Protein AF-A0A075AX61-F1 (afdb_monomer)

Sequence (559 aa):
MKIFFCLTLVFSSIAVIVAPPVQDMCNRPLDLLLLGYYGTGKSTLVNVLNNLCDLDSGDEEEIAKTSTSESLCTKECANYLCTNGTRSLNIVDTPGFTDNENEFDQISTQISDNVPVLLKQGIDAFFVLSPVGRLSDAERVKLINFVKSLITEEGYGRGFIVFTFADNILIDESKEAEKINEFKSGILAVAPEAENFLNAVQFMFYRHSVATEKINGRKKRYSLEESRQRFMRETYSKIHENCVANRGRKFSTKTMIEATENYERLKAEVISYREEREELKKSARIILENSSNLSTDFQEIFAKIEGSTPESLDVEISGPKTLEQIHSLEREFAENERTKKLKGEVFRFNFIKDQIQGAARNVTLLSRDVDAALTEYNAVREIYVNKIDKMKPFNIRRAGELLLEYAIDRLFFGSMHALERKTQIVEGFDRAYDYYVRLYKSKAKTYAKPLLTVEHPTLGEYNFYIISLKEILASVIESTTELKNTEINPYLADAPREIKEEMLAKFRGLNRNSLELMDVLATVPLFNVDPAKNPTLELRIQETLSYPIYATDLTKFNQ

Nearest PDB structures (foldseek):
  3v70-assembly1_A  TM=6.653E-01  e=3.025E-07  Homo sapiens
  3v70-assembly2_B  TM=6.647E-01  e=6.393E-07  Homo sapiens

InterPro domains:
  IPR006703 AIG1-type guanine nucleotide-binding (G) domain [PF04548] (31-170)
  IPR027417 P-loop containing nucleoside triphosphate hydrolase [G3DSA:3.40.50.300] (30-285)
  IPR027417 P-loop containing nucleoside triphosphate hydrolase [SSF52540] (26-179)
  IPR045058 GTPase GIMA/IAN/Toc [PTHR10903] (30-335)

pLDDT: mean 84.61, std 17.32, range [32.97, 98.69]

Organism: Rozella allomycis (strain CSF55) (NCBI:txid988480)

Mean predicted aligned error: 13.16 Å

Radius of gyration: 56.95 Å; Cα contacts (8 Å, |Δi|>4): 625; chains: 1; bounding box: 105×64×181 Å

Solvent-accessible surface area (backbone atoms only — not comparable to full-atom values): 31593 Å² total; per-residue (Å²): 137,90,87,90,85,88,86,88,82,86,84,81,74,77,73,78,75,72,72,73,60,64,73,65,59,56,74,50,69,42,31,33,40,43,44,39,44,56,91,37,47,65,41,55,46,51,26,30,49,43,68,46,35,75,70,62,85,62,49,87,85,50,83,41,65,42,61,96,49,83,90,58,51,58,84,53,75,42,79,44,84,25,53,56,89,94,47,38,35,38,33,37,42,47,45,43,42,57,93,49,67,70,58,29,52,52,50,50,50,53,49,66,63,45,47,30,61,78,38,18,88,21,38,44,28,35,36,42,39,43,41,60,92,74,68,56,54,68,58,51,45,53,52,49,54,52,47,52,73,76,40,53,81,93,37,29,68,36,29,30,42,33,30,15,67,30,41,87,52,50,60,42,74,68,59,49,48,52,52,50,50,53,51,51,52,50,36,43,75,78,43,58,88,46,50,69,49,68,72,40,33,45,80,47,73,40,31,76,59,32,36,36,32,69,56,95,88,40,81,47,76,40,49,37,39,58,29,32,49,50,46,35,53,50,49,60,47,54,50,48,51,48,25,52,76,47,67,43,57,50,42,63,52,72,65,8,48,53,39,38,54,51,50,54,50,49,50,51,52,41,51,52,47,50,53,55,45,52,53,49,49,54,51,51,48,57,55,64,75,55,58,92,76,60,26,73,77,43,51,64,46,48,55,51,32,61,76,34,56,63,100,60,91,70,84,85,75,79,71,94,71,54,69,68,56,50,32,52,53,47,48,50,51,62,69,29,68,49,48,47,50,27,54,52,37,51,50,52,49,53,52,53,50,52,51,40,53,51,42,53,51,51,42,55,52,49,51,52,52,35,52,53,45,49,53,52,31,50,54,53,41,50,56,53,50,52,56,57,69,68,53,43,66,51,60,53,71,66,57,36,51,63,50,43,54,60,45,54,77,71,68,65,102,54,81,67,68,57,54,57,51,50,49,55,51,51,53,43,50,46,52,49,32,55,47,47,54,51,56,59,52,66,70,60,72,87,87,78,84,86,78,86,83,60,93,51,63,34,60,66,54,42,53,52,49,45,51,54,46,52,55,49,36,51,52,43,52,50,52,37,51,50,60,74,68,55,77,91,74,64,30,48,67,72,50,56,67,68,59,45,51,51,43,47,56,59,44,50,77,72,40,96,66,42,65,67,57,42,64,50,49,29,70,37,58,42,38,61,67,58,54,93,78,40,57,67,59,54,47,48,55,46,51,66,72,60,52,73,76,76,80,82,70,75,82,76,79,84,124

Foldseek 3Di:
DDDDPDDDDDPPPPPPPPPPDLLVLQLDAAEEEEAAAPPLCQQVLLCLLLVVQPDDQQDPPRPRHGDPDPVRFDPAWDWDWHDDPSYIYTYTRAGHADPDPVSNVVSLVRCLVVVLQSQLLFHLAYEYRDEPPPDALVRVLVRLVSVCVNAPLVRLLRYEYEHECCQVQAPDPVSQVVVLVVSVVRNCVPPVVCVSSSVNYHYHYQHQAWYWYQDPNDIDIDGSSRRSNVRSVVVSVVSSVSCSVVSNDHGHDPSSPVSVVVLVVLVVLLVVLVVVLVVLVVLLVVLQVPPPQADPQCPVLNVQLVVLDDPDSDQDDPDDDDSVRSSVSSVCSCPPPSNVSNVVSSVVNVVQVVLVVVLVVLLVVLLVLLVVLLVLLVVLLVVLLVVLVPFDFDPCVVVVVVLVVLCVVPPDPDPPVVVVLSVQLSVLLVVQSVVLSVVSNVLSDDDDQDDDPDSHDGSVSSVVSSVSSVVSSVVSNVSSVVSVPDDSFDFLLPTPPVSVVSSLVSQVVPDVPSPLVSVLSRVDTSTDPPCVNPVVNVVSNCVSSVPPPPPPDPVPPDD

Secondary structure (DSSP, 8-state):
-------S----------PPPTTTTTSSPEEEEEE-BTTSSHHHHHHHHTT--SPPTT-TT-SS---SSGGGS--S-EEEEEEETTEEEEEEE-PPB-SSHHHHHHHHHHHHHHHHHHTTT-BSEEEEEEETTTS-HHHHHHHHHHHHHHS-GGGGGGEEEEEESGGGS-B-HHHHHHHHHHHHHHHHHH-GGGHHHHHHSEEEE--SS-EEEEETTEEEEE-HHHHHHHHHHHHHHHHHHHHHHTTTPPB--HHHHHHHHHHHHHHHHHHHHHHHHHHHHHHHHHHHHTGGG--HHHHHHHHHHHHH--S--S----S---HHHHHHHHHHHHH-HHHHHHHHHHHHHHHHHHHHHHHHHHHHHHHHHHHHHHHHHHHHHHHHHHHHHT--B--HHHHHHHHHHHHHTTS-S-HHHHHHHHHHHHHHHHHHHHHHHHHHHHHS----------SS--HHHHHHHHHHHHHHHHHHHHHHHHHHH-----BGGGS-HHHHHHHHHHHHTT-TTHHHHHHHHHTSBSB---GGG-HHHHHHHHHHHHS-------TTS--

Structure (mmCIF, N/CA/C/O backbone):
data_AF-A0A075AX61-F1
#
_entry.id   AF-A0A075AX61-F1
#
loop_
_atom_site.group_PDB
_atom_site.id
_atom_site.type_symbol
_atom_site.label_atom_id
_atom_site.label_alt_id
_atom_site.label_comp_id
_atom_site.label_asym_id
_atom_site.label_entity_id
_atom_site.label_seq_id
_atom_site.pdbx_PDB_ins_code
_atom_site.Cartn_x
_atom_site.Cartn_y
_atom_site.Cartn_z
_atom_site.occupancy
_atom_site.B_iso_or_equiv
_atom_site.auth_seq_id
_atom_site.auth_comp_id
_atom_site.auth_asym_id
_atom_site.auth_atom_id
_atom_site.pdbx_PDB_model_num
ATOM 1 N N . MET A 1 1 ? 3.015 -41.519 31.369 1.00 41.16 1 MET A N 1
ATOM 2 C CA . MET A 1 1 ? 2.289 -41.543 30.082 1.00 41.16 1 MET A CA 1
ATOM 3 C C . MET A 1 1 ? 2.698 -40.331 29.266 1.00 41.16 1 MET A C 1
ATOM 5 O O . MET A 1 1 ? 2.229 -39.232 29.515 1.00 41.16 1 MET A O 1
ATOM 9 N N . LYS A 1 2 ? 3.656 -40.537 28.361 1.00 39.47 2 LYS A N 1
ATOM 10 C CA . LYS A 1 2 ? 3.973 -39.633 27.255 1.00 39.47 2 LYS A CA 1
ATOM 11 C C . LYS A 1 2 ? 3.040 -40.031 26.113 1.00 39.47 2 LYS A C 1
ATOM 13 O O . LYS A 1 2 ? 2.986 -41.225 25.863 1.00 39.47 2 LYS A O 1
ATOM 18 N N . ILE A 1 3 ? 2.327 -39.085 25.504 1.00 39.81 3 ILE A N 1
ATOM 19 C CA . ILE A 1 3 ? 1.811 -39.049 24.117 1.00 39.81 3 ILE A CA 1
ATOM 20 C C . ILE A 1 3 ? 0.943 -37.784 24.058 1.00 39.81 3 ILE A C 1
ATOM 22 O O . ILE A 1 3 ? -0.199 -37.797 24.490 1.00 39.81 3 ILE A O 1
ATOM 26 N N . PHE A 1 4 ? 1.524 -36.674 23.607 1.00 39.16 4 PHE A N 1
ATOM 27 C CA . PHE A 1 4 ? 0.820 -35.531 23.007 1.00 39.16 4 PHE A CA 1
ATOM 28 C C . PHE A 1 4 ? 1.877 -34.717 22.249 1.00 39.16 4 PHE A C 1
ATOM 30 O O . PHE A 1 4 ? 2.298 -33.641 22.652 1.00 39.16 4 PHE A O 1
ATOM 37 N N . PHE A 1 5 ? 2.421 -35.339 21.203 1.00 42.72 5 PHE A N 1
ATOM 38 C CA . PHE A 1 5 ? 3.383 -34.730 20.286 1.00 42.72 5 PHE A CA 1
ATOM 39 C C . PHE A 1 5 ? 3.318 -35.497 18.958 1.00 42.72 5 PHE A C 1
ATOM 41 O O . PHE A 1 5 ? 4.146 -36.366 18.721 1.00 42.72 5 PHE A O 1
ATOM 48 N N . CYS A 1 6 ? 2.262 -35.289 18.158 1.00 38.28 6 CYS A N 1
ATOM 49 C CA . CYS A 1 6 ? 2.178 -35.757 16.759 1.00 38.28 6 CYS A CA 1
ATOM 50 C C . CYS A 1 6 ? 0.891 -35.277 16.059 1.00 38.28 6 CYS A C 1
ATOM 52 O O . CYS A 1 6 ? 0.036 -36.087 15.719 1.00 38.28 6 CYS A O 1
ATOM 54 N N . LEU A 1 7 ? 0.730 -33.967 15.836 1.00 35.06 7 LEU A N 1
ATOM 55 C CA . LEU A 1 7 ? -0.284 -33.469 14.886 1.00 35.06 7 LEU A CA 1
ATOM 56 C C . LEU A 1 7 ? 0.035 -32.054 14.370 1.00 35.06 7 LEU A C 1
ATOM 58 O O . LEU A 1 7 ? -0.778 -31.145 14.444 1.00 35.06 7 LEU A O 1
ATOM 62 N N . THR A 1 8 ? 1.245 -31.875 13.835 1.00 38.25 8 THR A N 1
ATOM 63 C CA . THR A 1 8 ? 1.625 -30.717 12.998 1.00 38.25 8 THR A CA 1
ATOM 64 C C . THR A 1 8 ? 2.564 -31.142 11.865 1.00 38.25 8 THR A C 1
ATOM 66 O O . THR A 1 8 ? 3.593 -30.526 11.610 1.00 38.25 8 THR A O 1
ATOM 69 N N . LEU A 1 9 ? 2.219 -32.222 11.165 1.00 41.69 9 LEU A N 1
ATOM 70 C CA . LEU A 1 9 ? 2.841 -32.586 9.894 1.00 41.69 9 LEU A CA 1
ATOM 71 C C . LEU A 1 9 ? 1.750 -33.113 8.960 1.00 41.69 9 LEU A C 1
ATOM 73 O O . LEU A 1 9 ? 0.980 -33.978 9.358 1.00 41.69 9 LEU A O 1
ATOM 77 N N . VAL A 1 10 ? 1.753 -32.597 7.726 1.00 41.03 10 VAL A N 1
ATOM 78 C CA . VAL A 1 10 ? 0.879 -32.917 6.574 1.00 41.03 10 VAL A CA 1
ATOM 79 C C . VAL A 1 10 ? -0.249 -31.901 6.326 1.00 41.03 10 VAL A C 1
ATOM 81 O O . VAL A 1 10 ? -1.424 -32.210 6.423 1.00 41.03 10 VAL A O 1
ATOM 84 N N . PHE A 1 11 ? 0.140 -30.690 5.919 1.00 33.81 11 PHE A N 1
ATOM 85 C CA . PHE A 1 11 ? -0.467 -29.982 4.779 1.00 33.81 11 PHE A CA 1
ATOM 86 C C . PHE A 1 11 ? 0.641 -29.200 4.053 1.00 33.81 11 PHE A C 1
ATOM 88 O O . PHE A 1 11 ? 0.628 -27.982 3.942 1.00 33.81 11 PHE A O 1
ATOM 95 N N . SER A 1 12 ? 1.655 -29.931 3.579 1.00 35.72 12 SER A N 1
ATOM 96 C CA . SER A 1 12 ? 2.482 -29.473 2.461 1.00 35.72 12 SER A CA 1
ATOM 97 C C . SER A 1 12 ? 1.720 -29.836 1.191 1.00 35.72 12 SER A C 1
ATOM 99 O O . SER A 1 12 ? 1.950 -30.869 0.562 1.00 35.72 12 SER A O 1
ATOM 101 N N . SER A 1 13 ? 0.707 -29.039 0.866 1.00 41.50 13 SER A N 1
ATOM 102 C CA . SER A 1 13 ? 0.192 -28.992 -0.493 1.00 41.50 13 SER A CA 1
ATOM 103 C C . SER A 1 13 ? 1.304 -28.401 -1.347 1.00 41.50 13 SER A C 1
ATOM 105 O O . SER A 1 13 ? 1.498 -27.187 -1.381 1.00 41.50 13 SER A O 1
ATOM 107 N N . ILE A 1 14 ? 2.060 -29.285 -1.999 1.00 41.00 14 ILE A N 1
ATOM 108 C CA . ILE A 1 14 ? 2.857 -28.954 -3.173 1.00 41.00 14 ILE A CA 1
ATOM 109 C C . ILE A 1 14 ? 1.861 -28.370 -4.174 1.00 41.00 14 ILE A C 1
ATOM 111 O O . ILE A 1 14 ? 1.181 -29.095 -4.898 1.00 41.00 14 ILE A O 1
ATOM 115 N N . ALA A 1 15 ? 1.725 -27.046 -4.168 1.00 38.47 15 ALA A N 1
ATOM 116 C CA . ALA A 1 15 ? 1.230 -26.333 -5.320 1.00 38.47 15 ALA A CA 1
ATOM 117 C C . ALA A 1 15 ? 2.236 -26.648 -6.425 1.00 38.47 15 ALA A C 1
ATOM 119 O O . ALA A 1 15 ? 3.346 -26.116 -6.451 1.00 38.47 15 ALA A O 1
ATOM 120 N N . VAL A 1 16 ? 1.880 -27.592 -7.293 1.00 37.38 16 VAL A N 1
ATOM 121 C CA . VAL A 1 16 ? 2.521 -27.721 -8.593 1.00 37.38 16 VAL A CA 1
ATOM 122 C C . VAL A 1 16 ? 2.209 -26.404 -9.288 1.00 37.38 16 VAL A C 1
ATOM 124 O O . VAL A 1 16 ? 1.127 -26.226 -9.842 1.00 37.38 16 VAL A O 1
ATOM 127 N N . ILE A 1 17 ? 3.123 -25.440 -9.169 1.00 44.22 17 ILE A N 1
ATOM 128 C CA . ILE A 1 17 ? 3.137 -24.256 -10.015 1.00 44.22 17 ILE A CA 1
ATOM 129 C C . ILE A 1 17 ? 3.385 -24.820 -11.409 1.00 44.22 17 ILE A C 1
ATOM 131 O O . ILE A 1 17 ? 4.521 -25.090 -11.797 1.00 44.22 17 ILE A O 1
ATOM 135 N N . VAL A 1 18 ? 2.299 -25.107 -12.126 1.00 45.09 18 VAL A N 1
ATOM 136 C CA . VAL A 1 18 ? 2.348 -25.339 -13.561 1.00 45.09 18 VAL A CA 1
ATOM 137 C C . VAL A 1 18 ? 2.899 -24.038 -14.114 1.00 45.09 18 VAL A C 1
ATOM 139 O O . VAL A 1 18 ? 2.210 -23.020 -14.099 1.00 45.09 18 VAL A O 1
ATOM 142 N N . ALA A 1 19 ? 4.184 -24.041 -14.477 1.00 51.78 19 ALA A N 1
ATOM 143 C CA . ALA A 1 19 ? 4.794 -22.891 -15.113 1.00 51.78 19 ALA A CA 1
ATOM 144 C C . ALA A 1 19 ? 3.893 -22.513 -16.298 1.00 51.78 19 ALA A C 1
ATOM 146 O O . ALA A 1 19 ? 3.530 -23.413 -17.068 1.00 51.78 19 ALA A O 1
ATOM 147 N N . PRO A 1 20 ? 3.473 -21.241 -16.418 1.00 55.19 20 PRO A N 1
ATOM 148 C CA . PRO A 1 20 ? 2.658 -20.826 -17.546 1.00 55.19 20 PRO A CA 1
ATOM 149 C C . PRO A 1 20 ? 3.365 -21.256 -18.839 1.00 55.19 20 PRO A C 1
ATOM 151 O O . PRO A 1 20 ? 4.603 -21.252 -18.887 1.00 55.19 20 PRO A O 1
ATOM 154 N N . PRO A 1 21 ? 2.619 -21.693 -19.869 1.00 58.91 21 PRO A N 1
ATOM 155 C CA . PRO A 1 21 ? 3.225 -22.083 -21.133 1.00 58.91 21 PRO A CA 1
ATOM 156 C C . PRO A 1 21 ? 4.158 -20.960 -21.604 1.00 58.91 21 PRO A C 1
ATOM 158 O O . PRO A 1 21 ? 3.805 -19.790 -21.515 1.00 58.91 21 PRO A O 1
ATOM 161 N N . VAL A 1 22 ? 5.359 -21.306 -22.084 1.00 56.72 22 VAL A N 1
ATOM 162 C CA . VAL A 1 22 ? 6.447 -20.351 -22.410 1.00 56.72 22 VAL A CA 1
ATOM 163 C C . VAL A 1 22 ? 5.976 -19.197 -23.309 1.00 56.72 22 VAL A C 1
ATOM 165 O O . VAL A 1 22 ? 6.485 -18.084 -23.218 1.00 56.72 22 VAL A O 1
ATOM 168 N N . GLN A 1 23 ? 4.962 -19.450 -24.138 1.00 57.28 23 GLN A N 1
ATOM 169 C CA . GLN A 1 23 ? 4.339 -18.473 -25.028 1.00 57.28 23 GLN A CA 1
ATOM 170 C C . GLN A 1 23 ? 3.604 -17.346 -24.283 1.00 57.28 23 GLN A C 1
ATOM 172 O O . GLN A 1 23 ? 3.569 -16.222 -24.769 1.00 57.28 23 GLN A O 1
ATOM 177 N N . ASP A 1 24 ? 3.079 -17.616 -23.089 1.00 68.06 24 ASP A N 1
ATOM 178 C CA . ASP A 1 24 ? 2.379 -16.634 -22.261 1.00 68.06 24 ASP A CA 1
ATOM 179 C C . ASP A 1 24 ? 3.350 -15.684 -21.536 1.00 68.06 24 ASP A C 1
ATOM 181 O O . ASP A 1 24 ? 3.049 -14.520 -21.292 1.00 68.06 24 ASP A O 1
ATOM 185 N N . MET A 1 25 ? 4.586 -16.133 -21.281 1.00 78.50 25 MET A N 1
ATOM 186 C CA . MET A 1 25 ? 5.610 -15.334 -20.589 1.00 78.50 25 MET A CA 1
ATOM 187 C C . MET A 1 25 ? 6.124 -14.137 -21.408 1.00 78.50 25 MET A C 1
ATOM 189 O O . MET A 1 25 ? 6.656 -13.185 -20.833 1.00 78.50 25 MET A O 1
ATOM 193 N N . CYS A 1 26 ? 5.974 -14.182 -22.736 1.00 88.75 26 CYS A N 1
ATOM 194 C CA . CYS A 1 26 ? 6.385 -13.122 -23.664 1.00 88.75 26 CYS A CA 1
ATOM 195 C C . CYS A 1 26 ? 5.194 -12.306 -24.213 1.00 88.75 26 CYS A C 1
ATOM 197 O O . CYS A 1 26 ? 5.390 -11.502 -25.124 1.00 88.75 26 CYS A O 1
ATOM 199 N N . ASN A 1 27 ? 3.984 -12.470 -23.654 1.00 87.75 27 ASN A N 1
ATOM 200 C CA . ASN A 1 27 ? 2.773 -11.693 -23.984 1.00 87.75 27 ASN A CA 1
ATOM 201 C C . ASN A 1 27 ? 2.662 -10.381 -23.179 1.00 87.75 27 ASN A C 1
ATOM 203 O O . ASN A 1 27 ? 1.575 -9.914 -22.844 1.00 87.75 27 ASN A O 1
ATOM 207 N N . ARG A 1 28 ? 3.804 -9.780 -22.849 1.00 92.81 28 ARG A N 1
ATOM 208 C CA . ARG A 1 28 ? 3.932 -8.508 -22.126 1.00 92.81 28 ARG A CA 1
ATOM 209 C C . ARG A 1 28 ? 4.727 -7.515 -22.979 1.00 92.81 28 ARG A C 1
ATOM 211 O O . ARG A 1 28 ? 5.420 -7.961 -23.895 1.00 92.81 28 ARG A O 1
ATOM 218 N N . PRO A 1 29 ? 4.716 -6.210 -22.652 1.00 95.00 29 PRO A N 1
ATOM 219 C CA . PRO A 1 29 ? 5.703 -5.294 -23.205 1.00 95.00 29 PRO A CA 1
ATOM 220 C C . PRO A 1 29 ? 7.124 -5.826 -22.964 1.00 95.00 29 PRO A C 1
ATOM 222 O O . PRO A 1 29 ? 7.448 -6.259 -21.848 1.00 95.00 29 PRO A O 1
ATOM 225 N N . LEU A 1 30 ? 7.943 -5.851 -24.017 1.00 97.00 30 LEU A N 1
ATOM 226 C CA . LEU A 1 30 ? 9.351 -6.249 -23.939 1.00 97.00 30 LEU A CA 1
ATOM 227 C C . LEU A 1 30 ? 10.239 -5.005 -23.838 1.00 97.00 30 LEU A C 1
ATOM 229 O O . LEU A 1 30 ? 10.050 -4.050 -24.588 1.00 97.00 30 LEU A O 1
ATOM 233 N N . ASP A 1 31 ? 11.193 -5.023 -22.914 1.00 97.81 31 ASP A N 1
ATOM 234 C CA . ASP A 1 31 ? 12.061 -3.889 -22.606 1.00 97.81 31 ASP A CA 1
ATOM 235 C C . ASP A 1 31 ? 13.251 -3.819 -23.572 1.00 97.81 31 ASP A C 1
ATOM 237 O O . ASP A 1 31 ? 14.096 -4.723 -23.603 1.00 97.81 31 ASP A O 1
ATOM 241 N N . LEU A 1 32 ? 13.314 -2.738 -24.352 1.00 98.31 32 LEU A N 1
ATOM 242 C CA . LEU A 1 32 ? 14.338 -2.480 -25.361 1.00 98.31 32 LEU A CA 1
ATOM 243 C C . LEU A 1 32 ? 15.154 -1.233 -25.004 1.00 98.31 32 LEU A C 1
ATOM 245 O O . LEU A 1 32 ? 14.610 -0.138 -24.908 1.00 98.31 32 LEU A O 1
ATOM 249 N N . LEU A 1 33 ? 16.471 -1.381 -24.879 1.00 98.56 33 LEU A N 1
ATOM 250 C CA . LEU A 1 33 ? 17.401 -0.262 -24.695 1.00 98.56 33 LEU A CA 1
ATOM 251 C C . LEU A 1 33 ? 18.056 0.134 -26.027 1.00 98.56 33 LEU A C 1
ATOM 253 O O . LEU A 1 33 ? 18.614 -0.730 -26.701 1.00 98.56 33 LEU A O 1
ATOM 257 N N . LEU A 1 34 ? 18.053 1.418 -26.393 1.00 98.50 34 LEU A N 1
ATOM 258 C CA . LEU A 1 34 ? 18.741 1.922 -27.590 1.00 98.50 34 LEU A CA 1
ATOM 259 C C . LEU A 1 34 ? 20.025 2.667 -27.214 1.00 98.50 34 LEU A C 1
ATOM 261 O O . LEU A 1 34 ? 19.972 3.631 -26.468 1.00 98.50 34 LEU A O 1
ATOM 265 N N . LEU A 1 35 ? 21.168 2.271 -27.775 1.00 98.25 35 LEU A N 1
ATOM 266 C CA . LEU A 1 35 ? 22.478 2.891 -27.550 1.00 98.25 35 LEU A CA 1
ATOM 267 C C . LEU A 1 35 ? 23.138 3.248 -28.883 1.00 98.25 35 LEU A C 1
ATOM 269 O O . LEU A 1 35 ? 22.961 2.565 -29.891 1.00 98.25 35 LEU A O 1
ATOM 273 N N . GLY A 1 36 ? 23.924 4.321 -28.902 1.00 96.75 36 GLY A N 1
ATOM 274 C CA . GLY A 1 36 ? 24.636 4.754 -30.102 1.00 96.75 36 GLY A CA 1
ATOM 275 C C . GLY A 1 36 ? 24.975 6.235 -30.086 1.00 96.75 36 GLY A C 1
ATOM 276 O O . GLY A 1 36 ? 24.401 7.008 -29.316 1.00 96.75 36 GLY A O 1
ATOM 277 N N . TYR A 1 37 ? 25.884 6.633 -30.970 1.00 94.81 37 TYR A N 1
ATOM 278 C CA . TYR A 1 37 ? 26.296 8.025 -31.136 1.00 94.81 37 TYR A CA 1
ATOM 279 C C . TYR A 1 37 ? 25.131 8.943 -31.530 1.00 94.81 37 TYR A C 1
ATOM 281 O O . TYR A 1 37 ? 24.036 8.502 -31.917 1.00 94.81 37 TYR A O 1
ATOM 289 N N . TYR A 1 38 ? 25.357 10.243 -31.413 1.00 89.81 38 TYR A N 1
ATOM 290 C CA . TYR A 1 38 ? 24.493 11.263 -31.981 1.00 89.81 38 TYR A CA 1
ATOM 291 C C . TYR A 1 38 ? 24.265 11.020 -33.487 1.00 89.81 38 TYR A C 1
ATOM 293 O O . TYR A 1 38 ? 25.141 10.533 -34.199 1.00 89.81 38 TYR A O 1
ATOM 301 N N . GLY A 1 39 ? 23.053 11.298 -33.979 1.00 89.00 39 GLY A N 1
ATOM 302 C CA . GLY A 1 39 ? 22.723 11.173 -35.407 1.00 89.00 39 GLY A CA 1
ATOM 303 C C . GLY A 1 39 ? 22.656 9.739 -35.957 1.00 89.00 39 GLY A C 1
ATOM 304 O O . GLY A 1 39 ? 22.449 9.550 -37.153 1.00 89.00 39 GLY A O 1
ATOM 305 N N . THR A 1 40 ? 22.791 8.712 -35.112 1.00 92.62 40 THR A N 1
ATOM 306 C CA . THR A 1 40 ? 22.745 7.301 -35.542 1.00 92.62 40 THR A CA 1
ATOM 307 C C . THR A 1 40 ? 21.342 6.784 -35.856 1.00 92.62 40 THR A C 1
ATOM 309 O O . THR A 1 40 ? 21.228 5.725 -36.468 1.00 92.62 40 THR A O 1
ATOM 312 N N . GLY A 1 41 ? 20.293 7.530 -35.487 1.00 92.56 41 GLY A N 1
ATOM 313 C CA . GLY A 1 41 ? 18.896 7.206 -35.794 1.00 92.56 41 GLY A CA 1
ATOM 314 C C . GLY A 1 41 ? 18.100 6.539 -34.667 1.00 92.56 41 GLY A C 1
ATOM 315 O O . GLY A 1 41 ? 17.089 5.914 -34.966 1.00 92.56 41 GLY A O 1
ATOM 316 N N . LYS A 1 42 ? 18.515 6.656 -33.393 1.00 95.25 42 LYS A N 1
ATOM 317 C CA . LYS A 1 42 ? 17.809 6.048 -32.241 1.00 95.25 42 LYS A CA 1
ATOM 318 C C . LYS A 1 42 ? 16.348 6.508 -32.127 1.00 95.25 42 LYS A C 1
ATOM 320 O O . LYS A 1 42 ? 15.446 5.685 -32.218 1.00 95.25 42 LYS A O 1
ATOM 325 N N . SER A 1 43 ? 16.107 7.816 -32.049 1.00 94.19 43 SER A N 1
ATOM 326 C CA . SER A 1 43 ? 14.756 8.388 -31.940 1.00 94.19 43 SER A CA 1
ATOM 327 C C . SER A 1 43 ? 13.908 8.142 -33.198 1.00 94.19 43 SER A C 1
ATOM 329 O O . SER A 1 43 ? 12.724 7.834 -33.101 1.00 94.19 43 SER A O 1
ATOM 331 N N . THR A 1 44 ? 14.520 8.139 -34.391 1.00 94.19 44 THR A N 1
ATOM 332 C CA . THR A 1 44 ? 13.846 7.691 -35.626 1.00 94.19 44 THR A CA 1
ATOM 333 C C . THR A 1 44 ? 13.371 6.242 -35.504 1.00 94.19 44 THR A C 1
ATOM 335 O O . THR A 1 44 ? 12.274 5.909 -35.949 1.00 94.19 44 THR A O 1
ATOM 338 N N . LEU A 1 45 ? 14.176 5.374 -34.887 1.00 95.69 45 LEU A N 1
ATOM 339 C CA . LEU A 1 45 ? 13.819 3.978 -34.672 1.00 95.69 45 LEU A CA 1
ATOM 340 C C . LEU A 1 45 ? 12.625 3.830 -33.731 1.00 95.69 45 LEU A C 1
ATOM 342 O O . LEU A 1 45 ? 11.789 2.968 -33.973 1.00 95.69 45 LEU A O 1
ATOM 346 N N . VAL A 1 46 ? 12.510 4.680 -32.705 1.00 96.69 46 VAL A N 1
ATOM 347 C CA . VAL A 1 46 ? 11.332 4.715 -31.824 1.00 96.69 46 VAL A CA 1
ATOM 348 C C . VAL A 1 46 ? 10.064 4.981 -32.639 1.00 96.69 46 VAL A C 1
ATOM 350 O O . VAL A 1 46 ? 9.110 4.214 -32.533 1.00 96.69 46 VAL A O 1
ATOM 353 N N . ASN A 1 47 ? 10.070 5.994 -33.514 1.00 95.38 47 ASN A N 1
ATOM 354 C CA . ASN A 1 47 ? 8.921 6.299 -34.378 1.00 95.38 47 ASN A CA 1
ATOM 355 C C . ASN A 1 47 ? 8.578 5.112 -35.297 1.00 95.38 47 ASN A C 1
ATOM 357 O O . ASN A 1 47 ? 7.428 4.676 -35.349 1.00 95.38 47 ASN A O 1
ATOM 361 N N . VAL A 1 48 ? 9.584 4.510 -35.944 1.00 95.62 48 VAL A N 1
ATOM 362 C CA . VAL A 1 48 ? 9.390 3.330 -36.807 1.00 95.62 48 VAL A CA 1
ATOM 363 C C . VAL A 1 48 ? 8.830 2.137 -36.033 1.00 95.62 48 VAL A C 1
ATOM 365 O O . VAL 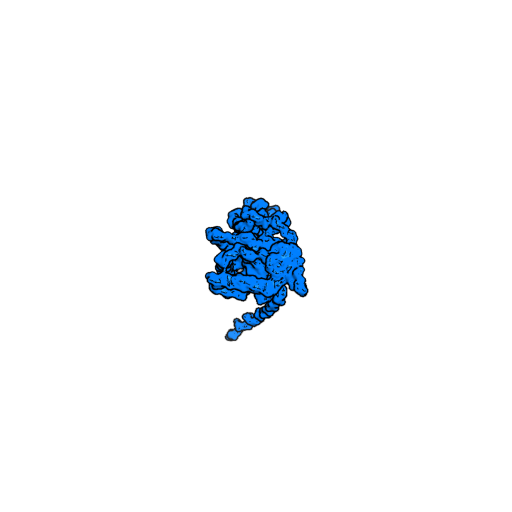A 1 48 ? 7.916 1.470 -36.512 1.00 95.62 48 VAL A O 1
ATOM 368 N N . LEU A 1 49 ? 9.341 1.862 -34.831 1.00 96.56 49 LEU A N 1
ATOM 369 C CA . LEU A 1 49 ? 8.870 0.762 -33.985 1.00 96.56 49 LEU A CA 1
ATOM 370 C C . LEU A 1 49 ? 7.489 1.026 -33.376 1.00 96.56 49 LEU A C 1
ATOM 372 O O . LEU A 1 49 ? 6.817 0.073 -32.973 1.00 96.56 49 LEU A O 1
ATOM 376 N N . ASN A 1 50 ? 7.042 2.281 -33.372 1.00 95.12 50 ASN A N 1
ATOM 377 C CA . ASN A 1 50 ? 5.669 2.676 -33.083 1.00 95.12 50 ASN A CA 1
ATOM 378 C C . ASN A 1 50 ? 4.765 2.689 -34.330 1.00 95.12 50 ASN A C 1
ATOM 380 O O . ASN A 1 50 ? 3.703 3.304 -34.319 1.00 95.12 50 ASN A O 1
ATOM 384 N N . ASN A 1 51 ? 5.176 2.012 -35.407 1.00 94.12 51 ASN A N 1
ATOM 385 C CA . ASN A 1 51 ? 4.426 1.902 -36.657 1.00 94.12 51 ASN A CA 1
ATOM 386 C C . ASN A 1 51 ? 4.216 3.242 -37.397 1.00 94.12 51 ASN A C 1
ATOM 388 O O . ASN A 1 51 ? 3.339 3.343 -38.249 1.00 94.12 51 ASN A O 1
ATOM 392 N N . LEU A 1 52 ? 5.056 4.247 -37.134 1.00 93.62 52 LEU A N 1
ATOM 393 C CA . LEU A 1 52 ? 5.092 5.517 -37.867 1.00 93.62 52 LEU A CA 1
ATOM 394 C C . LEU A 1 52 ? 6.156 5.433 -38.975 1.00 93.62 52 LEU A C 1
ATOM 396 O O . LEU A 1 52 ? 7.213 6.063 -38.924 1.00 93.62 52 LEU A O 1
ATOM 400 N N . CYS A 1 53 ? 5.945 4.512 -39.920 1.00 92.12 53 CYS A N 1
ATOM 401 C CA . CYS A 1 53 ? 6.955 4.128 -40.915 1.00 92.12 53 CYS A CA 1
ATOM 402 C C . CYS A 1 53 ? 7.094 5.124 -42.076 1.00 92.12 53 CYS A C 1
ATOM 404 O O . CYS A 1 53 ? 8.106 5.097 -42.774 1.00 92.12 53 CYS A O 1
ATOM 406 N N . ASP A 1 54 ? 6.109 5.980 -42.286 1.00 91.19 54 ASP A N 1
ATOM 407 C CA . ASP A 1 54 ? 6.005 6.957 -43.368 1.00 91.19 54 ASP A CA 1
ATOM 408 C C . ASP A 1 54 ? 6.513 8.360 -42.997 1.00 91.19 54 ASP A C 1
ATOM 410 O O . ASP A 1 54 ? 6.730 9.158 -43.902 1.00 91.19 54 ASP A O 1
ATOM 414 N N . LEU A 1 55 ? 6.782 8.629 -41.711 1.00 88.56 55 LEU A N 1
ATOM 415 C CA . LEU A 1 55 ? 7.216 9.951 -41.238 1.00 88.56 55 LEU A CA 1
ATOM 416 C C . LEU A 1 55 ? 8.620 10.357 -41.708 1.00 88.56 55 LEU A C 1
ATOM 418 O O . LEU A 1 55 ? 9.574 9.571 -41.642 1.00 88.56 55 LEU A O 1
ATOM 422 N N . ASP A 1 56 ? 8.782 11.619 -42.076 1.00 82.69 56 ASP A N 1
ATOM 423 C CA . ASP A 1 56 ? 10.077 12.264 -42.268 1.00 82.69 56 ASP A CA 1
ATOM 424 C C . ASP A 1 56 ? 10.504 13.044 -41.012 1.00 82.69 56 ASP A C 1
ATOM 426 O O . ASP A 1 56 ? 9.741 13.277 -40.074 1.00 82.69 56 ASP A O 1
ATOM 430 N N . SER A 1 57 ? 11.791 13.399 -40.949 1.00 80.00 57 SER A N 1
ATOM 431 C CA . SER A 1 57 ? 12.339 14.087 -39.779 1.00 80.00 57 SER A CA 1
ATOM 432 C C . SER A 1 57 ? 11.722 15.468 -39.582 1.00 80.00 57 SER A C 1
ATOM 434 O O . SER A 1 57 ? 11.825 16.324 -40.461 1.00 80.00 57 SER A O 1
ATOM 436 N N . GLY A 1 58 ? 11.202 15.708 -38.377 1.00 78.56 58 GLY A N 1
ATOM 437 C CA . GLY A 1 58 ? 10.581 16.974 -37.991 1.00 78.56 58 GLY A CA 1
ATOM 438 C C . GLY A 1 58 ? 9.060 17.001 -38.136 1.00 78.56 58 GLY A C 1
ATOM 43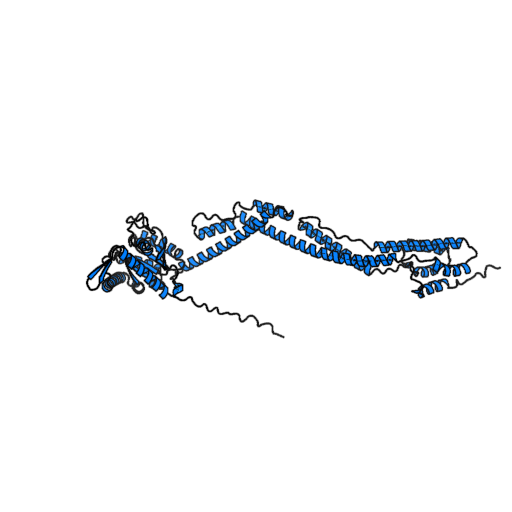9 O O . GLY A 1 58 ? 8.461 18.045 -37.869 1.00 78.56 58 GLY A O 1
ATOM 440 N N . ASP A 1 59 ? 8.437 15.882 -38.508 1.00 85.56 59 ASP A N 1
ATOM 441 C CA . ASP A 1 59 ? 6.982 15.774 -38.568 1.00 85.56 59 ASP A CA 1
ATOM 442 C C . ASP A 1 59 ? 6.337 15.972 -37.181 1.00 85.56 59 ASP A C 1
ATOM 444 O O . ASP A 1 59 ? 6.836 15.534 -36.135 1.00 85.56 59 ASP A O 1
ATOM 448 N N . GLU A 1 60 ? 5.185 16.647 -37.147 1.00 85.25 60 GLU A N 1
ATOM 449 C CA . GLU A 1 60 ? 4.494 16.965 -35.889 1.00 85.25 60 GLU A CA 1
ATOM 450 C C . GLU A 1 60 ? 4.034 15.702 -35.140 1.00 85.25 60 GLU A C 1
ATOM 452 O O . GLU A 1 60 ? 4.035 15.686 -33.904 1.00 85.25 60 GLU A O 1
ATOM 457 N N . GLU A 1 61 ? 3.733 14.638 -35.888 1.00 88.81 61 GLU A N 1
ATOM 458 C CA . GLU A 1 61 ? 3.235 13.340 -35.417 1.00 88.81 61 GLU A CA 1
ATOM 459 C C . GLU A 1 61 ? 4.316 12.456 -34.767 1.00 88.81 61 GLU A C 1
ATOM 461 O O . GLU A 1 61 ? 4.000 11.426 -34.168 1.00 88.81 61 GLU A O 1
ATOM 466 N N . GLU A 1 62 ? 5.593 12.853 -34.829 1.00 90.06 62 GLU A N 1
ATOM 467 C CA . GLU A 1 62 ? 6.676 12.130 -34.162 1.00 90.06 62 GLU A CA 1
ATOM 468 C C . GLU A 1 62 ? 6.464 12.072 -32.643 1.00 90.06 62 GLU A C 1
ATOM 470 O O . GLU A 1 62 ? 6.360 13.113 -31.977 1.00 90.06 62 GLU A O 1
ATOM 475 N N . ILE A 1 63 ? 6.496 10.856 -32.088 1.00 91.31 63 ILE A N 1
ATOM 476 C CA . ILE A 1 63 ? 6.457 10.626 -30.637 1.00 91.31 63 ILE A CA 1
ATOM 477 C C . ILE A 1 63 ? 7.832 10.839 -29.997 1.00 91.31 63 ILE A C 1
ATOM 479 O O . ILE A 1 63 ? 7.934 11.379 -28.896 1.00 91.31 63 ILE A O 1
ATOM 483 N N . ALA A 1 64 ? 8.894 10.460 -30.707 1.00 90.88 64 ALA A N 1
ATOM 484 C CA . ALA A 1 64 ? 10.273 10.744 -30.361 1.00 90.88 64 ALA A CA 1
ATOM 485 C C . ALA A 1 64 ? 10.778 11.781 -31.360 1.00 90.88 64 ALA A C 1
ATOM 487 O O . ALA A 1 64 ? 10.973 11.476 -32.537 1.00 90.88 64 ALA A O 1
ATOM 488 N N . LYS A 1 65 ? 10.927 13.024 -30.898 1.00 87.62 65 LYS A N 1
ATOM 489 C CA . LYS A 1 65 ? 11.276 14.146 -31.769 1.00 87.62 65 LYS A CA 1
ATOM 490 C C . LYS A 1 65 ? 12.635 13.919 -32.418 1.00 87.62 65 LYS A C 1
ATOM 492 O O . LYS A 1 65 ? 13.621 13.650 -31.733 1.00 87.62 65 LYS A O 1
ATOM 497 N N . THR A 1 66 ? 12.681 14.034 -33.740 1.00 84.25 66 THR A N 1
ATOM 498 C CA . THR A 1 66 ? 13.911 13.967 -34.521 1.00 84.25 66 THR A CA 1
ATOM 499 C C . THR A 1 66 ? 14.209 15.328 -35.135 1.00 84.25 66 THR A C 1
ATOM 501 O O . THR A 1 66 ? 13.323 16.105 -35.484 1.00 84.25 66 THR A O 1
ATOM 504 N N . SER A 1 67 ? 15.490 15.669 -35.219 1.00 72.38 67 SER A N 1
ATOM 505 C CA . SER A 1 67 ? 15.926 16.921 -35.823 1.00 72.38 67 SER A CA 1
ATOM 506 C C . SER A 1 67 ? 17.311 16.760 -36.421 1.00 72.38 67 SER A C 1
ATOM 508 O O . SER A 1 67 ? 18.115 15.944 -35.974 1.00 72.38 67 SER A O 1
ATOM 510 N N . THR A 1 68 ? 17.597 17.579 -37.427 1.00 63.81 68 THR A N 1
ATOM 511 C CA . THR A 1 68 ? 18.946 17.771 -37.961 1.00 63.81 68 THR A CA 1
ATOM 512 C C . THR A 1 68 ? 19.763 18.771 -37.133 1.00 63.81 68 THR A C 1
ATOM 514 O O . THR A 1 68 ? 20.969 18.878 -37.344 1.00 63.81 68 THR A O 1
ATOM 517 N N . SER A 1 69 ? 19.135 19.482 -36.187 1.00 60.66 69 SER A N 1
ATOM 518 C CA . SER A 1 69 ? 19.771 20.461 -35.300 1.00 60.66 69 SER A CA 1
ATOM 519 C C . SER A 1 69 ? 20.136 19.855 -33.941 1.00 60.66 69 SER A C 1
ATOM 521 O O . SER A 1 69 ? 19.287 19.265 -33.268 1.00 60.66 69 SER A O 1
ATOM 523 N N . GLU A 1 70 ? 21.369 20.098 -33.483 1.00 57.03 70 GLU A N 1
ATOM 524 C CA . GLU A 1 70 ? 21.880 19.666 -32.168 1.00 57.03 70 GLU A CA 1
ATOM 525 C C . GLU A 1 70 ? 21.016 20.155 -30.996 1.00 57.03 70 GLU A C 1
ATOM 527 O O . GLU A 1 70 ? 20.890 19.479 -29.975 1.00 57.03 70 GLU A O 1
ATOM 532 N N . SER A 1 71 ? 20.352 21.305 -31.148 1.00 57.34 71 SER A N 1
ATOM 533 C CA . SER A 1 71 ? 19.532 21.919 -30.095 1.00 57.34 71 SER A CA 1
ATOM 534 C C . SER A 1 71 ? 18.278 21.124 -29.702 1.00 57.34 71 SER A C 1
ATOM 536 O O . SER A 1 71 ? 17.760 21.344 -28.603 1.00 57.34 71 SER A O 1
ATOM 538 N N . LEU A 1 72 ? 17.807 20.215 -30.565 1.00 57.91 72 LEU A N 1
ATOM 539 C CA . LEU A 1 72 ? 16.539 19.479 -30.434 1.00 57.91 72 LEU A CA 1
ATOM 540 C C . LEU A 1 72 ? 16.718 17.974 -30.187 1.00 57.91 72 LEU A C 1
ATOM 542 O O . LEU A 1 72 ? 15.744 17.226 -30.212 1.00 57.91 72 LEU A O 1
ATOM 546 N N . CYS A 1 73 ? 17.946 17.519 -29.958 1.00 67.31 73 CYS A N 1
ATOM 547 C CA . CYS A 1 73 ? 18.223 16.101 -29.763 1.00 67.31 73 CYS A CA 1
ATOM 548 C C . CYS A 1 73 ? 17.946 15.629 -28.335 1.00 67.31 73 CYS A C 1
ATOM 550 O O . CYS A 1 73 ? 17.944 16.425 -27.398 1.00 67.31 73 CYS A O 1
ATOM 552 N N . THR A 1 74 ? 17.727 14.321 -28.179 1.00 76.31 74 THR A N 1
ATOM 553 C CA . THR A 1 74 ? 17.480 13.651 -26.896 1.00 76.31 74 THR A CA 1
ATOM 554 C C . THR A 1 74 ? 18.589 13.972 -25.888 1.00 76.31 74 THR A C 1
ATOM 556 O O . THR A 1 74 ? 19.716 13.496 -26.025 1.00 76.31 74 THR A O 1
ATOM 559 N N . LYS A 1 75 ? 18.271 14.800 -24.883 1.00 83.88 75 LYS A N 1
ATOM 560 C CA . LYS A 1 75 ? 19.202 15.220 -23.813 1.00 83.88 75 LYS A CA 1
ATOM 561 C C . LYS A 1 75 ? 19.123 14.344 -22.568 1.00 83.88 75 LYS A C 1
ATOM 563 O O . LYS A 1 75 ? 20.031 14.367 -21.747 1.00 83.88 75 LYS A O 1
ATOM 568 N N . GLU A 1 76 ? 18.042 13.586 -22.423 1.00 88.38 76 GLU A N 1
ATOM 569 C CA . GLU A 1 76 ? 17.786 12.704 -21.287 1.00 88.38 76 GLU A CA 1
ATOM 570 C C . GLU A 1 76 ? 17.254 11.360 -21.769 1.00 88.38 76 GLU A C 1
ATOM 572 O O . GLU A 1 76 ? 16.712 11.264 -22.867 1.00 88.38 76 GLU A O 1
ATOM 577 N N . CYS A 1 77 ? 17.418 10.313 -20.959 1.00 92.88 77 CYS A N 1
ATOM 578 C CA . CYS A 1 77 ? 16.835 9.016 -21.285 1.00 92.88 77 CYS A CA 1
ATOM 579 C C . CYS A 1 77 ? 15.305 9.123 -21.242 1.00 92.88 77 CYS A C 1
ATOM 581 O O . CYS A 1 77 ? 14.743 9.532 -20.227 1.00 92.88 77 CYS A O 1
ATOM 583 N N . ALA A 1 78 ? 14.637 8.732 -22.322 1.00 93.00 78 ALA A N 1
ATOM 584 C CA . ALA A 1 78 ? 13.188 8.808 -22.460 1.00 93.00 78 ALA A CA 1
ATOM 585 C C . ALA 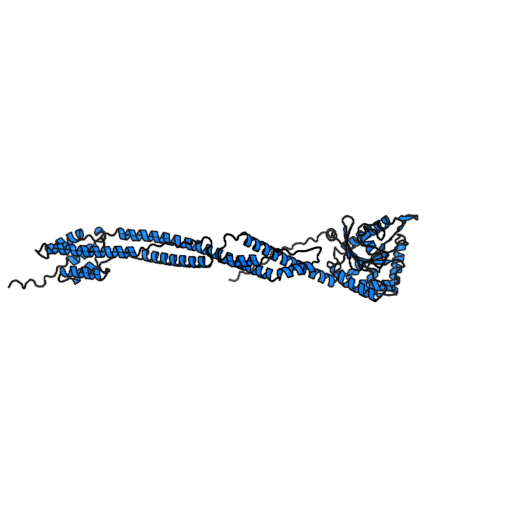A 1 78 ? 12.603 7.416 -22.699 1.00 93.00 78 ALA A C 1
ATOM 587 O O . ALA A 1 78 ? 13.199 6.597 -23.394 1.00 93.00 78 ALA A O 1
ATOM 588 N N . ASN A 1 79 ? 11.435 7.145 -22.114 1.00 94.31 79 ASN A N 1
ATOM 589 C CA . ASN A 1 79 ? 10.762 5.858 -22.239 1.00 94.31 79 ASN A CA 1
ATOM 590 C C . ASN A 1 79 ? 9.496 5.970 -23.097 1.00 94.31 79 ASN A C 1
ATOM 592 O O . ASN A 1 79 ? 8.665 6.848 -22.861 1.00 94.31 79 ASN A O 1
ATOM 596 N N . TYR A 1 80 ? 9.328 5.048 -24.043 1.00 95.69 80 TYR A N 1
ATOM 597 C CA . TYR A 1 80 ? 8.234 5.028 -25.009 1.00 95.69 80 TYR A CA 1
ATOM 598 C C . TYR A 1 80 ? 7.575 3.653 -25.062 1.00 95.69 80 TYR A C 1
ATOM 600 O O . TYR A 1 80 ? 8.229 2.649 -25.340 1.00 95.69 80 TYR A O 1
ATOM 608 N N . LEU A 1 81 ? 6.256 3.604 -24.876 1.00 95.50 81 LEU A N 1
ATOM 609 C CA . LEU A 1 81 ? 5.483 2.384 -25.094 1.00 95.50 81 LEU A CA 1
ATOM 610 C C . LEU A 1 81 ? 5.028 2.320 -26.556 1.00 95.50 81 LEU A C 1
ATOM 612 O O . LEU A 1 81 ? 4.096 3.017 -26.950 1.00 95.50 81 LEU A O 1
ATOM 616 N N . CYS A 1 82 ? 5.680 1.470 -27.342 1.00 94.25 82 CYS A N 1
ATOM 617 C CA . CYS A 1 82 ? 5.390 1.265 -28.759 1.00 94.25 82 CYS A CA 1
ATOM 618 C C . CYS A 1 82 ? 4.585 -0.022 -28.956 1.00 94.25 82 CYS A C 1
ATOM 620 O O . CYS A 1 82 ? 4.846 -1.026 -28.291 1.00 94.25 82 CYS A O 1
ATOM 622 N N . THR A 1 83 ? 3.607 -0.018 -29.863 1.00 89.75 83 THR A N 1
ATOM 623 C CA . THR A 1 83 ? 2.747 -1.191 -30.107 1.00 89.75 83 THR A CA 1
ATOM 624 C C . THR A 1 83 ? 2.644 -1.507 -31.594 1.00 89.75 83 THR A C 1
ATOM 626 O O . THR A 1 83 ? 2.414 -0.622 -32.411 1.00 89.75 83 THR A O 1
ATOM 629 N N . ASN A 1 84 ? 2.762 -2.790 -31.940 1.00 88.06 84 ASN A N 1
ATOM 630 C CA . ASN A 1 84 ? 2.549 -3.308 -33.287 1.00 88.06 84 ASN A CA 1
ATOM 631 C C . ASN A 1 84 ? 1.703 -4.591 -33.224 1.00 88.06 84 ASN A C 1
ATOM 633 O O . ASN A 1 84 ? 2.177 -5.664 -32.832 1.00 88.06 84 ASN A O 1
ATOM 637 N N . GLY A 1 85 ? 0.426 -4.480 -33.595 1.00 85.88 85 GLY A N 1
ATOM 638 C CA . GLY A 1 85 ? -0.542 -5.569 -33.458 1.00 85.88 85 GLY A CA 1
ATOM 639 C C . GLY A 1 85 ? -0.742 -5.961 -31.991 1.00 85.88 85 GLY A C 1
ATOM 640 O O . GLY A 1 85 ? -1.098 -5.127 -31.167 1.00 85.88 85 GLY A O 1
ATOM 641 N N . THR A 1 86 ? -0.514 -7.234 -31.658 1.00 85.31 86 THR A N 1
ATOM 642 C CA . THR A 1 86 ? -0.637 -7.754 -30.282 1.00 85.31 86 THR A CA 1
ATOM 643 C C . THR A 1 86 ? 0.662 -7.682 -29.478 1.00 85.31 86 THR A C 1
ATOM 645 O O . THR A 1 86 ? 0.689 -8.121 -28.331 1.00 85.31 86 THR A O 1
ATOM 648 N N . ARG A 1 87 ? 1.757 -7.195 -30.074 1.00 91.50 87 ARG A N 1
ATOM 649 C CA . ARG A 1 87 ? 3.064 -7.093 -29.417 1.00 91.50 87 ARG A CA 1
ATOM 650 C C . ARG A 1 87 ? 3.353 -5.643 -29.058 1.00 91.50 87 ARG A C 1
ATOM 652 O O . ARG A 1 87 ? 3.064 -4.740 -29.841 1.00 91.50 87 ARG A O 1
ATOM 659 N N . SER A 1 88 ? 3.981 -5.436 -27.910 1.00 95.00 88 SER A N 1
ATOM 660 C CA . SER A 1 88 ? 4.403 -4.118 -27.442 1.00 95.00 88 SER A CA 1
ATOM 661 C C . SER A 1 88 ? 5.859 -4.127 -26.990 1.00 95.00 88 SER A C 1
ATOM 663 O O . SER A 1 88 ? 6.382 -5.142 -26.525 1.00 95.00 88 SER A O 1
ATOM 665 N N . LEU A 1 89 ? 6.517 -2.983 -27.154 1.00 97.06 89 LEU A N 1
ATOM 666 C CA . LEU A 1 89 ? 7.877 -2.719 -26.708 1.00 97.06 89 LEU A CA 1
ATOM 667 C C . LEU A 1 89 ? 7.867 -1.514 -25.774 1.00 97.06 89 LEU A C 1
ATOM 669 O O . LEU A 1 89 ? 7.259 -0.492 -26.081 1.00 97.06 89 LEU A O 1
ATOM 673 N N . ASN A 1 90 ? 8.563 -1.634 -24.652 1.00 97.25 90 ASN A N 1
ATOM 674 C CA . ASN A 1 90 ? 8.902 -0.518 -23.785 1.00 97.25 90 ASN A CA 1
ATOM 675 C C . ASN A 1 90 ? 10.329 -0.082 -24.140 1.00 97.25 90 ASN A C 1
ATOM 677 O O . ASN A 1 90 ? 11.289 -0.786 -23.828 1.00 97.25 90 ASN A O 1
ATOM 681 N N . ILE A 1 91 ? 10.457 1.007 -24.895 1.00 97.94 91 ILE A N 1
ATOM 682 C CA . ILE A 1 91 ? 11.714 1.433 -25.512 1.00 97.94 91 ILE A CA 1
ATOM 683 C C . ILE A 1 91 ? 12.315 2.585 -24.718 1.00 97.94 91 ILE A C 1
ATOM 685 O O . ILE A 1 91 ? 11.716 3.654 -24.633 1.00 97.94 91 ILE A O 1
ATOM 689 N N . VAL A 1 92 ? 13.532 2.393 -24.217 1.00 97.75 92 VAL A N 1
ATOM 690 C CA . VAL A 1 92 ? 14.339 3.463 -23.629 1.00 97.75 92 VAL A CA 1
ATOM 691 C C . VAL A 1 92 ? 15.283 4.022 -24.688 1.00 97.75 92 VAL A C 1
ATOM 693 O O . VAL A 1 92 ? 16.261 3.375 -25.072 1.00 97.75 92 VAL A O 1
ATOM 696 N N . ASP A 1 93 ? 14.964 5.226 -25.161 1.00 97.19 93 ASP A N 1
ATOM 697 C CA . ASP A 1 93 ? 15.829 6.043 -26.012 1.00 97.19 93 ASP A CA 1
ATOM 698 C C . ASP A 1 93 ? 16.832 6.795 -25.137 1.00 97.19 93 ASP A C 1
ATOM 700 O O . ASP A 1 93 ? 16.448 7.451 -24.166 1.00 97.19 93 ASP A O 1
ATOM 704 N N . THR A 1 94 ? 18.118 6.702 -25.463 1.00 96.50 94 THR A N 1
ATOM 705 C CA . THR A 1 94 ? 19.177 7.364 -24.696 1.00 96.50 94 THR A CA 1
ATOM 706 C C . THR A 1 94 ? 19.709 8.596 -25.421 1.00 96.50 94 THR A C 1
ATOM 708 O O . THR A 1 94 ? 19.648 8.680 -26.653 1.00 96.50 94 THR A O 1
ATOM 711 N N . PRO A 1 95 ? 20.353 9.526 -24.697 1.00 94.56 95 PRO A N 1
ATOM 712 C CA . PRO A 1 95 ? 21.198 10.532 -25.324 1.00 94.56 95 PRO A CA 1
ATOM 713 C C . PRO A 1 95 ? 22.260 9.886 -26.226 1.00 94.56 95 PRO A C 1
ATOM 715 O O . PRO A 1 95 ? 22.663 8.733 -26.033 1.00 94.56 95 PRO A O 1
ATOM 718 N N . GLY A 1 96 ? 22.671 10.605 -27.271 1.00 92.44 96 GLY A N 1
ATOM 719 C CA . GLY A 1 96 ? 23.674 10.124 -28.218 1.00 92.44 96 GLY A CA 1
ATOM 720 C C . GLY A 1 96 ? 25.081 10.538 -27.832 1.00 92.44 96 GLY A C 1
ATOM 721 O O . GLY A 1 96 ? 25.315 11.722 -27.644 1.00 92.44 96 GLY A O 1
ATOM 722 N N . PHE A 1 97 ? 26.010 9.582 -27.789 1.00 93.75 97 PHE A N 1
ATOM 723 C CA . PHE A 1 97 ? 27.429 9.865 -27.559 1.00 93.75 97 PHE A CA 1
ATOM 724 C C . PHE A 1 97 ? 28.005 10.826 -28.605 1.00 93.75 97 PHE A C 1
ATOM 726 O O . PHE A 1 97 ? 27.566 10.830 -29.759 1.00 93.75 97 PHE A O 1
ATOM 733 N N . THR A 1 98 ? 29.016 11.589 -28.202 1.00 90.38 98 THR A N 1
ATOM 734 C CA . THR A 1 98 ? 29.788 12.481 -29.072 1.00 90.38 98 THR A CA 1
ATOM 735 C C . THR A 1 98 ? 31.265 12.084 -29.053 1.00 90.38 98 THR A C 1
ATOM 737 O O . THR A 1 98 ? 31.704 11.293 -28.211 1.00 90.38 98 THR A O 1
ATOM 740 N N . ASP A 1 99 ? 32.039 12.612 -30.000 1.00 87.06 99 ASP A N 1
ATOM 741 C CA . ASP A 1 99 ? 33.480 12.335 -30.094 1.00 87.06 99 ASP A CA 1
ATOM 742 C C . ASP A 1 99 ? 34.289 13.111 -29.042 1.00 87.06 99 ASP A C 1
ATOM 744 O O . ASP A 1 99 ? 35.459 12.816 -28.796 1.00 87.06 99 ASP A O 1
ATOM 748 N N . ASN A 1 100 ? 33.662 14.091 -28.384 1.00 91.81 100 ASN A N 1
ATOM 749 C CA . ASN A 1 100 ? 34.252 14.826 -27.278 1.00 91.81 100 ASN A CA 1
ATOM 750 C C . ASN A 1 100 ? 34.298 13.936 -26.026 1.00 91.81 100 ASN A C 1
ATOM 752 O O . ASN A 1 100 ? 33.268 13.469 -25.546 1.00 91.81 100 ASN A O 1
ATOM 756 N N . GLU A 1 101 ? 35.491 13.711 -25.472 1.00 90.19 101 GLU A N 1
ATOM 757 C CA . GLU A 1 101 ? 35.671 12.806 -24.330 1.00 90.19 101 GLU A CA 1
ATOM 758 C C . GLU A 1 101 ? 34.882 13.227 -23.085 1.00 90.19 101 GLU A C 1
ATOM 760 O O . GLU A 1 101 ? 34.251 12.378 -22.461 1.00 90.19 101 GLU A O 1
ATOM 765 N N . ASN A 1 102 ? 34.842 14.524 -22.767 1.00 91.75 102 ASN A N 1
ATOM 766 C CA . ASN A 1 102 ? 34.131 15.013 -21.585 1.00 91.75 102 ASN A CA 1
ATOM 767 C C . ASN A 1 102 ? 32.617 14.816 -21.716 1.00 91.75 102 ASN A C 1
ATOM 769 O O . ASN A 1 102 ? 31.953 14.420 -20.760 1.00 91.75 102 ASN A O 1
ATOM 773 N N . GLU A 1 103 ? 32.063 15.091 -22.896 1.00 91.25 103 GLU A N 1
ATOM 774 C CA . GLU A 1 103 ? 30.639 14.875 -23.167 1.00 91.25 103 GLU A CA 1
ATOM 775 C C . GLU A 1 103 ? 30.303 13.382 -23.192 1.00 91.25 103 GLU A C 1
ATOM 777 O O . GLU A 1 103 ? 29.278 12.975 -22.646 1.00 91.25 103 GLU A O 1
ATOM 782 N N . PHE A 1 104 ? 31.184 12.550 -23.758 1.00 93.62 104 PHE A N 1
ATOM 783 C CA . PHE A 1 104 ? 31.034 11.099 -23.732 1.00 93.62 104 PHE A CA 1
ATOM 784 C C . PHE A 1 104 ? 30.918 10.571 -22.297 1.00 93.62 104 PHE A C 1
ATOM 786 O O . PHE A 1 104 ? 30.028 9.767 -22.017 1.00 93.62 104 PHE A O 1
ATOM 793 N N . ASP A 1 105 ? 31.780 11.023 -21.386 1.00 94.25 105 ASP A N 1
ATOM 794 C CA . ASP A 1 105 ? 31.783 10.574 -19.990 1.00 94.25 105 ASP A CA 1
ATOM 795 C C . ASP A 1 105 ? 30.549 11.074 -19.222 1.00 94.25 105 ASP A C 1
ATOM 797 O O . ASP A 1 105 ? 29.950 10.324 -18.443 1.00 94.25 105 ASP A O 1
ATOM 801 N N . GLN A 1 106 ? 30.109 12.309 -19.487 1.00 94.62 106 GLN A N 1
ATOM 802 C CA . GLN A 1 106 ? 28.865 12.854 -18.930 1.00 94.62 106 GLN A CA 1
ATOM 803 C C . GLN A 1 106 ? 27.646 12.043 -19.382 1.00 94.62 106 GLN A C 1
ATOM 805 O O . GLN A 1 106 ? 26.840 11.625 -18.550 1.00 94.62 106 GLN A O 1
ATOM 810 N N . ILE A 1 107 ? 27.543 11.757 -20.682 1.00 95.31 107 ILE A N 1
ATOM 811 C CA . ILE A 1 107 ? 26.456 10.953 -21.253 1.00 95.31 107 ILE A CA 1
ATOM 812 C C . ILE A 1 107 ? 26.515 9.517 -20.723 1.00 95.31 107 ILE A C 1
ATOM 814 O O . ILE A 1 107 ? 25.488 8.953 -20.351 1.00 95.31 107 ILE A O 1
ATOM 818 N N . SER A 1 108 ? 27.711 8.931 -20.627 1.00 96.12 108 SER A N 1
ATOM 819 C CA . SER A 1 108 ? 27.917 7.588 -20.072 1.00 96.12 108 SER A CA 1
ATOM 820 C C . SER A 1 108 ? 27.430 7.492 -18.629 1.00 96.12 108 SER A C 1
ATOM 822 O O . SER A 1 108 ? 26.735 6.537 -18.273 1.00 96.12 108 SER A O 1
ATOM 824 N N . THR A 1 109 ? 27.752 8.495 -17.809 1.00 95.94 109 THR A N 1
ATOM 825 C CA . THR A 1 109 ? 27.295 8.590 -16.416 1.00 95.94 109 THR A CA 1
ATOM 826 C C . THR A 1 109 ? 25.774 8.705 -16.364 1.00 95.94 109 THR A C 1
ATOM 828 O O . THR A 1 109 ? 25.113 7.892 -15.725 1.00 95.94 109 THR A O 1
ATOM 831 N N . GLN A 1 110 ? 25.199 9.623 -17.144 1.00 95.62 110 GLN A N 1
ATOM 832 C CA . GLN A 1 110 ? 23.753 9.824 -17.210 1.00 95.62 110 GLN A CA 1
ATOM 833 C C . GLN A 1 110 ? 22.989 8.558 -17.636 1.00 95.62 110 GLN A C 1
ATOM 835 O O . GLN A 1 110 ? 21.925 8.263 -17.092 1.00 95.62 110 GLN A O 1
ATOM 840 N N . ILE A 1 111 ? 23.503 7.805 -18.612 1.00 96.62 111 ILE A N 1
ATOM 841 C CA . ILE A 1 111 ? 22.900 6.537 -19.048 1.00 96.62 111 ILE A CA 1
ATOM 842 C C . ILE A 1 111 ? 23.039 5.480 -17.945 1.00 96.62 111 ILE A C 1
ATOM 844 O O . ILE A 1 111 ? 22.068 4.778 -17.658 1.00 96.62 111 ILE A O 1
ATOM 848 N N . SER A 1 112 ? 24.208 5.385 -17.306 1.00 96.06 112 SER A N 1
ATOM 849 C CA . SER A 1 112 ? 24.471 4.419 -16.227 1.00 96.06 112 SER A CA 1
ATOM 850 C C . SER A 1 112 ? 23.582 4.640 -15.003 1.00 96.06 112 SER A C 1
ATOM 852 O O . SER A 1 112 ? 23.192 3.666 -14.364 1.00 96.06 112 SER A O 1
ATOM 854 N N . ASP A 1 113 ? 23.214 5.891 -14.720 1.00 94.00 113 ASP A N 1
ATOM 855 C CA . ASP A 1 113 ? 22.331 6.246 -13.608 1.00 94.00 113 ASP A CA 1
ATOM 856 C C . ASP A 1 113 ? 20.848 6.023 -13.952 1.00 94.00 113 ASP A C 1
ATOM 858 O O . ASP A 1 113 ? 20.088 5.470 -13.155 1.00 94.00 113 ASP A O 1
ATOM 862 N N . ASN A 1 114 ? 20.419 6.409 -15.159 1.00 94.88 114 ASN A N 1
ATOM 863 C CA . ASN A 1 114 ? 18.998 6.408 -15.523 1.00 94.88 114 ASN A CA 1
ATOM 864 C C . ASN A 1 114 ? 18.483 5.051 -16.013 1.00 94.88 114 ASN A C 1
ATOM 866 O O . ASN A 1 114 ? 17.353 4.669 -15.694 1.00 94.88 114 ASN A O 1
ATOM 870 N N . VAL A 1 115 ? 19.278 4.307 -16.790 1.00 95.31 115 VAL A N 1
ATOM 871 C CA . VAL A 1 115 ? 18.836 3.032 -17.380 1.00 95.31 115 VAL A CA 1
ATOM 872 C C . VAL A 1 115 ? 18.424 2.016 -16.310 1.00 95.31 115 VAL A C 1
ATOM 874 O O . VAL A 1 115 ? 17.353 1.428 -16.470 1.00 95.31 115 VAL A O 1
ATOM 877 N N . PRO A 1 116 ? 19.168 1.818 -15.202 1.00 94.69 116 PRO A N 1
ATOM 878 C CA . PRO A 1 116 ? 18.744 0.895 -14.154 1.00 94.69 116 PRO A CA 1
ATOM 879 C C . PRO A 1 116 ? 17.411 1.257 -13.497 1.00 94.69 116 PRO A C 1
ATOM 881 O O . PRO A 1 116 ? 16.697 0.364 -13.055 1.00 94.69 116 PRO A O 1
ATOM 884 N N . VAL A 1 117 ? 17.053 2.543 -13.444 1.00 92.44 117 VAL A N 1
ATOM 885 C CA . VAL A 1 117 ? 15.785 3.009 -12.862 1.00 92.44 117 VAL A CA 1
ATOM 886 C C . VAL A 1 117 ? 14.630 2.837 -13.854 1.00 92.44 117 VAL A C 1
ATOM 888 O O . VAL A 1 117 ? 13.562 2.325 -13.493 1.00 92.44 117 VAL A O 1
ATOM 891 N N . LEU A 1 118 ? 14.844 3.226 -15.116 1.00 93.81 118 LEU A N 1
ATOM 892 C CA . LEU A 1 118 ? 13.848 3.127 -16.189 1.00 93.81 118 LEU A CA 1
ATOM 893 C C . LEU A 1 118 ? 13.550 1.669 -16.562 1.00 93.81 118 LEU A C 1
ATOM 895 O O . LEU A 1 118 ? 12.388 1.303 -16.727 1.00 93.81 118 LEU A O 1
ATOM 899 N N . LEU A 1 119 ? 14.585 0.826 -16.610 1.00 95.38 119 LEU A N 1
ATOM 900 C CA . LEU A 1 119 ? 14.515 -0.608 -16.906 1.00 95.38 119 LEU A CA 1
ATOM 901 C C . LEU A 1 119 ? 14.772 -1.451 -15.653 1.00 95.38 119 LEU A C 1
ATOM 903 O O . LEU A 1 119 ? 15.427 -2.488 -15.718 1.00 95.38 119 LEU A O 1
ATOM 907 N N . LYS A 1 120 ? 14.245 -1.027 -14.497 1.00 93.56 120 LYS A N 1
ATOM 908 C CA . LYS A 1 120 ? 14.446 -1.717 -13.206 1.00 93.56 120 LYS A CA 1
ATOM 909 C C . LYS A 1 120 ? 14.126 -3.211 -13.247 1.00 93.56 120 LYS A C 1
ATOM 911 O O . LYS A 1 120 ? 14.855 -4.014 -12.678 1.00 93.56 120 LYS A O 1
ATOM 916 N N . GLN A 1 121 ? 13.096 -3.610 -13.996 1.00 92.62 121 GLN A N 1
ATOM 917 C CA . GLN A 1 121 ? 12.714 -5.020 -14.132 1.00 92.62 121 GLN A CA 1
ATOM 918 C C . GLN A 1 121 ? 13.676 -5.837 -15.012 1.00 92.62 121 GLN A C 1
ATOM 920 O O . GLN A 1 121 ? 13.534 -7.056 -15.095 1.00 92.62 121 GLN A O 1
ATOM 925 N N . GLY A 1 122 ? 14.639 -5.188 -15.663 1.00 95.81 122 GLY A N 1
ATOM 926 C CA . GLY A 1 122 ? 15.603 -5.773 -16.581 1.00 95.81 122 GLY A CA 1
ATOM 927 C C . GLY A 1 122 ? 15.315 -5.475 -18.053 1.00 95.81 122 GLY A C 1
ATOM 928 O O . GLY A 1 122 ? 14.341 -4.818 -18.407 1.00 95.81 122 GLY A O 1
ATOM 929 N N . ILE A 1 123 ? 16.193 -5.993 -18.907 1.00 97.62 123 ILE A N 1
ATOM 930 C CA . ILE A 1 123 ? 16.262 -5.760 -20.348 1.00 97.62 123 ILE A CA 1
ATOM 931 C C . ILE A 1 123 ? 15.938 -7.060 -21.093 1.00 97.62 123 ILE A C 1
ATOM 933 O O . ILE A 1 123 ? 16.548 -8.101 -20.826 1.00 97.62 123 ILE A O 1
ATOM 937 N N . ASP A 1 124 ? 15.013 -7.010 -22.052 1.00 97.69 124 ASP A N 1
ATOM 938 C CA . ASP A 1 124 ? 14.746 -8.126 -22.970 1.00 97.69 124 ASP A CA 1
ATOM 939 C C . ASP A 1 124 ? 15.685 -8.091 -24.183 1.00 97.69 124 ASP A C 1
ATOM 941 O O . ASP A 1 124 ? 16.178 -9.135 -24.616 1.00 97.69 124 ASP A O 1
ATOM 945 N N . ALA A 1 125 ? 15.972 -6.892 -24.698 1.00 98.19 125 ALA A N 1
ATOM 946 C CA . ALA A 1 125 ? 16.917 -6.661 -25.784 1.00 98.19 125 ALA A CA 1
ATOM 947 C C . ALA A 1 125 ? 17.617 -5.302 -25.650 1.00 98.19 125 ALA A C 1
ATOM 949 O O . ALA A 1 125 ? 17.070 -4.356 -25.087 1.00 98.19 125 ALA A O 1
ATOM 950 N N . PHE A 1 126 ? 18.816 -5.172 -26.214 1.00 98.62 126 PHE A N 1
ATOM 951 C CA . PHE A 1 126 ? 19.458 -3.867 -26.382 1.00 98.62 126 PHE A CA 1
ATOM 952 C C . PHE A 1 126 ? 20.040 -3.729 -27.781 1.00 98.62 126 PHE A C 1
ATOM 954 O O . PHE A 1 126 ? 20.549 -4.693 -28.355 1.00 98.62 126 PHE A O 1
ATOM 961 N N . PHE A 1 127 ? 19.957 -2.530 -28.340 1.00 98.69 127 PHE A N 1
ATOM 962 C CA . PHE A 1 127 ? 20.454 -2.203 -29.666 1.00 98.69 127 PHE A CA 1
ATOM 963 C C . PHE A 1 127 ? 21.658 -1.276 -29.551 1.00 98.69 127 PHE A C 1
ATOM 965 O O . PHE A 1 127 ? 21.606 -0.269 -28.854 1.00 98.69 127 PHE A O 1
ATOM 972 N N . VAL A 1 128 ? 22.720 -1.590 -30.285 1.00 98.44 128 VAL A N 1
ATOM 973 C CA . VAL A 1 128 ? 23.870 -0.709 -30.498 1.00 98.44 128 VAL A CA 1
ATOM 974 C C . VAL A 1 128 ? 23.836 -0.269 -31.957 1.00 98.44 128 VAL A C 1
ATOM 976 O O . VAL A 1 128 ? 24.094 -1.063 -32.865 1.00 98.44 128 VAL A O 1
ATOM 979 N N . LEU A 1 129 ? 23.463 0.985 -32.197 1.00 98.06 129 LEU A N 1
ATOM 980 C CA . LEU A 1 129 ? 23.331 1.529 -33.545 1.00 98.06 129 LEU A CA 1
ATOM 981 C C . LEU A 1 129 ? 24.710 1.916 -34.086 1.00 98.06 129 LEU A C 1
ATOM 983 O O . LEU A 1 129 ? 25.432 2.709 -33.479 1.00 98.06 129 LEU A O 1
ATOM 987 N N . SER A 1 130 ? 25.053 1.377 -35.256 1.00 97.00 130 SER A N 1
ATOM 988 C CA . SER A 1 130 ? 26.320 1.626 -35.942 1.00 97.00 130 SER A CA 1
ATOM 989 C C . SER A 1 130 ? 26.066 2.120 -37.372 1.00 97.00 130 SER A C 1
ATOM 991 O O . SER A 1 130 ? 25.720 1.324 -38.247 1.00 97.00 130 SER A O 1
ATOM 993 N N . PRO A 1 131 ? 26.203 3.425 -37.652 1.00 95.44 131 PRO A N 1
ATOM 994 C CA . PRO A 1 131 ? 25.944 3.968 -38.976 1.00 95.44 131 PRO A CA 1
ATOM 995 C C . PRO A 1 131 ? 27.024 3.521 -39.968 1.00 95.44 131 PRO A C 1
ATOM 997 O O . PRO A 1 131 ? 28.231 3.666 -39.734 1.00 95.44 131 PRO A O 1
ATOM 1000 N N . VAL A 1 132 ? 26.593 2.994 -41.112 1.00 94.31 132 VAL A N 1
ATOM 1001 C CA . VAL A 1 132 ? 27.487 2.474 -42.150 1.00 94.31 132 VAL A CA 1
ATOM 1002 C C . VAL A 1 132 ? 28.379 3.595 -42.689 1.00 94.31 132 VAL A C 1
ATOM 1004 O O . VAL A 1 132 ? 27.899 4.584 -43.237 1.00 94.31 132 VAL A O 1
ATOM 1007 N N . GLY A 1 133 ? 29.696 3.418 -42.545 1.00 88.62 133 GLY A N 1
ATOM 1008 C CA . GLY A 1 133 ? 30.711 4.319 -43.103 1.00 88.62 133 GLY A CA 1
ATOM 1009 C C . GLY A 1 133 ? 30.854 5.675 -42.405 1.00 88.62 133 GLY A C 1
ATOM 1010 O O . GLY A 1 133 ? 31.487 6.555 -42.978 1.00 88.62 133 GLY A O 1
ATOM 1011 N N . ARG A 1 134 ? 30.271 5.865 -41.211 1.00 87.00 134 ARG A N 1
ATOM 1012 C CA . ARG A 1 134 ? 30.302 7.161 -40.500 1.00 87.00 134 ARG A CA 1
ATOM 1013 C C . ARG A 1 134 ? 31.039 7.169 -39.161 1.00 87.00 134 ARG A C 1
ATOM 1015 O O . ARG A 1 134 ? 31.306 8.253 -38.673 1.00 87.00 134 ARG A O 1
ATOM 1022 N N . LEU A 1 135 ? 31.343 6.003 -38.589 1.00 89.88 135 LEU A N 1
ATOM 1023 C CA . LEU A 1 135 ? 32.130 5.892 -37.354 1.00 89.88 135 LEU A CA 1
ATOM 1024 C C . LEU A 1 135 ? 33.473 5.219 -37.611 1.00 89.88 135 LEU A C 1
ATOM 1026 O O . LEU A 1 135 ? 33.528 4.239 -38.369 1.00 89.88 135 LEU A O 1
ATOM 1030 N N . SER A 1 136 ? 34.508 5.707 -36.931 1.00 92.62 136 SER A N 1
ATOM 1031 C CA . SER A 1 136 ? 35.821 5.072 -36.852 1.00 92.62 136 SER A CA 1
ATOM 1032 C C . SER A 1 136 ? 35.774 3.800 -35.995 1.00 92.62 136 SER A C 1
ATOM 1034 O O . SER A 1 136 ? 34.892 3.617 -35.151 1.00 92.62 136 SER A O 1
ATOM 1036 N N . ASP A 1 137 ? 36.731 2.890 -36.194 1.00 93.38 137 ASP A N 1
ATOM 1037 C CA . ASP A 1 137 ? 36.810 1.682 -35.362 1.00 93.38 137 ASP A CA 1
ATOM 1038 C C . ASP A 1 137 ? 37.106 2.020 -33.892 1.00 93.38 137 ASP A C 1
ATOM 1040 O O . ASP A 1 137 ? 36.589 1.353 -32.999 1.00 93.38 137 ASP A O 1
ATOM 1044 N N . ALA A 1 138 ? 37.834 3.111 -33.628 1.00 92.06 138 ALA A N 1
ATOM 1045 C CA . ALA A 1 138 ? 38.086 3.607 -32.276 1.00 92.06 138 ALA A CA 1
ATOM 1046 C C . ALA A 1 138 ? 36.798 4.070 -31.565 1.00 92.06 138 ALA A C 1
ATOM 1048 O O . ALA A 1 138 ? 36.556 3.677 -30.424 1.00 92.06 138 ALA A O 1
ATOM 1049 N N . GLU A 1 139 ? 35.932 4.838 -32.238 1.00 94.00 139 GLU A N 1
ATOM 1050 C CA . GLU A 1 139 ? 34.616 5.242 -31.705 1.00 94.00 139 GLU A CA 1
ATOM 1051 C C . GLU A 1 139 ? 33.729 4.029 -31.407 1.00 94.00 139 GLU A C 1
ATOM 1053 O O . GLU A 1 139 ? 33.114 3.925 -30.342 1.00 94.00 139 GLU A O 1
ATOM 1058 N N . ARG A 1 140 ? 33.690 3.060 -32.328 1.00 95.00 140 ARG A N 1
ATOM 1059 C CA . ARG A 1 140 ? 32.914 1.830 -32.135 1.00 95.00 140 ARG A CA 1
ATOM 1060 C C . ARG A 1 140 ? 33.422 1.024 -30.940 1.00 95.00 140 ARG A C 1
ATOM 1062 O O . ARG A 1 140 ? 32.606 0.547 -30.156 1.00 95.00 140 ARG A O 1
ATOM 1069 N N . VAL A 1 141 ? 34.741 0.893 -30.778 1.00 95.94 141 VAL A N 1
ATOM 1070 C CA . VAL A 1 141 ? 35.354 0.239 -29.610 1.00 95.94 141 VAL A CA 1
ATOM 1071 C C . VAL A 1 141 ? 34.984 0.970 -28.323 1.00 95.94 141 VAL A C 1
ATOM 1073 O O . VAL A 1 141 ? 34.598 0.320 -27.353 1.00 95.94 141 VAL A O 1
ATOM 1076 N N . LYS A 1 142 ? 35.030 2.309 -28.311 1.00 96.00 142 LYS A N 1
ATOM 1077 C CA . LYS A 1 142 ? 34.657 3.115 -27.140 1.00 96.00 142 LYS A CA 1
ATOM 1078 C C . LYS A 1 142 ? 33.205 2.860 -26.719 1.00 96.00 142 LYS A C 1
ATOM 1080 O O . LYS A 1 142 ? 32.943 2.586 -25.548 1.00 96.00 142 LYS A O 1
ATOM 1085 N N . LEU A 1 143 ? 32.278 2.852 -27.678 1.00 96.38 143 LEU A N 1
ATOM 1086 C CA . LEU A 1 143 ? 30.873 2.511 -27.438 1.00 96.38 143 LEU A CA 1
ATOM 1087 C C . LEU A 1 143 ? 30.696 1.067 -26.951 1.00 96.38 143 LEU A C 1
ATOM 1089 O O . LEU A 1 143 ? 29.954 0.836 -26.001 1.00 96.38 143 LEU A O 1
ATOM 1093 N N . ILE A 1 144 ? 31.380 0.094 -27.560 1.00 96.88 144 ILE A N 1
ATOM 1094 C CA . ILE A 1 144 ? 31.322 -1.310 -27.123 1.00 96.88 144 ILE A CA 1
ATOM 1095 C C . ILE A 1 144 ? 31.840 -1.447 -25.689 1.00 96.88 144 ILE A C 1
ATOM 1097 O O . ILE A 1 144 ? 31.217 -2.134 -24.887 1.00 96.88 144 ILE A O 1
ATOM 1101 N N . ASN A 1 145 ? 32.925 -0.765 -25.327 1.00 96.00 145 ASN A N 1
ATOM 1102 C CA . ASN A 1 145 ? 33.459 -0.795 -23.967 1.00 96.00 145 ASN A CA 1
ATOM 1103 C C . ASN A 1 145 ? 32.470 -0.221 -22.945 1.00 96.00 145 ASN A C 1
ATOM 1105 O O . ASN A 1 145 ? 32.301 -0.812 -21.880 1.00 96.00 145 ASN A O 1
ATOM 1109 N N . PHE A 1 146 ?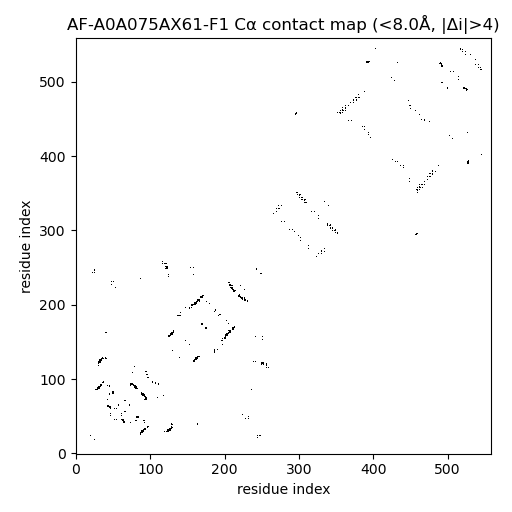 31.758 0.854 -23.291 1.00 97.12 146 PHE A N 1
ATOM 1110 C CA . PHE A 1 146 ? 30.653 1.354 -22.471 1.00 97.12 146 PHE A CA 1
ATOM 1111 C C . PHE A 1 146 ? 29.499 0.340 -22.371 1.00 97.12 146 PHE A C 1
ATOM 1113 O O . PHE A 1 146 ? 29.002 0.052 -21.286 1.00 97.12 146 PHE A O 1
ATOM 1120 N N . VAL A 1 147 ? 29.093 -0.284 -23.480 1.00 96.94 147 VAL A N 1
ATOM 1121 C CA . VAL A 1 147 ? 28.053 -1.330 -23.452 1.00 96.94 147 VAL A CA 1
ATOM 1122 C C . VAL A 1 147 ? 28.469 -2.482 -22.536 1.00 96.94 147 VAL A C 1
ATOM 1124 O O . VAL A 1 147 ? 27.643 -2.974 -21.776 1.00 96.94 147 VAL A O 1
ATOM 1127 N N . LYS A 1 148 ? 29.744 -2.886 -22.562 1.00 95.56 148 LYS A N 1
ATOM 1128 C CA . LYS A 1 148 ? 30.295 -3.945 -21.704 1.00 95.56 148 LYS A CA 1
ATOM 1129 C C . LYS A 1 148 ? 30.368 -3.550 -20.222 1.00 95.56 148 LYS A C 1
ATOM 1131 O O . LYS A 1 148 ? 30.401 -4.448 -19.383 1.00 95.56 148 LYS A O 1
ATOM 1136 N N . SER A 1 149 ? 30.416 -2.257 -19.886 1.00 94.56 149 SER A N 1
ATOM 1137 C CA . SER A 1 149 ? 30.334 -1.801 -18.490 1.00 94.56 149 SER A CA 1
ATOM 1138 C C . SER A 1 149 ? 28.891 -1.746 -17.982 1.00 94.56 149 SER A C 1
ATOM 1140 O O . SER A 1 149 ? 28.654 -1.997 -16.801 1.00 94.56 149 SER A O 1
ATOM 1142 N N . LEU A 1 150 ? 27.925 -1.481 -18.868 1.00 95.06 150 LEU A N 1
ATOM 1143 C CA . LEU A 1 150 ? 26.496 -1.436 -18.543 1.00 95.06 150 LEU A CA 1
ATOM 1144 C C . LEU A 1 150 ? 25.834 -2.826 -18.550 1.00 95.06 150 LEU A C 1
ATOM 1146 O O . LEU A 1 150 ? 24.979 -3.121 -17.716 1.00 95.06 150 LEU A O 1
ATOM 1150 N N . ILE A 1 151 ? 26.220 -3.680 -19.497 1.00 95.31 151 ILE A N 1
ATOM 1151 C CA . ILE A 1 151 ? 25.694 -5.027 -19.721 1.00 95.31 151 ILE A CA 1
ATOM 1152 C C . ILE A 1 151 ? 26.841 -6.016 -19.515 1.00 95.31 151 ILE A C 1
ATOM 1154 O O . ILE A 1 151 ? 27.859 -5.945 -20.196 1.00 95.31 151 ILE A O 1
ATOM 1158 N N . THR A 1 152 ? 26.688 -6.953 -18.584 1.00 94.25 152 THR A N 1
ATOM 1159 C CA . THR A 1 152 ? 27.694 -7.994 -18.335 1.00 94.25 152 THR A CA 1
ATOM 1160 C C . THR A 1 152 ? 27.596 -9.111 -19.377 1.00 94.25 152 THR A C 1
ATOM 1162 O O . THR A 1 152 ? 26.641 -9.177 -20.152 1.00 94.25 152 THR A O 1
ATOM 1165 N N . GLU A 1 153 ? 28.575 -10.017 -19.396 1.00 95.25 153 GLU A N 1
ATOM 1166 C CA . GLU A 1 153 ? 28.663 -11.098 -20.390 1.00 95.25 153 GLU A CA 1
ATOM 1167 C C . GLU A 1 153 ? 27.406 -11.985 -20.457 1.00 95.25 153 GLU A C 1
ATOM 1169 O O . GLU A 1 153 ? 26.969 -12.364 -21.543 1.00 95.25 153 GLU A O 1
ATOM 1174 N N . GLU A 1 154 ? 26.737 -12.212 -19.323 1.00 94.38 154 GLU A N 1
ATOM 1175 C CA . GLU A 1 154 ? 25.455 -12.933 -19.248 1.00 94.38 154 GLU A CA 1
ATOM 1176 C C . GLU A 1 154 ? 24.321 -12.260 -20.048 1.00 94.38 154 GLU A C 1
ATOM 1178 O O . GLU A 1 154 ? 23.321 -12.892 -20.413 1.00 94.38 154 GLU A O 1
ATOM 1183 N N . GLY A 1 155 ? 24.455 -10.959 -20.307 1.00 95.69 155 GLY A N 1
ATOM 1184 C CA . GLY A 1 155 ? 23.513 -10.141 -21.054 1.00 95.69 155 GLY A CA 1
ATOM 1185 C C . GLY A 1 155 ? 23.781 -10.084 -22.556 1.00 95.69 155 GLY A C 1
ATOM 1186 O O . GLY A 1 155 ? 22.843 -9.805 -23.301 1.00 95.69 155 GLY A O 1
ATOM 1187 N N . TYR A 1 156 ? 24.999 -10.381 -23.030 1.00 97.06 156 TYR A N 1
ATOM 1188 C CA . TYR A 1 156 ? 25.404 -10.124 -24.424 1.00 97.06 156 TYR A CA 1
ATOM 1189 C C . TYR A 1 156 ? 24.518 -10.809 -25.466 1.00 97.06 156 TYR A C 1
ATOM 1191 O O . TYR A 1 156 ? 24.221 -10.208 -26.495 1.00 97.06 156 TYR A O 1
ATOM 1199 N N . GLY A 1 157 ? 24.008 -12.009 -25.175 1.00 96.50 157 GLY A N 1
ATOM 1200 C CA . GLY A 1 157 ? 23.091 -12.734 -26.067 1.00 96.50 157 GLY A CA 1
ATOM 1201 C C . GLY A 1 157 ? 21.745 -12.036 -26.328 1.00 96.50 157 GLY A C 1
ATOM 1202 O O . GLY A 1 157 ? 20.968 -12.494 -27.162 1.00 96.50 157 GLY A O 1
ATOM 1203 N N . ARG A 1 158 ? 21.448 -10.933 -25.628 1.00 96.69 158 ARG A N 1
ATOM 1204 C CA . ARG A 1 158 ? 20.266 -10.078 -25.851 1.00 96.69 158 ARG A CA 1
ATOM 1205 C C . ARG A 1 158 ? 20.554 -8.885 -26.766 1.00 96.69 158 ARG A C 1
ATOM 1207 O O . ARG A 1 158 ? 19.644 -8.116 -27.072 1.00 96.69 158 ARG A O 1
ATOM 1214 N N . GLY A 1 159 ? 21.811 -8.706 -27.156 1.00 97.88 159 GLY A N 1
ATOM 1215 C CA . GLY A 1 159 ? 22.268 -7.559 -27.919 1.00 97.88 159 GLY A CA 1
ATOM 1216 C C . GLY A 1 159 ? 22.069 -7.706 -29.416 1.00 97.88 159 GLY A C 1
ATOM 1217 O O . GLY A 1 159 ? 22.211 -8.792 -29.983 1.00 97.88 159 GLY A O 1
ATOM 1218 N N . PHE A 1 160 ? 21.817 -6.574 -30.060 1.00 98.62 160 PHE A N 1
ATOM 1219 C CA . PHE A 1 160 ? 21.798 -6.436 -31.507 1.00 98.62 160 PHE A CA 1
ATOM 1220 C C . PHE A 1 160 ? 22.695 -5.276 -31.924 1.00 98.62 160 PHE A C 1
ATOM 1222 O O . PHE A 1 160 ? 22.536 -4.156 -31.440 1.00 98.62 160 PHE A O 1
ATOM 1229 N N . ILE A 1 161 ? 23.603 -5.513 -32.864 1.00 98.56 161 ILE A N 1
ATOM 1230 C CA . ILE A 1 161 ? 24.244 -4.441 -33.621 1.00 98.56 161 ILE A CA 1
ATOM 1231 C C . ILE A 1 161 ? 23.330 -4.099 -34.794 1.00 98.56 161 ILE A C 1
ATOM 1233 O O . ILE A 1 161 ? 23.074 -4.939 -35.661 1.00 98.56 161 ILE A O 1
ATOM 1237 N N . VAL A 1 162 ? 22.833 -2.865 -34.823 1.00 98.56 162 VAL A N 1
ATOM 1238 C CA . VAL A 1 162 ? 21.950 -2.381 -35.888 1.00 98.56 162 VAL A CA 1
ATOM 1239 C C . VAL A 1 162 ? 22.740 -1.456 -36.799 1.00 98.56 162 VAL A C 1
ATOM 1241 O O . VAL A 1 162 ? 23.073 -0.332 -36.423 1.00 98.56 162 VAL A O 1
ATOM 1244 N N . PHE A 1 163 ? 23.031 -1.917 -38.013 1.00 98.31 163 PHE A N 1
ATOM 1245 C CA . PHE A 1 163 ? 23.654 -1.091 -39.036 1.00 98.31 163 PHE A CA 1
ATOM 1246 C C . PHE A 1 163 ? 22.646 -0.080 -39.568 1.00 98.31 163 PHE A C 1
ATOM 1248 O O . PHE A 1 163 ? 21.715 -0.459 -40.277 1.00 98.31 163 PHE A O 1
ATOM 1255 N N . THR A 1 164 ? 22.822 1.194 -39.229 1.00 96.81 164 THR A N 1
ATOM 1256 C CA . THR A 1 164 ? 21.976 2.282 -39.736 1.00 96.81 164 THR A CA 1
ATOM 1257 C C . THR A 1 164 ? 22.588 2.921 -40.978 1.00 96.81 164 THR A C 1
ATOM 1259 O O . THR A 1 164 ? 23.754 2.688 -41.302 1.00 96.81 164 THR A O 1
ATOM 1262 N N . PHE A 1 165 ? 21.799 3.690 -41.730 1.00 94.50 165 PHE A N 1
ATOM 1263 C CA . PHE A 1 165 ? 22.170 4.187 -43.067 1.00 94.50 165 PHE A CA 1
ATOM 1264 C C . PHE A 1 165 ? 22.630 3.072 -44.028 1.00 94.50 165 PHE A C 1
ATOM 1266 O O . PHE A 1 165 ? 23.500 3.272 -44.879 1.00 94.50 165 PHE A O 1
ATOM 1273 N N . ALA A 1 166 ? 22.053 1.873 -43.894 1.00 95.94 166 ALA A N 1
ATOM 1274 C CA . ALA A 1 166 ? 22.409 0.702 -44.694 1.00 95.94 166 ALA A CA 1
ATOM 1275 C C . ALA A 1 166 ? 21.769 0.696 -46.097 1.00 95.94 166 ALA A C 1
ATOM 1277 O O . ALA A 1 166 ? 21.727 -0.341 -46.756 1.00 95.94 166 ALA A O 1
ATOM 1278 N N . ASP A 1 167 ? 21.264 1.835 -46.573 1.00 93.81 167 ASP A N 1
ATOM 1279 C CA . ASP A 1 167 ? 20.526 1.995 -47.834 1.00 93.81 167 ASP A CA 1
ATOM 1280 C C . ASP A 1 167 ? 21.295 1.483 -49.065 1.00 93.81 167 ASP A C 1
ATOM 1282 O O . ASP A 1 167 ? 20.710 0.957 -50.013 1.00 93.81 167 ASP A O 1
ATOM 1286 N N . ASN A 1 168 ? 22.627 1.582 -49.024 1.00 92.56 168 ASN A N 1
ATOM 1287 C CA . ASN A 1 168 ? 23.519 1.118 -50.090 1.00 92.56 168 ASN A CA 1
ATOM 1288 C C . ASN A 1 168 ? 23.900 -0.370 -49.979 1.00 92.56 168 ASN A C 1
ATOM 1290 O O . ASN A 1 168 ? 24.569 -0.900 -50.868 1.00 92.56 168 ASN A O 1
ATOM 1294 N N . ILE A 1 169 ? 23.483 -1.055 -48.912 1.00 94.12 169 ILE A N 1
ATOM 1295 C CA . ILE A 1 169 ? 23.716 -2.486 -48.705 1.00 94.12 169 ILE A CA 1
ATOM 1296 C C . ILE A 1 169 ? 22.497 -3.245 -49.224 1.00 94.12 169 ILE A C 1
ATOM 1298 O O . ILE A 1 169 ? 21.387 -3.124 -48.694 1.00 94.12 169 ILE A O 1
ATOM 1302 N N . LEU A 1 170 ? 22.711 -4.044 -50.271 1.00 92.94 170 LEU A N 1
ATOM 1303 C CA . LEU A 1 170 ? 21.670 -4.907 -50.824 1.00 92.94 170 LEU A CA 1
ATOM 1304 C C . LEU A 1 170 ? 21.131 -5.845 -49.737 1.00 92.94 170 LEU A C 1
ATOM 1306 O O . LEU A 1 170 ? 21.909 -6.371 -48.948 1.00 92.94 170 LEU A O 1
ATOM 1310 N N . ILE A 1 171 ? 19.814 -6.057 -49.717 1.00 92.56 171 ILE A N 1
ATOM 1311 C CA . ILE A 1 171 ? 19.204 -7.155 -48.963 1.00 92.56 171 ILE A CA 1
ATOM 1312 C C . ILE A 1 171 ? 19.639 -8.441 -49.666 1.00 92.56 171 ILE A C 1
ATOM 1314 O O . ILE A 1 171 ? 19.083 -8.816 -50.702 1.00 92.56 171 ILE A O 1
ATOM 1318 N N . ASP A 1 172 ? 20.715 -9.026 -49.160 1.00 91.81 172 ASP A N 1
ATOM 1319 C CA . ASP A 1 172 ? 21.374 -10.217 -49.675 1.00 91.81 172 ASP A CA 1
ATOM 1320 C C . ASP A 1 172 ? 22.279 -10.768 -48.569 1.00 91.81 172 ASP A C 1
ATOM 1322 O O . ASP A 1 172 ? 23.117 -10.039 -48.035 1.00 91.81 172 ASP A O 1
ATOM 1326 N N . GLU A 1 173 ? 22.116 -12.049 -48.229 1.00 90.06 173 GLU A N 1
ATOM 1327 C CA . GLU A 1 173 ? 22.835 -12.683 -47.116 1.00 90.06 173 GLU A CA 1
ATOM 1328 C C . GLU A 1 173 ? 24.356 -12.566 -47.269 1.00 90.06 173 GLU A C 1
ATOM 1330 O O . GLU A 1 173 ? 25.059 -12.319 -46.292 1.00 90.06 173 GLU A O 1
ATOM 1335 N N . SER A 1 174 ? 24.880 -12.679 -48.496 1.00 93.50 174 SER A N 1
ATOM 1336 C CA . SER A 1 174 ? 26.318 -12.565 -48.739 1.00 93.50 174 SER A CA 1
ATOM 1337 C C . SER A 1 174 ? 26.813 -11.135 -48.542 1.00 93.50 174 SER A C 1
ATOM 1339 O O . SER A 1 174 ? 27.898 -10.951 -47.990 1.00 93.50 174 SER A O 1
ATOM 1341 N N . LYS A 1 175 ? 26.054 -10.125 -48.986 1.00 94.88 175 LYS A N 1
ATOM 1342 C CA . LYS A 1 175 ? 26.425 -8.706 -48.833 1.00 94.88 175 LYS A CA 1
ATOM 1343 C C . LYS A 1 175 ? 26.330 -8.232 -47.388 1.00 94.88 175 LYS A C 1
ATOM 1345 O O . LYS A 1 175 ? 27.189 -7.480 -46.933 1.00 94.88 175 LYS A O 1
ATOM 1350 N N . GLU A 1 176 ? 25.317 -8.686 -46.664 1.00 95.81 176 GLU A N 1
ATOM 1351 C CA . GLU A 1 176 ? 25.170 -8.406 -45.239 1.00 95.81 176 GLU A CA 1
ATOM 1352 C C . GLU A 1 176 ? 26.259 -9.117 -44.415 1.00 95.81 176 GLU A C 1
ATOM 1354 O O . GLU A 1 176 ? 26.890 -8.484 -43.568 1.00 95.81 176 GLU A O 1
ATOM 1359 N N . ALA A 1 177 ? 26.576 -10.383 -44.721 1.00 97.06 177 ALA A N 1
ATOM 1360 C CA . ALA A 1 177 ? 27.666 -11.117 -44.070 1.00 97.06 177 ALA A CA 1
ATOM 1361 C C . ALA A 1 177 ? 29.045 -10.484 -44.318 1.00 97.06 177 ALA A C 1
ATOM 1363 O O . ALA A 1 177 ? 29.857 -10.401 -43.397 1.00 97.06 177 ALA A O 1
ATOM 1364 N N . GLU A 1 178 ? 29.306 -9.996 -45.537 1.00 97.06 178 GLU A N 1
ATOM 1365 C CA . GLU A 1 178 ? 30.523 -9.241 -45.866 1.00 97.06 178 GLU A CA 1
ATOM 1366 C C . GLU A 1 178 ? 30.670 -8.020 -44.946 1.00 97.06 178 GLU A C 1
ATOM 1368 O O . GLU A 1 178 ? 31.725 -7.831 -44.338 1.00 97.06 178 GLU A O 1
ATOM 1373 N N . LYS A 1 179 ? 29.589 -7.250 -44.753 1.00 97.31 179 LYS A N 1
ATOM 1374 C CA . LYS A 1 179 ? 29.605 -6.074 -43.873 1.00 97.31 179 LYS A CA 1
ATOM 1375 C C . LYS A 1 179 ? 29.788 -6.436 -42.398 1.00 97.31 179 LYS A C 1
ATOM 1377 O O . LYS A 1 179 ? 30.510 -5.736 -41.689 1.00 97.31 179 LYS A O 1
ATOM 1382 N N . ILE A 1 180 ? 29.160 -7.517 -41.933 1.00 98.19 180 ILE A N 1
ATOM 1383 C CA . ILE A 1 180 ? 29.334 -8.012 -40.558 1.00 98.19 180 ILE A CA 1
ATOM 1384 C C . ILE A 1 180 ? 30.794 -8.404 -40.315 1.00 98.19 180 ILE A C 1
ATOM 1386 O O . ILE A 1 180 ? 31.363 -8.026 -39.293 1.00 98.19 180 ILE A O 1
ATOM 1390 N N . ASN A 1 181 ? 31.414 -9.127 -41.250 1.00 97.94 181 ASN A N 1
ATOM 1391 C CA . ASN A 1 181 ? 32.809 -9.549 -41.126 1.00 97.94 181 ASN A CA 1
ATOM 1392 C C . ASN A 1 181 ? 33.766 -8.355 -41.150 1.00 97.94 181 ASN A C 1
ATOM 1394 O O . ASN A 1 181 ? 34.654 -8.287 -40.307 1.00 97.94 181 ASN A O 1
ATOM 1398 N N . GLU A 1 182 ? 33.545 -7.384 -42.043 1.00 96.88 182 GLU A N 1
ATOM 1399 C CA . GLU A 1 182 ? 34.304 -6.127 -42.065 1.00 96.88 182 GLU A CA 1
ATOM 1400 C C . GLU A 1 182 ? 34.225 -5.410 -40.708 1.00 96.88 182 GLU A C 1
ATOM 1402 O O . GLU A 1 182 ? 35.251 -5.036 -40.144 1.00 96.88 182 GLU A O 1
ATOM 1407 N N . PHE A 1 183 ? 33.016 -5.281 -40.149 1.00 97.19 183 PHE A N 1
ATOM 1408 C CA . PHE A 1 183 ? 32.807 -4.681 -38.833 1.00 97.19 183 PHE A CA 1
ATOM 1409 C C . PHE A 1 183 ? 33.550 -5.450 -37.735 1.00 97.19 183 PHE A C 1
ATOM 1411 O O . PHE A 1 183 ? 34.306 -4.851 -36.976 1.00 97.19 183 PHE A O 1
ATOM 1418 N N . LYS A 1 184 ? 33.386 -6.778 -37.663 1.00 98.06 184 LYS A N 1
ATOM 1419 C CA . LYS A 1 184 ? 34.057 -7.608 -36.652 1.00 98.06 184 LYS A CA 1
ATOM 1420 C C . LYS A 1 184 ? 35.577 -7.492 -36.744 1.00 98.06 184 LYS A C 1
ATOM 1422 O O . LYS A 1 184 ? 36.223 -7.271 -35.726 1.00 98.06 184 LYS A O 1
ATOM 1427 N N . SER A 1 185 ? 36.144 -7.610 -37.943 1.00 97.50 185 SER A N 1
ATOM 1428 C CA . SER A 1 185 ? 37.590 -7.515 -38.151 1.00 97.50 185 SER A CA 1
ATOM 1429 C C . SER A 1 185 ? 38.146 -6.142 -37.776 1.00 97.50 185 SER A C 1
ATOM 1431 O O . SER A 1 185 ? 39.198 -6.089 -37.144 1.00 97.50 185 SER A O 1
ATOM 1433 N N . GLY A 1 186 ? 37.439 -5.053 -38.103 1.00 96.12 186 GLY A N 1
ATOM 1434 C CA . GLY A 1 186 ? 37.841 -3.695 -37.716 1.00 96.12 186 GLY A CA 1
ATOM 1435 C C . GLY A 1 186 ? 37.901 -3.512 -36.199 1.00 96.12 186 GLY A C 1
ATOM 1436 O O . GLY A 1 186 ? 38.906 -3.047 -35.666 1.00 96.12 186 GLY A O 1
ATOM 1437 N N . ILE A 1 187 ? 36.874 -3.975 -35.478 1.00 97.12 187 ILE A N 1
ATOM 1438 C CA . ILE A 1 187 ? 36.855 -3.918 -34.008 1.00 97.12 187 ILE A CA 1
ATOM 1439 C C . ILE A 1 187 ? 37.943 -4.794 -33.396 1.00 97.12 187 ILE A C 1
ATOM 1441 O O . ILE A 1 187 ? 38.679 -4.325 -32.535 1.00 97.12 187 ILE A O 1
ATOM 1445 N N . LEU A 1 188 ? 38.081 -6.044 -33.842 1.00 97.75 188 LEU A N 1
ATOM 1446 C CA . LEU A 1 188 ? 39.053 -6.985 -33.276 1.00 97.75 188 LEU A CA 1
ATOM 1447 C C . LEU A 1 188 ? 40.507 -6.588 -33.550 1.00 97.75 188 LEU A C 1
ATOM 1449 O O . LEU A 1 188 ? 41.389 -6.967 -32.785 1.00 97.75 188 LEU A O 1
ATOM 1453 N N . ALA A 1 189 ? 40.764 -5.807 -34.602 1.00 97.06 189 ALA A N 1
ATOM 1454 C CA . ALA A 1 189 ? 42.084 -5.236 -34.850 1.00 97.06 189 ALA A CA 1
ATOM 1455 C C . ALA A 1 189 ? 42.486 -4.192 -33.792 1.00 97.06 189 ALA A C 1
ATOM 1457 O O . ALA A 1 189 ? 43.677 -3.995 -33.558 1.00 97.06 189 ALA A O 1
ATOM 1458 N N . VAL A 1 190 ? 41.509 -3.535 -33.156 1.00 96.75 190 VAL A N 1
ATOM 1459 C CA . VAL A 1 190 ? 41.725 -2.478 -32.154 1.00 96.75 190 VAL A CA 1
ATOM 1460 C C . VAL A 1 190 ? 41.517 -2.992 -30.723 1.00 96.75 190 VAL A C 1
ATOM 1462 O O . VAL A 1 190 ? 42.274 -2.616 -29.833 1.00 96.75 190 VAL A O 1
ATOM 1465 N N . ALA A 1 191 ? 40.526 -3.860 -30.500 1.00 96.44 191 ALA A N 1
ATOM 1466 C CA . ALA A 1 191 ? 40.151 -4.422 -29.200 1.00 96.44 191 ALA A CA 1
ATOM 1467 C C . ALA A 1 191 ? 39.817 -5.927 -29.317 1.00 96.44 191 ALA A C 1
ATOM 1469 O O . ALA A 1 191 ? 38.641 -6.302 -29.426 1.00 96.44 191 ALA A O 1
ATOM 1470 N N . PRO A 1 192 ? 40.830 -6.816 -29.307 1.00 96.38 192 PRO A N 1
ATOM 1471 C CA . PRO A 1 192 ? 40.637 -8.268 -29.395 1.00 96.38 192 PRO A CA 1
ATOM 1472 C C . PRO A 1 192 ? 39.707 -8.839 -28.312 1.00 96.38 192 PRO A C 1
ATOM 1474 O O . PRO A 1 192 ? 38.950 -9.775 -28.554 1.00 96.38 192 PRO A O 1
ATOM 1477 N N . GLU A 1 193 ? 39.688 -8.238 -27.123 1.00 94.75 193 GLU A N 1
ATOM 1478 C CA . GLU A 1 193 ? 38.829 -8.611 -25.995 1.00 94.75 193 GLU A CA 1
ATOM 1479 C C . GLU A 1 193 ? 37.325 -8.351 -26.224 1.00 94.75 193 GLU A C 1
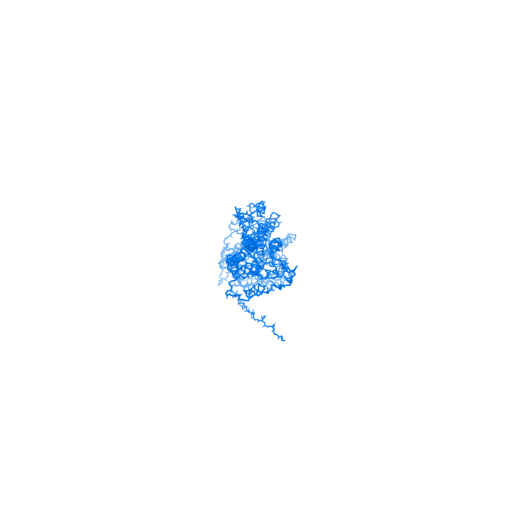ATOM 1481 O O . GLU A 1 193 ? 36.493 -8.634 -25.354 1.00 94.75 193 GLU A O 1
ATOM 1486 N N . ALA A 1 194 ? 36.941 -7.775 -27.367 1.00 96.06 194 ALA A N 1
ATOM 1487 C CA . ALA A 1 194 ? 35.548 -7.644 -27.788 1.00 96.06 194 ALA A CA 1
ATOM 1488 C C . ALA A 1 194 ? 34.989 -8.924 -28.441 1.00 96.06 194 ALA A C 1
ATOM 1490 O O . ALA A 1 194 ? 33.790 -8.985 -28.709 1.00 96.06 194 ALA A O 1
ATOM 1491 N N . GLU A 1 195 ? 35.814 -9.950 -28.682 1.00 96.75 195 GLU A N 1
ATOM 1492 C CA . GLU A 1 195 ? 35.421 -11.172 -29.399 1.00 96.75 195 GLU A CA 1
ATOM 1493 C C . GLU A 1 195 ? 34.182 -11.858 -28.809 1.00 96.75 195 GLU A C 1
ATOM 1495 O O . GLU A 1 195 ? 33.220 -12.112 -29.539 1.00 96.75 195 GLU A O 1
ATOM 1500 N N . ASN A 1 196 ? 34.149 -12.087 -27.492 1.00 97.00 196 ASN A N 1
ATOM 1501 C CA . ASN A 1 196 ? 33.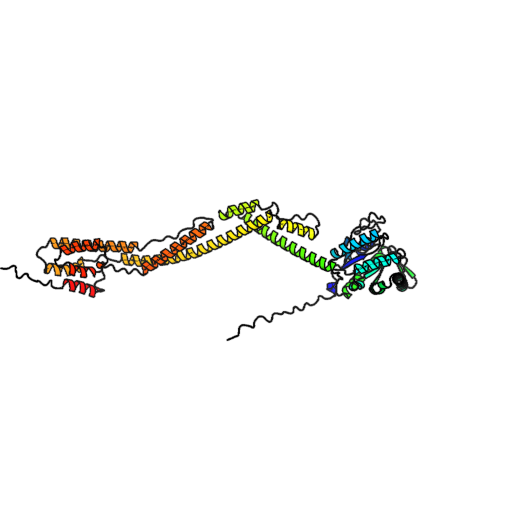001 -12.725 -26.835 1.00 97.00 196 ASN A CA 1
ATOM 1502 C C . ASN A 1 196 ? 31.706 -11.930 -27.047 1.00 97.00 196 ASN A C 1
ATOM 1504 O O . ASN A 1 196 ? 30.664 -12.507 -27.356 1.00 97.00 196 ASN A O 1
ATOM 1508 N N . PHE A 1 197 ? 31.776 -10.600 -26.939 1.00 97.56 197 PHE A N 1
ATOM 1509 C CA . PHE A 1 197 ? 30.634 -9.721 -27.186 1.00 97.56 197 PHE A CA 1
ATOM 1510 C C . PHE A 1 197 ? 30.157 -9.834 -28.639 1.00 97.56 197 PHE A C 1
ATOM 1512 O O . PHE A 1 197 ? 28.986 -10.116 -28.887 1.00 97.56 197 PHE A O 1
ATOM 1519 N N . LEU A 1 198 ? 31.069 -9.696 -29.606 1.00 97.81 198 LEU A N 1
ATOM 1520 C CA . LEU A 1 198 ? 30.759 -9.741 -31.041 1.00 97.81 198 LEU A CA 1
ATOM 1521 C C . LEU A 1 198 ? 30.229 -11.102 -31.515 1.00 97.81 198 LEU A C 1
ATOM 1523 O O . LEU A 1 198 ? 29.541 -11.174 -32.538 1.00 97.81 198 LEU A O 1
ATOM 1527 N N . ASN A 1 199 ? 30.571 -12.182 -30.817 1.00 97.50 199 ASN A N 1
ATOM 1528 C CA . ASN A 1 199 ? 30.082 -13.526 -31.113 1.00 97.50 199 ASN A CA 1
ATOM 1529 C C . ASN A 1 199 ? 28.730 -13.831 -30.459 1.00 97.50 199 ASN A C 1
ATOM 1531 O O . ASN A 1 199 ? 28.004 -14.681 -30.969 1.00 97.50 199 ASN A O 1
ATOM 1535 N N . ALA A 1 200 ? 28.379 -13.136 -29.377 1.00 97.31 200 ALA A N 1
ATOM 1536 C CA . ALA A 1 200 ? 27.107 -13.310 -28.684 1.00 97.31 200 ALA A CA 1
ATOM 1537 C C . ALA A 1 200 ? 25.972 -12.443 -29.261 1.00 97.31 200 ALA A C 1
ATOM 1539 O O . ALA A 1 200 ? 24.819 -12.873 -29.254 1.00 97.31 200 ALA A O 1
ATOM 1540 N N . VAL A 1 201 ? 26.278 -11.235 -29.752 1.00 97.94 201 VAL A N 1
ATOM 1541 C CA . VAL A 1 201 ? 25.270 -10.317 -30.311 1.00 97.94 201 VAL A CA 1
ATOM 1542 C C . VAL A 1 201 ? 24.800 -10.727 -31.707 1.00 97.94 201 VAL A C 1
ATOM 1544 O O . VAL A 1 201 ? 25.537 -11.309 -32.505 1.00 97.94 201 VAL A O 1
ATOM 1547 N N . GLN A 1 202 ? 23.562 -10.360 -32.026 1.00 98.12 202 GLN A N 1
ATOM 1548 C CA . GLN A 1 202 ? 22.982 -10.507 -33.360 1.00 98.12 202 GLN A CA 1
ATOM 1549 C C . GLN A 1 202 ? 23.206 -9.248 -34.206 1.00 98.12 202 GLN A C 1
ATOM 1551 O O . GLN A 1 202 ? 23.528 -8.184 -33.686 1.00 98.12 202 GLN A O 1
ATOM 1556 N N . PHE A 1 203 ? 23.011 -9.354 -35.522 1.00 98.25 203 PHE A N 1
ATOM 1557 C CA . PHE A 1 203 ? 23.197 -8.245 -36.461 1.00 98.25 203 PHE A CA 1
ATOM 1558 C C . PHE A 1 203 ? 21.914 -7.984 -37.256 1.00 98.25 203 PHE A C 1
ATOM 1560 O O . PHE A 1 203 ? 21.200 -8.918 -37.637 1.00 98.25 203 PHE A O 1
ATOM 1567 N N . MET A 1 204 ? 21.612 -6.706 -37.487 1.00 98.12 204 MET A N 1
ATOM 1568 C CA . MET A 1 204 ? 20.450 -6.240 -38.251 1.00 98.12 204 MET A CA 1
ATOM 1569 C C . MET A 1 204 ? 20.818 -5.033 -39.117 1.00 98.12 204 MET A C 1
ATOM 1571 O O . MET A 1 204 ? 21.758 -4.305 -38.806 1.00 98.12 204 MET A O 1
ATOM 1575 N N . PHE A 1 205 ? 20.051 -4.790 -40.181 1.00 97.69 205 PHE A N 1
ATOM 1576 C CA . PHE A 1 205 ? 20.301 -3.706 -41.136 1.00 97.69 205 PHE A CA 1
ATOM 1577 C C . PHE A 1 205 ? 19.083 -2.795 -41.265 1.00 97.69 205 PHE A C 1
ATOM 1579 O O . PHE A 1 205 ? 18.067 -3.170 -41.855 1.00 97.69 205 PHE A O 1
ATOM 1586 N N . TYR A 1 206 ? 19.207 -1.573 -40.753 1.00 97.12 206 TYR A N 1
ATOM 1587 C CA . TYR A 1 206 ? 18.203 -0.528 -40.876 1.00 97.12 206 TYR A CA 1
ATOM 1588 C C . TYR A 1 206 ? 18.520 0.402 -42.054 1.00 97.12 206 TYR A C 1
ATOM 1590 O O . TYR A 1 206 ? 19.574 1.042 -42.128 1.00 97.12 206 TYR A O 1
ATOM 1598 N N . ARG A 1 207 ? 17.580 0.466 -42.997 1.00 94.12 207 ARG A N 1
ATOM 1599 C CA . ARG A 1 207 ? 17.678 1.236 -44.243 1.00 94.12 207 ARG A CA 1
ATOM 1600 C C . ARG A 1 207 ? 16.701 2.399 -44.146 1.00 94.12 207 ARG A C 1
ATOM 1602 O O . ARG A 1 207 ? 15.502 2.166 -44.009 1.00 94.12 207 ARG A O 1
ATOM 1609 N N . HIS A 1 208 ? 17.218 3.625 -44.134 1.00 85.44 208 HIS A N 1
ATOM 1610 C CA . HIS A 1 208 ? 16.440 4.796 -43.723 1.00 85.44 208 HIS A CA 1
ATOM 1611 C C . HIS A 1 208 ? 15.449 5.263 -44.774 1.00 85.44 208 HIS A C 1
ATOM 1613 O O . HIS A 1 208 ? 14.411 5.790 -44.389 1.00 85.44 208 HIS A O 1
ATOM 1619 N N . SER A 1 209 ? 15.795 5.115 -46.052 1.00 85.81 209 SER A N 1
ATOM 1620 C CA . SER A 1 209 ? 15.140 5.751 -47.195 1.00 85.81 209 SER A CA 1
ATOM 1621 C C . SER A 1 209 ? 14.768 4.762 -48.293 1.00 85.81 209 SER A C 1
ATOM 1623 O O . SER A 1 209 ? 13.740 4.916 -48.950 1.00 85.81 209 SER A O 1
ATOM 1625 N N . VAL A 1 210 ? 15.611 3.761 -48.542 1.00 89.38 210 VAL A N 1
ATOM 1626 C CA . VAL A 1 210 ? 15.391 2.784 -49.609 1.00 89.38 210 VAL A CA 1
ATOM 1627 C C . VAL A 1 210 ? 16.063 1.461 -49.280 1.00 89.38 210 VAL A C 1
ATOM 1629 O O . VAL A 1 210 ? 17.223 1.411 -48.880 1.00 89.38 210 VAL A O 1
ATOM 1632 N N . ALA A 1 211 ? 15.370 0.362 -49.561 1.00 91.31 211 ALA A N 1
ATOM 1633 C CA . ALA A 1 211 ? 15.977 -0.955 -49.607 1.00 91.31 211 ALA A CA 1
ATOM 1634 C C . ALA A 1 211 ? 15.979 -1.524 -51.024 1.00 91.31 211 ALA A C 1
ATOM 1636 O O . ALA A 1 211 ? 15.033 -1.351 -51.792 1.00 91.31 211 ALA A O 1
ATOM 1637 N N . THR A 1 212 ? 17.055 -2.223 -51.379 1.00 91.25 212 THR A N 1
ATOM 1638 C CA . THR A 1 212 ? 17.171 -2.907 -52.670 1.00 91.25 212 THR A CA 1
ATOM 1639 C C . THR A 1 212 ? 17.504 -4.373 -52.438 1.00 91.25 212 THR A C 1
ATOM 1641 O O . THR A 1 212 ? 18.494 -4.679 -51.786 1.00 91.25 212 THR A O 1
ATOM 1644 N N . GLU A 1 213 ? 16.708 -5.278 -52.995 1.00 92.06 213 GLU A N 1
ATOM 1645 C CA . GLU A 1 213 ? 16.875 -6.733 -52.895 1.00 92.06 213 GLU A CA 1
ATOM 1646 C C . GLU A 1 213 ? 17.075 -7.325 -54.289 1.00 92.06 213 GLU A C 1
ATOM 1648 O O . GLU A 1 213 ? 16.503 -6.839 -55.272 1.00 92.06 213 GLU A O 1
ATOM 1653 N N . LYS A 1 214 ? 17.887 -8.377 -54.406 1.00 87.75 214 LYS A N 1
ATOM 1654 C CA . LYS A 1 214 ? 18.091 -9.073 -55.680 1.00 87.75 214 LYS A CA 1
ATOM 1655 C C . LYS A 1 214 ? 17.232 -10.335 -55.716 1.00 87.75 214 LYS A C 1
ATOM 1657 O O . LYS A 1 214 ? 17.572 -11.337 -55.106 1.00 87.75 214 LYS A O 1
ATOM 1662 N N . ILE A 1 215 ? 16.146 -10.306 -56.484 1.00 85.31 215 ILE A N 1
ATOM 1663 C CA . ILE A 1 215 ? 15.220 -11.436 -56.637 1.00 85.31 215 ILE A CA 1
ATOM 1664 C C . ILE A 1 215 ? 15.352 -11.974 -58.061 1.00 85.31 215 ILE A C 1
ATOM 1666 O O . ILE A 1 215 ? 15.124 -11.244 -59.028 1.00 85.31 215 ILE A O 1
ATOM 1670 N N . ASN A 1 216 ? 15.739 -13.245 -58.209 1.00 85.00 216 ASN A N 1
ATOM 1671 C CA . ASN A 1 216 ? 15.900 -13.912 -59.512 1.00 85.00 216 ASN A CA 1
ATOM 1672 C C . ASN A 1 216 ? 16.764 -13.108 -60.507 1.00 85.00 216 ASN A C 1
ATOM 1674 O O . ASN A 1 216 ? 16.436 -12.970 -61.684 1.00 85.00 216 ASN A O 1
ATOM 1678 N N . GLY A 1 217 ? 17.849 -12.502 -60.017 1.00 81.50 217 GLY A N 1
ATOM 1679 C CA . GLY A 1 217 ? 18.758 -11.693 -60.833 1.00 81.50 217 GLY A CA 1
ATOM 1680 C C . GLY A 1 217 ? 18.302 -10.254 -61.110 1.00 81.50 217 GLY A C 1
ATOM 1681 O O . GLY A 1 217 ? 19.114 -9.462 -61.587 1.00 81.50 217 GLY A O 1
ATOM 1682 N N . ARG A 1 218 ? 17.061 -9.876 -60.772 1.00 86.06 218 ARG A N 1
ATOM 1683 C CA . ARG A 1 218 ? 16.534 -8.508 -60.923 1.00 86.06 218 ARG A CA 1
ATOM 1684 C C . ARG A 1 218 ? 16.586 -7.752 -59.596 1.00 86.06 218 ARG A C 1
ATOM 1686 O O . ARG A 1 218 ? 16.336 -8.324 -58.540 1.00 86.06 218 ARG A O 1
ATOM 1693 N N . LYS A 1 219 ? 16.898 -6.454 -59.650 1.00 88.88 219 LYS A N 1
ATOM 1694 C CA . LYS A 1 219 ? 16.849 -5.572 -58.476 1.00 88.88 219 LYS A CA 1
ATOM 1695 C C . LYS A 1 219 ? 15.405 -5.135 -58.233 1.00 88.88 219 LYS A C 1
ATOM 1697 O O . LYS A 1 219 ? 14.816 -4.488 -59.096 1.00 88.88 219 LYS A O 1
ATOM 1702 N N . LYS A 1 220 ? 14.854 -5.471 -57.071 1.00 92.88 220 LYS A N 1
ATOM 1703 C CA . LYS A 1 220 ? 13.600 -4.921 -56.555 1.00 92.88 220 LYS A CA 1
ATOM 1704 C C . LYS A 1 220 ? 13.937 -3.808 -55.570 1.00 92.88 220 LYS A C 1
ATOM 1706 O O . LYS A 1 220 ? 14.762 -4.009 -54.683 1.00 92.88 220 LYS A O 1
ATOM 1711 N N . ARG A 1 221 ? 13.317 -2.644 -55.748 1.00 93.06 221 ARG A N 1
ATOM 1712 C CA . ARG A 1 221 ? 13.463 -1.484 -54.867 1.00 93.06 221 ARG A CA 1
ATOM 1713 C C . ARG A 1 221 ? 12.204 -1.361 -54.017 1.00 93.06 221 ARG A C 1
ATOM 1715 O O . ARG A 1 221 ? 11.111 -1.466 -54.564 1.00 93.06 221 ARG A O 1
ATOM 1722 N N . TYR A 1 222 ? 12.384 -1.155 -52.725 1.00 92.88 222 TYR A N 1
ATOM 1723 C CA . TYR A 1 222 ? 11.324 -0.901 -51.759 1.00 92.88 222 TYR A CA 1
ATOM 1724 C C . TYR A 1 222 ? 11.253 0.596 -51.458 1.00 92.88 222 TYR A C 1
ATOM 1726 O O . TYR A 1 222 ? 12.290 1.272 -51.447 1.00 92.88 222 TYR A O 1
ATOM 1734 N N . SER A 1 223 ? 10.045 1.110 -51.237 1.00 92.25 223 SER A N 1
ATOM 1735 C CA . SER A 1 223 ? 9.829 2.490 -50.790 1.00 92.25 223 SER A CA 1
ATOM 1736 C C . SER A 1 223 ? 10.368 2.716 -49.368 1.00 92.25 223 SER A C 1
ATOM 1738 O O . SER A 1 223 ? 10.780 1.772 -48.684 1.00 92.25 223 SER A O 1
ATOM 1740 N N . LEU A 1 224 ? 10.360 3.978 -48.926 1.00 90.00 224 LEU A N 1
ATOM 1741 C CA . LEU A 1 224 ? 10.668 4.386 -47.552 1.00 90.00 224 LEU A CA 1
ATOM 1742 C C . LEU A 1 224 ? 9.864 3.561 -46.534 1.00 90.00 224 LEU A C 1
ATOM 1744 O O . LEU A 1 224 ? 10.429 2.847 -45.702 1.00 90.00 224 LEU A O 1
ATOM 1748 N N . GLU A 1 225 ? 8.541 3.627 -46.668 1.00 93.50 225 GLU A N 1
ATOM 1749 C CA . GLU A 1 225 ? 7.582 2.972 -45.785 1.00 93.50 225 GLU A CA 1
ATOM 1750 C C . GLU A 1 225 ? 7.754 1.447 -45.807 1.00 93.50 225 GLU A C 1
ATOM 1752 O O . GLU A 1 225 ? 7.883 0.823 -44.754 1.00 93.50 225 GLU A O 1
ATOM 1757 N N . GLU A 1 226 ? 7.855 0.836 -46.994 1.00 93.94 226 GLU A N 1
ATOM 1758 C CA . GLU A 1 226 ? 8.029 -0.617 -47.134 1.00 93.94 226 GLU A CA 1
ATOM 1759 C C . GLU A 1 226 ? 9.319 -1.107 -46.462 1.00 93.94 226 GLU A C 1
ATOM 1761 O O . GLU A 1 226 ? 9.338 -2.164 -45.818 1.00 93.94 226 GLU A O 1
ATOM 1766 N N . SER A 1 227 ? 10.405 -0.339 -46.601 1.00 93.31 227 SER A N 1
ATOM 1767 C CA . SER A 1 227 ? 11.707 -0.661 -46.008 1.00 93.31 227 SER A CA 1
ATOM 1768 C C . SER A 1 227 ? 11.639 -0.621 -44.480 1.00 93.31 227 SER A C 1
ATOM 1770 O O . SER A 1 227 ? 12.097 -1.554 -43.813 1.00 93.31 227 SER A O 1
ATOM 1772 N N . ARG A 1 228 ? 11.003 0.415 -43.923 1.00 95.19 228 ARG A N 1
ATOM 1773 C CA . ARG A 1 228 ? 10.833 0.597 -42.475 1.00 95.19 228 ARG A CA 1
ATOM 1774 C C . ARG A 1 228 ? 9.859 -0.413 -41.868 1.00 95.19 228 ARG A C 1
ATOM 1776 O O . ARG A 1 228 ? 10.183 -1.015 -40.846 1.00 95.19 228 ARG A O 1
ATOM 1783 N N . GLN A 1 229 ? 8.747 -0.719 -42.537 1.00 94.81 229 GLN A N 1
ATOM 1784 C CA . GLN A 1 229 ? 7.813 -1.772 -42.114 1.00 94.81 229 GLN A CA 1
ATOM 1785 C C . GLN A 1 229 ? 8.466 -3.159 -42.105 1.00 94.81 229 GLN A C 1
ATOM 1787 O O . GLN A 1 229 ? 8.172 -3.988 -41.237 1.00 94.81 229 GLN A O 1
ATOM 1792 N N . ARG A 1 230 ? 9.348 -3.454 -43.073 1.00 94.06 230 ARG A N 1
ATOM 1793 C CA . ARG A 1 230 ? 10.111 -4.713 -43.088 1.00 94.06 230 ARG A CA 1
ATOM 1794 C C . ARG A 1 230 ? 11.039 -4.795 -41.876 1.00 94.06 230 ARG A C 1
ATOM 1796 O O . ARG A 1 230 ? 10.982 -5.796 -41.165 1.00 94.06 230 ARG A O 1
ATOM 1803 N N . PHE A 1 231 ? 11.801 -3.736 -41.599 1.00 96.06 231 PHE A N 1
ATOM 1804 C CA . PHE A 1 231 ? 12.677 -3.675 -40.427 1.00 96.06 231 PHE A CA 1
ATOM 1805 C C . PHE A 1 231 ? 11.903 -3.778 -39.104 1.00 96.06 231 PHE A C 1
ATOM 1807 O O . PHE A 1 231 ? 12.295 -4.539 -38.219 1.00 96.06 231 PHE A O 1
ATOM 1814 N N . MET A 1 232 ? 10.779 -3.064 -38.968 1.00 96.50 232 MET A N 1
ATOM 1815 C CA . MET A 1 232 ? 9.927 -3.133 -37.779 1.00 96.50 232 MET A CA 1
ATOM 1816 C C . MET A 1 232 ? 9.451 -4.571 -37.534 1.00 96.50 232 MET A C 1
ATOM 1818 O O . MET A 1 232 ? 9.626 -5.100 -36.438 1.00 96.50 232 MET A O 1
ATOM 1822 N N . ARG A 1 233 ? 8.887 -5.240 -38.550 1.00 95.88 233 ARG A N 1
ATOM 1823 C CA . ARG A 1 233 ? 8.412 -6.631 -38.416 1.00 95.88 233 ARG A CA 1
ATOM 1824 C C . ARG A 1 233 ? 9.533 -7.589 -38.028 1.00 95.88 233 ARG A C 1
ATOM 1826 O O . ARG A 1 233 ? 9.334 -8.418 -37.143 1.00 95.88 233 ARG A O 1
ATOM 1833 N N . GLU A 1 234 ? 10.701 -7.454 -38.653 1.00 95.75 234 GLU A N 1
ATOM 1834 C CA . GLU A 1 234 ? 11.881 -8.249 -38.307 1.00 95.75 234 GLU A CA 1
ATOM 1835 C C . GLU A 1 234 ? 12.303 -8.013 -36.850 1.00 95.75 234 GLU A C 1
ATOM 1837 O O . GLU A 1 234 ? 12.529 -8.971 -36.114 1.00 95.75 234 GLU A O 1
ATOM 1842 N N . THR A 1 235 ? 12.320 -6.754 -36.408 1.00 97.12 235 THR A N 1
ATOM 1843 C CA . THR A 1 235 ? 12.672 -6.362 -35.036 1.00 97.12 235 THR A CA 1
ATOM 1844 C C . THR A 1 235 ? 11.740 -6.992 -34.008 1.00 97.12 235 THR A C 1
ATOM 1846 O O . THR A 1 235 ? 12.197 -7.681 -33.096 1.00 97.12 235 THR A O 1
ATOM 1849 N N . TYR A 1 236 ? 10.424 -6.832 -34.175 1.00 97.19 236 TYR A N 1
ATOM 1850 C CA . TYR A 1 236 ? 9.443 -7.444 -33.277 1.00 97.19 236 TYR A CA 1
ATOM 1851 C C . TYR A 1 236 ? 9.504 -8.979 -33.298 1.00 97.19 236 TYR A C 1
ATOM 1853 O O . TYR A 1 236 ? 9.162 -9.606 -32.294 1.00 97.19 236 TYR A O 1
ATOM 1861 N N . SER A 1 237 ? 9.902 -9.603 -34.415 1.00 95.81 237 SER A N 1
ATOM 1862 C CA . SER A 1 237 ? 10.120 -11.055 -34.477 1.00 95.81 237 SER A CA 1
ATOM 1863 C C . SER A 1 237 ? 11.345 -11.463 -33.673 1.00 95.81 237 SER A C 1
ATOM 1865 O O . SER A 1 237 ? 11.210 -12.234 -32.727 1.00 95.81 237 SER A O 1
ATOM 1867 N N . LYS A 1 238 ? 12.508 -10.876 -33.971 1.00 96.75 238 LYS A N 1
ATOM 1868 C CA . LYS A 1 238 ? 13.788 -11.229 -33.344 1.00 96.75 238 LYS A CA 1
ATOM 1869 C C . LYS A 1 238 ? 13.818 -10.953 -31.842 1.00 96.75 238 LYS A C 1
ATOM 1871 O O . LYS A 1 238 ? 14.305 -11.783 -31.080 1.00 96.75 238 LYS A O 1
ATOM 1876 N N . ILE A 1 239 ? 13.254 -9.833 -31.382 1.00 97.12 239 ILE A N 1
ATOM 1877 C CA . ILE A 1 239 ? 13.163 -9.544 -29.939 1.00 97.12 239 ILE A CA 1
ATOM 1878 C C . ILE A 1 239 ? 12.261 -10.574 -29.243 1.00 97.12 239 ILE A C 1
ATOM 1880 O O . ILE A 1 239 ? 12.593 -11.065 -28.164 1.00 97.12 239 ILE A O 1
ATOM 1884 N N . HIS A 1 240 ? 11.141 -10.951 -29.863 1.00 95.00 240 HIS A N 1
ATOM 1885 C CA . HIS A 1 240 ? 10.255 -11.968 -29.301 1.00 95.00 240 HIS A CA 1
ATOM 1886 C C . HIS A 1 240 ? 10.902 -13.362 -29.298 1.00 95.00 240 HIS A C 1
ATOM 1888 O O . HIS A 1 240 ? 10.807 -14.073 -28.301 1.00 95.00 240 HIS A O 1
ATOM 1894 N N . GLU A 1 241 ? 11.608 -13.737 -30.366 1.00 94.81 241 GLU A N 1
ATOM 1895 C CA . GLU A 1 241 ? 12.408 -14.966 -30.433 1.00 94.81 241 GLU A CA 1
ATOM 1896 C C . GLU A 1 241 ? 13.464 -14.999 -29.321 1.00 94.81 241 GLU A C 1
ATOM 1898 O O . GLU A 1 241 ? 13.576 -16.008 -28.624 1.00 94.81 241 GLU A O 1
ATOM 1903 N N . ASN A 1 242 ? 14.151 -13.880 -29.064 1.00 94.12 242 ASN A N 1
ATOM 1904 C CA . ASN A 1 242 ? 15.075 -13.752 -27.935 1.00 94.12 242 ASN A CA 1
ATOM 1905 C C . ASN A 1 242 ? 14.377 -13.900 -26.580 1.00 94.12 242 ASN A C 1
ATOM 1907 O O . ASN A 1 242 ? 14.904 -14.581 -25.699 1.00 94.12 242 ASN A O 1
ATOM 1911 N N . CYS A 1 243 ? 13.194 -13.309 -26.395 1.00 95.19 243 CYS A N 1
ATOM 1912 C CA . CYS A 1 243 ? 12.404 -13.500 -25.177 1.00 95.19 243 CYS A CA 1
ATOM 1913 C C . CYS A 1 243 ? 12.074 -14.987 -24.964 1.00 95.19 243 CYS A C 1
ATOM 1915 O O . CYS A 1 243 ? 12.308 -15.528 -23.881 1.00 95.19 243 CYS A O 1
ATOM 1917 N N . VAL A 1 244 ? 11.600 -15.676 -26.008 1.00 94.50 244 VAL A N 1
ATOM 1918 C CA . VAL A 1 244 ? 11.244 -17.103 -25.955 1.00 94.50 244 VAL A CA 1
ATOM 1919 C C . VAL A 1 244 ? 12.473 -17.974 -25.688 1.00 94.50 244 VAL A C 1
ATOM 1921 O O . VAL A 1 244 ? 12.425 -18.838 -24.809 1.00 94.50 244 VAL A O 1
ATOM 1924 N N . ALA A 1 245 ? 13.590 -17.721 -26.376 1.00 92.44 245 ALA A N 1
ATOM 1925 C CA . ALA A 1 245 ? 14.852 -18.433 -26.172 1.00 92.44 245 ALA A CA 1
ATOM 1926 C C . ALA A 1 245 ? 15.355 -18.301 -24.724 1.00 92.44 245 ALA A C 1
ATOM 1928 O O . ALA A 1 245 ? 15.837 -19.270 -24.134 1.00 92.44 245 ALA A O 1
ATOM 1929 N N . ASN A 1 246 ? 15.143 -17.133 -24.113 1.00 92.12 246 ASN A N 1
ATOM 1930 C CA . ASN A 1 246 ? 15.475 -16.860 -22.716 1.00 92.12 246 ASN A CA 1
ATOM 1931 C C . ASN A 1 246 ? 14.367 -17.257 -21.723 1.00 92.12 246 ASN A C 1
ATOM 1933 O O . ASN A 1 246 ? 14.462 -16.935 -20.537 1.00 92.12 246 ASN A O 1
ATOM 1937 N N . ARG A 1 247 ? 13.320 -17.968 -22.168 1.00 93.19 247 ARG A N 1
ATOM 1938 C CA . ARG A 1 247 ? 12.170 -18.391 -21.343 1.00 93.19 247 ARG A CA 1
ATOM 1939 C C . ARG A 1 247 ? 11.522 -17.216 -20.596 1.00 93.19 247 ARG A C 1
ATOM 1941 O O . ARG A 1 247 ? 11.203 -17.327 -19.415 1.00 93.19 247 ARG A O 1
ATOM 1948 N N . GLY A 1 248 ? 11.419 -16.067 -21.259 1.00 93.44 248 GLY A N 1
ATOM 1949 C CA . GLY A 1 248 ? 10.871 -14.826 -20.708 1.00 93.44 248 GLY A CA 1
ATOM 1950 C C . GLY A 1 248 ? 11.766 -14.094 -19.702 1.00 93.44 248 GLY A C 1
ATOM 1951 O O . GLY A 1 248 ? 11.334 -13.073 -19.162 1.00 93.44 248 GLY A O 1
ATOM 1952 N N . ARG A 1 249 ? 12.986 -14.586 -19.426 1.00 93.69 249 ARG A N 1
ATOM 1953 C CA . ARG A 1 249 ? 13.907 -13.978 -18.453 1.00 93.69 249 ARG A CA 1
ATOM 1954 C C . ARG A 1 249 ? 14.613 -12.749 -19.022 1.00 93.69 249 ARG A C 1
ATOM 1956 O O . ARG A 1 249 ? 15.397 -12.847 -19.972 1.00 93.69 249 ARG A O 1
ATOM 1963 N N . LYS A 1 250 ? 14.428 -11.624 -18.341 1.00 95.38 250 LYS A N 1
ATOM 1964 C CA . LYS A 1 250 ? 15.156 -10.375 -18.576 1.00 95.38 250 LYS A CA 1
ATOM 1965 C C . LYS A 1 250 ? 16.596 -10.469 -18.067 1.00 95.38 250 LYS A C 1
ATOM 1967 O O . LYS A 1 250 ? 16.903 -11.278 -17.192 1.00 95.38 250 LYS A O 1
ATOM 1972 N N . PHE A 1 251 ? 17.480 -9.661 -18.638 1.00 96.44 251 PHE A N 1
ATOM 1973 C CA . PHE A 1 251 ? 18.797 -9.390 -18.071 1.00 96.44 251 PHE A CA 1
ATOM 1974 C C . PHE A 1 251 ? 18.686 -8.259 -17.056 1.00 96.44 251 PHE A C 1
ATOM 1976 O O . PHE A 1 251 ? 18.160 -7.202 -17.391 1.00 96.44 251 PHE A O 1
ATOM 1983 N N . SER A 1 252 ? 19.215 -8.451 -15.854 1.00 95.94 252 SER A N 1
ATOM 1984 C CA . SER A 1 252 ? 19.207 -7.424 -14.815 1.00 95.94 252 SER A CA 1
ATOM 1985 C C . SER A 1 252 ? 20.593 -7.308 -14.206 1.00 95.94 252 SER A C 1
ATOM 1987 O O . SER A 1 252 ? 21.204 -8.310 -13.841 1.00 95.94 252 SER A O 1
ATOM 1989 N N . THR A 1 253 ? 21.082 -6.080 -14.070 1.00 94.56 253 THR A N 1
ATOM 1990 C CA . THR A 1 253 ? 22.283 -5.794 -13.283 1.00 94.56 253 THR A CA 1
ATOM 1991 C C . THR A 1 253 ? 21.942 -5.733 -11.797 1.00 94.56 253 THR A C 1
ATOM 1993 O O . THR A 1 253 ? 20.776 -5.608 -11.417 1.00 94.56 253 THR A O 1
ATOM 1996 N N . LYS A 1 254 ? 22.965 -5.754 -10.936 1.00 94.06 254 LYS A N 1
ATOM 1997 C CA . LYS A 1 254 ? 22.787 -5.516 -9.497 1.00 94.06 254 LYS A CA 1
ATOM 1998 C C . LYS A 1 254 ? 22.037 -4.201 -9.231 1.00 94.06 254 LYS A C 1
ATOM 2000 O O . LYS A 1 254 ? 21.084 -4.201 -8.463 1.00 94.06 254 LYS A O 1
ATOM 2005 N N . THR A 1 255 ? 22.396 -3.127 -9.932 1.00 93.19 255 THR A N 1
ATOM 2006 C CA . THR A 1 255 ? 21.742 -1.816 -9.804 1.00 93.19 255 THR A CA 1
ATOM 2007 C C . THR A 1 255 ? 20.262 -1.855 -10.207 1.00 93.19 255 THR A C 1
ATOM 2009 O O . THR A 1 255 ? 19.436 -1.229 -9.553 1.00 93.19 255 THR A O 1
ATOM 2012 N N . MET A 1 256 ? 19.889 -2.618 -11.246 1.00 94.81 256 MET A N 1
ATOM 2013 C CA . MET A 1 256 ? 18.478 -2.812 -11.636 1.00 94.81 256 MET A CA 1
ATOM 2014 C C . MET A 1 256 ? 17.688 -3.593 -10.580 1.00 94.81 256 MET A C 1
ATOM 2016 O O . MET A 1 256 ? 16.538 -3.262 -10.288 1.00 94.81 256 MET A O 1
ATOM 2020 N N . ILE A 1 257 ? 18.309 -4.622 -9.995 1.00 93.88 257 ILE A N 1
ATOM 2021 C CA . ILE A 1 257 ? 17.706 -5.410 -8.914 1.00 93.88 257 ILE A CA 1
ATOM 2022 C C . ILE A 1 257 ? 17.461 -4.511 -7.696 1.00 93.88 257 ILE A C 1
ATOM 2024 O O . ILE A 1 257 ? 16.332 -4.445 -7.219 1.00 93.88 257 ILE A O 1
ATOM 2028 N N . GLU A 1 258 ? 18.465 -3.744 -7.265 1.00 94.38 258 GLU A N 1
ATOM 2029 C CA . GLU A 1 258 ? 18.340 -2.779 -6.162 1.00 94.38 258 GLU A CA 1
ATOM 2030 C C . GLU A 1 258 ? 17.271 -1.709 -6.453 1.00 94.38 258 GLU A C 1
ATOM 2032 O O . GLU A 1 258 ? 16.470 -1.374 -5.578 1.00 94.38 258 GLU A O 1
ATOM 2037 N N . ALA A 1 259 ? 17.191 -1.212 -7.693 1.00 92.62 259 ALA A N 1
ATOM 2038 C CA . ALA A 1 259 ? 16.146 -0.278 -8.112 1.00 92.62 259 ALA A CA 1
ATOM 2039 C C . ALA A 1 259 ? 14.741 -0.905 -8.052 1.00 92.62 259 ALA A C 1
ATOM 2041 O O . ALA A 1 259 ? 13.783 -0.237 -7.656 1.00 92.62 259 ALA A O 1
ATOM 2042 N N . THR A 1 260 ? 14.605 -2.188 -8.405 1.00 93.75 260 THR A N 1
ATOM 2043 C CA . THR A 1 260 ? 13.343 -2.933 -8.278 1.00 93.75 260 THR A CA 1
ATOM 2044 C C . THR A 1 260 ? 12.950 -3.123 -6.820 1.00 93.75 260 THR A C 1
ATOM 2046 O O . THR A 1 260 ? 11.812 -2.831 -6.459 1.00 93.75 260 THR A O 1
ATOM 2049 N N . GLU A 1 261 ? 13.876 -3.561 -5.970 1.00 94.06 261 GLU A N 1
ATOM 2050 C CA . GLU A 1 261 ? 13.629 -3.742 -4.537 1.00 94.06 261 GLU A CA 1
ATOM 2051 C C . GLU A 1 261 ? 13.235 -2.421 -3.866 1.00 94.06 261 GLU A C 1
ATOM 2053 O O . GLU A 1 261 ? 12.267 -2.375 -3.104 1.00 94.06 261 GLU A O 1
ATOM 2058 N N . ASN A 1 262 ? 13.929 -1.326 -4.196 1.00 93.31 262 ASN A N 1
ATOM 2059 C CA . ASN A 1 262 ? 13.585 0.002 -3.702 1.00 93.31 262 ASN A CA 1
ATOM 2060 C C . ASN A 1 262 ? 12.184 0.435 -4.159 1.00 93.31 262 ASN A C 1
ATOM 2062 O O . ASN A 1 262 ? 11.403 0.927 -3.347 1.00 93.31 262 ASN A O 1
ATOM 2066 N N . TYR A 1 263 ? 11.849 0.218 -5.434 1.00 93.06 263 TYR A N 1
ATOM 2067 C CA . TYR A 1 263 ? 10.529 0.539 -5.972 1.00 93.06 263 TYR A CA 1
ATOM 2068 C C . TYR A 1 263 ? 9.414 -0.242 -5.261 1.00 93.06 263 TYR A C 1
ATOM 2070 O O . TYR A 1 263 ? 8.427 0.357 -4.835 1.00 93.06 263 TYR A O 1
ATOM 2078 N N . GLU A 1 264 ? 9.565 -1.558 -5.087 1.00 93.81 264 GLU A N 1
ATOM 2079 C CA . GLU A 1 264 ? 8.557 -2.383 -4.405 1.00 93.81 264 GLU A CA 1
ATOM 2080 C C . GLU A 1 264 ? 8.433 -2.026 -2.917 1.00 93.81 264 GLU A C 1
ATOM 2082 O O . GLU A 1 264 ? 7.317 -1.958 -2.397 1.00 93.81 264 GLU A O 1
ATOM 2087 N N . ARG A 1 265 ? 9.545 -1.703 -2.240 1.00 95.31 265 ARG A N 1
ATOM 2088 C CA . ARG A 1 265 ? 9.522 -1.191 -0.861 1.00 95.31 265 ARG A CA 1
ATOM 2089 C C . ARG A 1 265 ? 8.734 0.115 -0.759 1.00 95.31 265 ARG A C 1
ATOM 2091 O O . ARG A 1 265 ? 7.803 0.199 0.037 1.00 95.31 265 ARG A O 1
ATOM 2098 N N . LEU A 1 266 ? 9.070 1.115 -1.579 1.00 95.12 266 LEU A N 1
ATOM 2099 C CA . LEU A 1 266 ? 8.378 2.411 -1.573 1.00 95.12 266 LEU A CA 1
ATOM 2100 C C . LEU A 1 266 ? 6.890 2.254 -1.893 1.00 95.12 266 LEU A C 1
ATOM 2102 O O . LEU A 1 266 ? 6.047 2.906 -1.281 1.00 95.12 266 LEU A O 1
ATOM 2106 N N . LYS A 1 267 ? 6.552 1.359 -2.823 1.00 94.75 267 LYS A N 1
ATOM 2107 C CA . LYS A 1 267 ? 5.167 1.049 -3.182 1.00 94.75 267 LYS A CA 1
ATOM 2108 C C . LYS A 1 267 ? 4.400 0.436 -2.011 1.00 94.75 267 LYS A C 1
ATOM 2110 O O . LYS A 1 267 ? 3.267 0.844 -1.769 1.00 94.75 267 LYS A O 1
ATOM 2115 N N . ALA A 1 268 ? 5.002 -0.504 -1.282 1.00 96.31 268 ALA A N 1
ATOM 2116 C CA . ALA A 1 268 ? 4.395 -1.094 -0.091 1.00 96.31 268 ALA A CA 1
ATOM 2117 C C . ALA A 1 268 ? 4.165 -0.045 1.010 1.00 96.31 268 ALA A C 1
ATOM 2119 O O . ALA A 1 268 ? 3.082 0.007 1.590 1.00 96.31 268 ALA A O 1
ATOM 2120 N N . GLU A 1 269 ? 5.136 0.842 1.243 1.00 96.75 269 GLU A N 1
ATOM 2121 C CA . GLU A 1 269 ? 5.003 1.942 2.207 1.00 96.75 269 GLU A CA 1
ATOM 2122 C C . GLU A 1 269 ? 3.892 2.927 1.804 1.00 96.75 269 GLU A C 1
ATOM 2124 O O . GLU A 1 269 ? 3.056 3.284 2.632 1.00 96.75 269 GLU A O 1
ATOM 2129 N N . VAL A 1 270 ? 3.804 3.302 0.520 1.00 96.12 270 VAL A N 1
ATOM 2130 C CA . VAL A 1 270 ? 2.705 4.137 -0.007 1.00 96.12 270 VAL A CA 1
ATOM 2131 C C . VAL A 1 270 ? 1.341 3.486 0.221 1.00 96.12 270 VAL A C 1
ATOM 2133 O O . VAL A 1 270 ? 0.397 4.174 0.606 1.00 96.12 270 VAL A O 1
ATOM 2136 N N . ILE A 1 271 ? 1.215 2.177 -0.019 1.00 96.00 271 ILE A N 1
ATOM 2137 C CA . ILE A 1 271 ? -0.037 1.446 0.229 1.00 96.00 271 ILE A CA 1
ATOM 2138 C C . ILE A 1 271 ? -0.393 1.505 1.719 1.00 96.00 271 ILE A C 1
ATOM 2140 O O . ILE A 1 271 ? -1.515 1.883 2.047 1.00 96.00 271 ILE A O 1
ATOM 2144 N N . SER A 1 272 ? 0.571 1.238 2.604 1.00 97.00 272 SER A N 1
ATOM 2145 C CA . SER A 1 272 ? 0.375 1.303 4.058 1.00 97.00 272 SER A CA 1
ATOM 2146 C C . SER A 1 272 ? -0.099 2.685 4.520 1.00 97.00 272 SER A C 1
ATOM 2148 O O . SER A 1 272 ? -1.065 2.783 5.274 1.00 97.00 272 SER A O 1
ATOM 2150 N N . TYR A 1 273 ? 0.532 3.769 4.051 1.00 95.94 273 TYR A N 1
ATOM 2151 C CA . TYR A 1 273 ? 0.118 5.130 4.416 1.00 95.94 273 TYR A CA 1
ATOM 2152 C C . TYR A 1 273 ? -1.304 5.455 3.953 1.00 95.94 273 TYR A C 1
ATOM 2154 O O . TYR A 1 273 ? -2.065 6.098 4.679 1.00 95.94 273 TYR A O 1
ATOM 2162 N N . ARG A 1 274 ? -1.691 4.981 2.765 1.00 95.44 274 ARG A N 1
ATOM 2163 C CA . ARG A 1 274 ? -3.044 5.182 2.234 1.00 95.44 274 ARG A CA 1
ATOM 2164 C C . ARG A 1 274 ? -4.096 4.427 3.032 1.00 95.44 274 ARG A C 1
ATOM 2166 O O . ARG A 1 274 ? -5.146 5.000 3.305 1.00 95.44 274 ARG A O 1
ATOM 2173 N N . GLU A 1 275 ? -3.821 3.185 3.419 1.00 96.31 275 GLU A N 1
ATOM 2174 C CA . GLU A 1 275 ? -4.723 2.396 4.265 1.00 96.31 275 GLU A CA 1
ATOM 2175 C C . GLU A 1 275 ? -4.949 3.086 5.616 1.00 96.31 275 GLU A C 1
ATOM 2177 O O . GLU A 1 275 ? -6.096 3.335 5.993 1.00 96.31 275 GLU A O 1
ATOM 2182 N N . GLU A 1 276 ? -3.873 3.508 6.292 1.00 95.19 276 GLU A N 1
ATOM 2183 C CA . GLU A 1 276 ? -3.975 4.246 7.559 1.00 95.19 276 GLU A CA 1
ATOM 2184 C C . GLU A 1 276 ? -4.772 5.550 7.416 1.00 95.19 276 GLU A C 1
ATOM 2186 O O . GLU A 1 276 ? -5.578 5.898 8.286 1.00 95.19 276 GLU A O 1
ATOM 2191 N N . ARG A 1 277 ? -4.566 6.284 6.317 1.00 95.38 277 ARG A N 1
ATOM 2192 C CA . ARG A 1 277 ? -5.287 7.530 6.043 1.00 95.38 277 ARG A CA 1
ATOM 2193 C C . ARG A 1 277 ? -6.774 7.291 5.807 1.00 95.38 277 ARG A C 1
ATOM 2195 O O . ARG A 1 277 ? -7.588 8.026 6.364 1.00 95.38 277 ARG A O 1
ATOM 2202 N N . GLU A 1 278 ? -7.142 6.283 5.019 1.00 95.69 278 GLU A N 1
ATOM 2203 C CA . GLU A 1 278 ? -8.549 5.953 4.761 1.00 95.69 278 GLU A CA 1
ATOM 2204 C C . GLU A 1 278 ? -9.267 5.474 6.031 1.00 95.69 278 GLU A C 1
ATOM 2206 O O . GLU A 1 278 ? -10.408 5.872 6.287 1.00 95.69 278 GLU A O 1
ATOM 2211 N N . GLU A 1 279 ? -8.599 4.692 6.883 1.00 96.06 279 GLU A N 1
ATOM 2212 C CA . GLU A 1 279 ? -9.140 4.307 8.191 1.00 96.06 279 GLU A CA 1
ATOM 2213 C C . GLU A 1 279 ? -9.347 5.514 9.110 1.00 96.06 279 GLU A C 1
ATOM 2215 O O . GLU A 1 279 ? -10.406 5.641 9.744 1.00 96.06 279 GLU A O 1
ATOM 2220 N N . LEU A 1 280 ? -8.370 6.427 9.156 1.00 96.44 280 LEU A N 1
ATOM 2221 C CA . LEU A 1 280 ? -8.469 7.664 9.926 1.00 96.44 280 LEU A CA 1
ATOM 2222 C C . LEU A 1 280 ? -9.618 8.538 9.414 1.00 96.44 280 LEU A C 1
ATOM 2224 O O . LEU A 1 280 ? -10.435 9.000 10.210 1.00 96.44 280 LEU A O 1
ATOM 2228 N N . LYS A 1 281 ? -9.730 8.705 8.091 1.00 95.75 281 LYS A N 1
ATOM 2229 C CA . LYS A 1 281 ? -10.794 9.464 7.418 1.00 95.75 281 LYS A CA 1
ATOM 2230 C C . LYS A 1 281 ? -12.171 8.900 7.728 1.00 95.75 281 LYS A C 1
ATOM 2232 O O . LYS A 1 281 ? -13.064 9.641 8.141 1.00 95.75 281 LYS A O 1
ATOM 2237 N N . LYS A 1 282 ? -12.342 7.585 7.588 1.00 95.88 282 LYS A N 1
ATOM 2238 C CA . LYS A 1 282 ? -13.595 6.897 7.911 1.00 95.88 282 LYS A CA 1
ATOM 2239 C C . LYS A 1 282 ? -13.959 7.063 9.386 1.00 95.88 282 LYS A C 1
ATOM 2241 O O . LYS A 1 282 ? -15.103 7.385 9.695 1.00 95.88 282 LYS A O 1
ATOM 2246 N N . SER A 1 283 ? -12.997 6.872 10.286 1.00 95.38 283 SER A N 1
ATOM 2247 C CA . SER A 1 283 ? -13.222 6.969 11.731 1.00 95.38 283 SER A CA 1
ATOM 2248 C C . SER A 1 283 ? -13.581 8.391 12.157 1.00 95.38 283 SER A C 1
ATOM 2250 O O . SER A 1 283 ? -14.584 8.582 12.842 1.00 95.38 283 SER A O 1
ATOM 2252 N N . ALA A 1 284 ? -12.819 9.392 11.705 1.00 95.50 284 ALA A N 1
ATOM 2253 C CA . ALA A 1 284 ? -13.091 10.798 11.991 1.00 95.50 284 ALA A CA 1
ATOM 2254 C C . ALA A 1 284 ? -14.473 11.213 11.471 1.00 95.50 284 ALA A C 1
ATOM 2256 O O . ALA A 1 284 ? -15.250 11.811 12.210 1.00 95.50 284 ALA A O 1
ATOM 2257 N N . ARG A 1 285 ? -14.832 10.814 10.243 1.00 94.50 285 ARG A N 1
ATOM 2258 C CA . ARG A 1 285 ? -16.149 11.096 9.659 1.00 94.50 285 ARG A CA 1
ATOM 2259 C C . ARG A 1 285 ? -17.294 10.506 10.482 1.00 94.50 285 ARG A C 1
ATOM 2261 O O . ARG A 1 285 ? -18.225 11.227 10.817 1.00 94.50 285 ARG A O 1
ATOM 2268 N N . ILE A 1 286 ? -17.200 9.226 10.852 1.00 93.44 286 ILE A N 1
ATOM 2269 C CA . ILE A 1 286 ? -18.212 8.563 11.690 1.00 93.44 286 ILE A CA 1
ATOM 2270 C C . ILE A 1 286 ? -18.363 9.285 13.032 1.00 93.44 286 ILE A C 1
ATOM 2272 O O . ILE A 1 286 ? -19.478 9.412 13.533 1.00 93.44 286 ILE A O 1
ATOM 2276 N N . ILE A 1 287 ? -17.264 9.745 13.633 1.00 94.25 287 ILE A N 1
ATOM 2277 C CA . ILE A 1 287 ? -17.313 10.488 14.897 1.00 94.25 287 ILE A CA 1
ATOM 2278 C C . ILE A 1 287 ? -18.029 11.828 14.695 1.00 94.25 287 ILE A C 1
ATOM 2280 O O . ILE A 1 287 ? -18.964 12.121 15.436 1.00 94.25 287 ILE A O 1
ATOM 2284 N N . LEU A 1 288 ? -17.642 12.595 13.671 1.00 92.19 288 LEU A N 1
ATOM 2285 C CA . LEU A 1 288 ? -18.198 13.919 13.367 1.00 92.19 288 LEU A CA 1
ATOM 2286 C C . LEU A 1 288 ? -19.693 13.877 13.000 1.00 92.19 288 LEU A C 1
ATOM 2288 O O . LEU A 1 288 ? -20.446 14.755 13.413 1.00 92.19 288 LEU A O 1
ATOM 2292 N N . GLU A 1 289 ? -20.145 12.839 12.291 1.00 92.31 289 GLU A N 1
ATOM 2293 C CA . GLU A 1 289 ? -21.555 12.659 11.906 1.00 92.31 289 GLU A CA 1
ATOM 2294 C C . GLU A 1 289 ? -22.468 12.266 13.089 1.00 92.31 289 GLU A C 1
ATOM 2296 O O . GLU A 1 289 ? -23.676 12.479 13.025 1.00 92.31 289 GLU A O 1
ATOM 2301 N N . ASN A 1 290 ? -21.917 11.734 14.189 1.00 87.75 290 ASN A N 1
ATOM 2302 C CA . ASN A 1 290 ? -22.678 11.250 15.354 1.00 87.75 290 ASN A CA 1
ATOM 2303 C C . ASN A 1 290 ? -22.639 12.209 16.565 1.00 87.75 290 ASN A C 1
ATOM 2305 O O . ASN A 1 290 ? -22.758 11.777 17.712 1.00 87.75 290 ASN A O 1
ATOM 2309 N N . SER A 1 291 ? -22.460 13.510 16.329 1.00 81.31 291 SER A N 1
ATOM 2310 C CA . SER A 1 291 ? -22.175 14.506 17.373 1.00 81.31 291 SER A CA 1
ATOM 2311 C C . SER A 1 291 ? -23.333 14.821 18.330 1.00 81.31 291 SER A C 1
ATOM 2313 O O . SER A 1 291 ? -23.092 15.245 19.460 1.00 81.31 291 SER A O 1
ATOM 2315 N N . SER A 1 292 ? -24.587 14.607 17.921 1.00 77.44 292 SER A N 1
ATOM 2316 C CA . SER A 1 292 ? -25.766 15.128 18.633 1.00 77.44 292 SER A CA 1
ATOM 2317 C C . SER A 1 292 ? -26.111 14.427 19.953 1.00 77.44 292 SER A C 1
ATOM 2319 O O . SER A 1 292 ? -26.844 15.005 20.748 1.00 77.44 292 SER A O 1
ATOM 2321 N N . ASN A 1 293 ? -25.563 13.236 20.222 1.00 78.88 293 ASN A N 1
ATOM 2322 C CA . ASN A 1 293 ? -25.961 12.380 21.355 1.00 78.88 293 ASN A CA 1
ATOM 2323 C C . ASN A 1 293 ? -24.762 11.898 22.197 1.00 78.88 293 ASN A C 1
ATOM 2325 O O . ASN A 1 293 ? -24.723 10.766 22.683 1.00 78.88 293 ASN A O 1
ATOM 2329 N N . LEU A 1 294 ? -23.728 12.730 22.318 1.00 86.81 294 LEU A N 1
ATOM 2330 C CA . LEU A 1 294 ? -22.491 12.381 23.015 1.00 86.81 294 LEU A CA 1
ATOM 2331 C C . LEU A 1 294 ? -22.543 12.769 24.503 1.00 86.81 294 LEU A C 1
ATOM 2333 O O . LEU A 1 294 ? -22.931 13.885 24.851 1.00 86.81 294 LEU A O 1
ATOM 2337 N N . SER A 1 295 ? -22.100 11.862 25.384 1.00 90.44 295 SER A N 1
ATOM 2338 C CA . SER A 1 295 ? -21.877 12.173 26.805 1.00 90.44 295 SER A CA 1
ATOM 2339 C C . SER A 1 295 ? -20.766 13.219 26.973 1.00 90.44 295 SER A C 1
ATOM 2341 O O . SER A 1 295 ? -19.958 13.445 26.068 1.00 90.44 295 SER A O 1
ATOM 2343 N N . THR A 1 296 ? -20.685 13.852 28.145 1.00 90.12 296 THR A N 1
ATOM 2344 C CA . THR A 1 296 ? -19.663 14.877 28.427 1.00 90.12 296 THR A CA 1
ATOM 2345 C C . THR A 1 296 ? -18.229 14.349 28.297 1.00 90.12 296 THR A C 1
ATOM 2347 O O . THR A 1 296 ? -17.355 15.106 27.879 1.00 90.12 296 THR A O 1
ATOM 2350 N N . ASP A 1 297 ? -17.994 13.049 28.530 1.00 87.19 297 ASP A N 1
ATOM 2351 C CA . ASP A 1 297 ? -16.693 12.391 28.303 1.00 87.19 297 ASP A CA 1
ATOM 2352 C C . ASP A 1 297 ? -16.218 12.501 26.846 1.00 87.19 297 ASP A C 1
ATOM 2354 O O . ASP A 1 297 ? -15.017 12.562 26.572 1.00 87.19 297 ASP A O 1
ATOM 2358 N N . PHE A 1 298 ? -17.159 12.519 25.900 1.00 92.94 298 PHE A N 1
ATOM 2359 C CA . PHE A 1 298 ? -16.862 12.617 24.477 1.00 92.94 298 PHE A CA 1
ATOM 2360 C C . PHE A 1 298 ? -16.810 14.052 23.975 1.00 92.94 298 PHE A C 1
ATOM 2362 O O . PHE A 1 298 ? -16.119 14.288 22.994 1.00 92.94 298 PHE A O 1
ATOM 2369 N N . GLN A 1 299 ? -17.493 15.006 24.612 1.00 91.25 299 GLN A N 1
ATOM 2370 C CA . GLN A 1 299 ? -17.581 16.388 24.120 1.00 91.25 299 GLN A CA 1
ATOM 2371 C C . GLN A 1 299 ? -16.204 17.060 24.014 1.00 91.25 299 GLN A C 1
ATOM 2373 O O . GLN A 1 299 ? -15.901 17.687 22.999 1.00 91.25 299 GLN A O 1
ATOM 2378 N N . GLU A 1 300 ? -15.336 16.880 25.017 1.00 91.44 300 GLU A N 1
ATOM 2379 C CA . GLU A 1 300 ? -13.976 17.438 24.983 1.00 91.44 300 GLU A CA 1
ATOM 2380 C C . GLU A 1 300 ? -13.130 16.801 23.867 1.00 91.44 300 GLU A C 1
ATOM 2382 O O . GLU A 1 300 ? -12.403 17.494 23.155 1.00 91.44 300 GLU A O 1
ATOM 2387 N N . ILE A 1 301 ? -13.228 15.479 23.698 1.00 94.50 301 ILE A N 1
ATOM 2388 C CA . ILE A 1 301 ? -12.481 14.740 22.670 1.00 94.50 301 ILE A CA 1
ATOM 2389 C C . ILE A 1 301 ? -13.002 15.112 21.279 1.00 94.50 301 ILE A C 1
ATOM 2391 O O . ILE A 1 301 ? -12.218 15.369 20.370 1.00 94.50 301 ILE A O 1
ATOM 2395 N N . PHE A 1 302 ? -14.321 15.208 21.125 1.00 94.81 302 PHE A N 1
ATOM 2396 C CA . PHE A 1 302 ? -14.987 15.605 19.893 1.00 94.81 302 PHE A CA 1
ATOM 2397 C C . PHE A 1 302 ? -14.525 16.989 19.434 1.00 94.81 302 PHE A C 1
ATOM 2399 O O . PHE A 1 302 ? -14.076 17.125 18.301 1.00 94.81 302 PHE A O 1
ATOM 2406 N N . ALA A 1 303 ? -14.529 17.987 20.325 1.00 93.81 303 ALA A N 1
ATOM 2407 C CA . ALA A 1 303 ? -14.055 19.333 20.000 1.00 93.81 303 ALA A CA 1
ATOM 2408 C C . ALA A 1 303 ? -12.577 19.341 19.560 1.00 93.81 303 ALA A C 1
ATOM 2410 O O . ALA A 1 303 ? -12.183 20.102 18.674 1.00 93.81 303 ALA A O 1
ATOM 2411 N N . LYS A 1 304 ? -11.739 18.467 20.141 1.00 95.50 304 LYS A N 1
ATOM 2412 C CA . LYS A 1 304 ? -10.338 18.305 19.716 1.00 95.50 304 LYS A CA 1
ATOM 2413 C C . LYS A 1 304 ? -10.208 17.620 18.358 1.00 95.50 304 LYS A C 1
ATOM 2415 O O . LYS A 1 304 ? -9.319 18.009 17.600 1.00 95.50 304 LYS A O 1
ATOM 2420 N N . ILE A 1 305 ? -11.053 16.632 18.057 1.00 95.56 305 ILE A N 1
ATOM 2421 C CA . ILE A 1 305 ? -11.117 15.971 16.744 1.00 95.56 305 ILE A CA 1
ATOM 2422 C C . ILE A 1 305 ? -11.546 16.986 15.688 1.00 95.56 305 ILE A C 1
ATOM 2424 O O . ILE A 1 305 ? -10.833 17.160 14.705 1.00 95.56 305 ILE A O 1
ATOM 2428 N N . GLU A 1 306 ? -12.642 17.707 15.918 1.00 93.81 306 GLU A N 1
ATOM 2429 C CA . GLU A 1 306 ? -13.149 18.748 15.019 1.00 93.81 306 GLU A CA 1
ATOM 2430 C C . GLU A 1 306 ? -12.079 19.817 14.755 1.00 93.81 306 GLU A C 1
ATOM 2432 O O . GLU A 1 306 ? -11.734 20.074 13.606 1.00 93.81 306 GLU A O 1
ATOM 2437 N N . GLY A 1 307 ? -11.442 20.343 15.808 1.00 93.00 307 GLY A N 1
ATOM 2438 C CA . GLY A 1 307 ? -10.382 21.348 15.674 1.00 93.00 307 GLY A CA 1
ATOM 2439 C C . GLY A 1 307 ? -9.051 20.838 15.099 1.00 93.00 307 GLY A C 1
ATOM 2440 O O . GLY A 1 307 ? -8.204 21.651 14.729 1.00 93.00 307 GLY A O 1
ATOM 2441 N N . SER A 1 308 ? -8.828 19.519 15.042 1.00 92.56 308 SER A N 1
ATOM 2442 C CA . SER A 1 308 ? -7.613 18.915 14.460 1.00 92.56 308 SER A CA 1
ATOM 2443 C C . SER A 1 308 ? -7.853 18.308 13.076 1.00 92.56 308 SER A C 1
ATOM 2445 O O . SER A 1 308 ? -6.887 17.919 12.419 1.00 92.56 308 SER A O 1
ATOM 2447 N N . THR A 1 309 ? -9.110 18.221 12.629 1.00 91.44 309 THR A N 1
ATOM 2448 C CA . THR A 1 309 ? -9.465 17.691 11.311 1.00 91.44 309 THR A CA 1
ATOM 2449 C C . THR A 1 309 ? -9.125 18.740 10.248 1.00 91.44 309 THR A C 1
ATOM 2451 O O . THR A 1 309 ? -9.649 19.851 10.307 1.00 91.44 309 THR A O 1
ATOM 2454 N N . PRO A 1 310 ? -8.215 18.448 9.300 1.00 87.81 310 PRO A N 1
ATOM 2455 C CA . PRO A 1 310 ? -7.917 19.370 8.210 1.00 87.81 310 PRO A CA 1
ATOM 2456 C C . PRO A 1 310 ? -9.118 19.506 7.264 1.00 87.81 310 PRO A C 1
ATOM 2458 O O . PRO A 1 310 ? -9.966 18.619 7.198 1.00 87.81 310 PRO A O 1
ATOM 2461 N N . GLU A 1 311 ? -9.157 20.596 6.490 1.00 85.56 311 GLU A N 1
ATOM 2462 C CA . GLU A 1 311 ? -10.201 20.835 5.476 1.00 85.56 311 GLU A CA 1
ATOM 2463 C C . GLU A 1 311 ? -10.305 19.684 4.465 1.00 85.56 311 GLU A C 1
ATOM 2465 O O . GLU A 1 311 ? -11.397 19.334 4.022 1.00 85.56 311 GLU A O 1
ATOM 2470 N N . SER A 1 312 ? -9.165 19.061 4.150 1.00 86.00 312 SER A N 1
ATOM 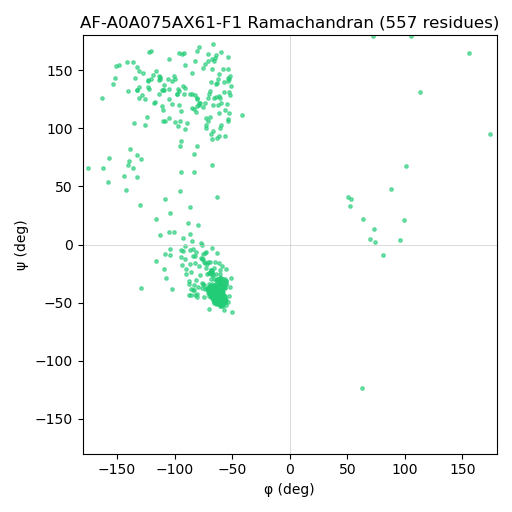2471 C CA . SER A 1 312 ? -9.080 17.844 3.355 1.00 86.00 312 SER A CA 1
ATOM 2472 C C . SER A 1 312 ? -8.155 16.834 4.027 1.00 86.00 312 SER A C 1
ATOM 2474 O O . SER A 1 312 ? -7.042 17.162 4.441 1.00 86.00 312 SER A O 1
ATOM 2476 N N . LEU A 1 313 ? -8.625 15.590 4.118 1.00 86.25 313 LEU A N 1
ATOM 2477 C CA . LEU A 1 313 ? -7.814 14.425 4.485 1.00 86.25 313 LEU A CA 1
ATOM 2478 C C . LEU A 1 313 ? -7.241 13.718 3.250 1.00 86.25 313 LEU A C 1
ATOM 2480 O O . LEU A 1 313 ? -6.645 12.656 3.387 1.00 86.25 313 LEU A O 1
ATOM 2484 N N . ASP A 1 314 ? -7.436 14.277 2.057 1.00 88.56 314 ASP A N 1
ATOM 2485 C CA . ASP A 1 314 ? -6.877 13.753 0.819 1.00 88.56 314 ASP A CA 1
ATOM 2486 C C . ASP A 1 314 ? -5.532 14.424 0.523 1.00 88.56 314 ASP A C 1
ATOM 2488 O O . ASP A 1 314 ? -5.381 15.639 0.654 1.00 88.56 314 ASP A O 1
ATOM 2492 N N . VAL A 1 315 ? -4.545 13.629 0.105 1.00 83.56 315 VAL A N 1
ATOM 2493 C CA . VAL A 1 315 ? -3.280 14.159 -0.416 1.00 83.56 315 VAL A CA 1
ATOM 2494 C C . VAL A 1 315 ? -3.497 14.550 -1.871 1.00 83.56 315 VAL A C 1
ATOM 2496 O O . VAL A 1 315 ? -3.737 13.699 -2.730 1.00 83.56 315 VAL A O 1
ATOM 2499 N N . GLU A 1 316 ? -3.416 15.847 -2.155 1.00 82.56 316 GLU A N 1
ATOM 2500 C CA . GLU A 1 316 ? -3.574 16.372 -3.507 1.00 82.56 316 GLU A CA 1
ATOM 2501 C C . GLU A 1 316 ? -2.371 16.003 -4.384 1.00 82.56 316 GLU A C 1
ATOM 2503 O O . GLU A 1 316 ? -1.275 16.559 -4.283 1.00 82.56 316 GLU A O 1
ATOM 2508 N N . ILE A 1 317 ? -2.584 15.058 -5.298 1.00 78.69 317 ILE A N 1
ATOM 2509 C CA . ILE A 1 317 ? -1.602 14.697 -6.319 1.00 78.69 317 ILE A CA 1
ATOM 2510 C C . ILE A 1 317 ? -1.925 15.503 -7.579 1.00 78.69 317 ILE A C 1
ATOM 2512 O O . ILE A 1 317 ? -2.696 15.076 -8.435 1.00 78.69 317 ILE A O 1
ATOM 2516 N N . SER A 1 318 ? -1.345 16.698 -7.689 1.00 77.94 318 SER A N 1
ATOM 2517 C CA . SER A 1 318 ? -1.408 17.491 -8.918 1.00 77.94 318 SER A CA 1
ATOM 2518 C C . SER A 1 318 ? -0.403 16.974 -9.956 1.00 77.94 318 SER A C 1
ATOM 2520 O O . SER A 1 318 ? 0.808 16.934 -9.707 1.00 77.94 318 SER A O 1
ATOM 2522 N N . GLY A 1 319 ? -0.921 16.586 -11.126 1.00 77.94 319 GLY A N 1
ATOM 2523 C CA . GLY A 1 319 ? -0.134 16.128 -12.274 1.00 77.94 319 GLY A CA 1
ATOM 2524 C C . GLY A 1 319 ? 0.490 14.730 -12.119 1.00 77.94 319 GLY A C 1
ATOM 2525 O O . GLY A 1 319 ? 0.317 14.069 -11.093 1.00 77.94 319 GLY A O 1
ATOM 2526 N N . PRO A 1 320 ? 1.213 14.254 -13.148 1.00 75.94 320 PRO A N 1
ATOM 2527 C CA . PRO A 1 320 ? 1.977 13.015 -13.059 1.00 75.94 320 PRO A CA 1
ATOM 2528 C C . PRO A 1 320 ? 3.134 13.194 -12.063 1.00 75.94 320 PRO A C 1
ATOM 2530 O O . PRO A 1 320 ? 3.984 14.063 -12.245 1.00 75.94 320 PRO A O 1
ATOM 2533 N N . LYS A 1 321 ? 3.160 12.379 -11.002 1.00 85.56 321 LYS A N 1
ATOM 2534 C CA . LYS A 1 321 ? 4.236 12.347 -9.998 1.00 85.56 321 LYS A CA 1
ATOM 2535 C C . LYS A 1 321 ? 4.942 10.996 -10.011 1.00 85.56 321 LYS A C 1
ATOM 2537 O O . LYS A 1 321 ? 4.316 9.972 -10.294 1.00 85.56 321 LYS A O 1
ATOM 2542 N N . THR A 1 322 ? 6.232 10.987 -9.685 1.00 87.25 322 THR A N 1
ATOM 2543 C CA . THR A 1 322 ? 6.983 9.737 -9.500 1.00 87.25 322 THR A CA 1
ATOM 2544 C C . THR A 1 322 ? 6.550 9.030 -8.216 1.00 87.25 322 THR A C 1
ATOM 2546 O O . THR A 1 322 ? 5.914 9.628 -7.342 1.00 87.25 322 THR A O 1
ATOM 2549 N N . LEU A 1 323 ? 6.896 7.748 -8.077 1.00 90.56 323 LEU A N 1
ATOM 2550 C CA . LEU A 1 323 ? 6.564 6.998 -6.865 1.00 90.56 323 LEU A CA 1
ATOM 2551 C C . LEU A 1 323 ? 7.242 7.598 -5.626 1.00 90.56 323 LEU A C 1
ATOM 2553 O O . LEU A 1 323 ? 6.621 7.662 -4.573 1.00 90.56 323 LEU A O 1
ATOM 2557 N N . GLU A 1 324 ? 8.474 8.082 -5.755 1.00 89.69 324 GLU A N 1
ATOM 2558 C CA . GLU A 1 324 ? 9.239 8.731 -4.686 1.00 89.69 324 GLU A CA 1
ATOM 2559 C C . GLU A 1 324 ? 8.559 10.023 -4.223 1.00 89.69 324 GLU A C 1
ATOM 2561 O O . GLU A 1 324 ? 8.457 10.285 -3.027 1.00 89.69 324 GLU A O 1
ATOM 2566 N N . GLN A 1 325 ? 8.039 10.815 -5.164 1.00 92.31 325 GLN A N 1
ATOM 2567 C CA . GLN A 1 325 ? 7.281 12.023 -4.843 1.00 92.31 325 GLN A CA 1
ATOM 2568 C C . GLN A 1 325 ? 5.967 11.684 -4.136 1.00 92.31 325 GLN A C 1
ATOM 2570 O O . GLN A 1 325 ? 5.612 12.338 -3.160 1.00 92.31 325 GLN A O 1
ATOM 2575 N N . ILE A 1 326 ? 5.254 10.653 -4.604 1.00 92.81 326 ILE A N 1
ATOM 2576 C CA . ILE A 1 326 ? 4.030 10.172 -3.948 1.00 92.81 326 ILE A CA 1
ATOM 2577 C C . ILE A 1 326 ? 4.353 9.690 -2.533 1.00 92.81 326 ILE A C 1
ATOM 2579 O O . ILE A 1 326 ? 3.683 10.095 -1.592 1.00 92.81 326 ILE A O 1
ATOM 2583 N N . HIS A 1 327 ? 5.395 8.876 -2.370 1.00 95.25 327 HIS A N 1
ATOM 2584 C CA . HIS A 1 327 ? 5.857 8.395 -1.070 1.00 95.25 327 HIS A CA 1
ATOM 2585 C C . HIS A 1 327 ? 6.187 9.538 -0.114 1.00 95.25 327 HIS A C 1
ATOM 2587 O O . HIS A 1 327 ? 5.688 9.545 1.008 1.00 95.25 327 HIS A O 1
ATOM 2593 N N . SER A 1 328 ? 6.938 10.541 -0.574 1.00 94.44 328 SER A N 1
ATOM 2594 C CA . SER A 1 328 ? 7.268 11.714 0.235 1.00 94.44 328 SER A CA 1
ATOM 2595 C C . SER A 1 328 ? 6.020 12.465 0.700 1.00 94.44 328 SER A C 1
ATOM 2597 O O . SER A 1 328 ? 5.953 12.844 1.865 1.00 94.44 328 SER A O 1
ATOM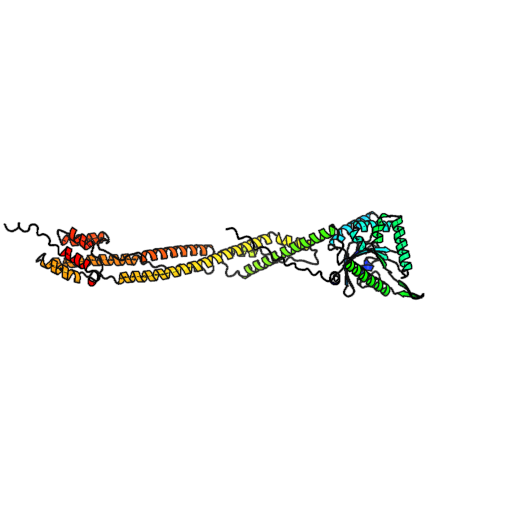 2599 N N . LEU A 1 329 ? 5.030 12.664 -0.177 1.00 94.62 329 LEU A N 1
ATOM 2600 C CA . LEU A 1 329 ? 3.781 13.354 0.166 1.00 94.62 329 LEU A CA 1
ATOM 2601 C C . LEU A 1 329 ? 2.927 12.550 1.157 1.00 94.62 329 LEU A C 1
ATOM 2603 O O . LEU A 1 329 ? 2.391 13.105 2.113 1.00 94.62 329 LEU A O 1
ATOM 2607 N N . GLU A 1 330 ? 2.809 11.238 0.943 1.00 95.31 330 GLU A N 1
ATOM 2608 C CA . GLU A 1 330 ? 2.079 10.330 1.836 1.00 95.31 330 GLU A CA 1
ATOM 2609 C C . GLU A 1 330 ? 2.723 10.286 3.229 1.00 95.31 330 GLU A C 1
ATOM 2611 O O . GLU A 1 330 ? 2.042 10.392 4.252 1.00 95.31 330 GLU A O 1
ATOM 2616 N N . ARG A 1 331 ? 4.056 10.212 3.269 1.00 95.56 331 ARG A N 1
ATOM 2617 C CA . ARG A 1 331 ? 4.831 10.251 4.506 1.00 95.56 331 ARG A CA 1
ATOM 2618 C C . ARG A 1 331 ? 4.696 11.590 5.222 1.00 95.56 331 ARG A C 1
ATOM 2620 O O . ARG A 1 331 ? 4.467 11.599 6.427 1.00 95.56 331 ARG A O 1
ATOM 2627 N N . GLU A 1 332 ? 4.815 12.708 4.508 1.00 95.19 332 GLU A N 1
ATOM 2628 C CA . GLU A 1 332 ? 4.652 14.049 5.080 1.00 95.19 332 GLU A CA 1
ATOM 2629 C C . GLU A 1 332 ? 3.259 14.220 5.695 1.00 95.19 332 GLU A C 1
ATOM 2631 O O . GLU A 1 332 ? 3.134 14.717 6.814 1.00 95.19 332 GLU A O 1
ATOM 2636 N N . PHE A 1 333 ? 2.216 13.743 5.011 1.00 94.06 333 PHE A N 1
ATOM 2637 C CA . PHE A 1 333 ? 0.859 13.737 5.548 1.00 94.06 333 PHE A CA 1
ATOM 2638 C C . PHE A 1 333 ? 0.753 12.908 6.836 1.00 94.06 333 PHE A C 1
ATOM 2640 O O . PHE A 1 333 ? 0.176 13.380 7.819 1.00 94.06 333 PHE A O 1
ATOM 2647 N N . ALA A 1 334 ? 1.313 11.693 6.851 1.00 94.00 334 ALA A N 1
ATOM 2648 C CA . ALA A 1 334 ? 1.275 10.799 8.009 1.00 94.00 334 ALA A CA 1
ATOM 2649 C C . ALA A 1 334 ? 2.087 11.337 9.202 1.00 94.00 334 ALA A C 1
ATOM 2651 O O . ALA A 1 334 ? 1.677 11.203 10.359 1.00 94.00 334 ALA A O 1
ATOM 2652 N N . GLU A 1 335 ? 3.232 11.965 8.933 1.00 94.62 335 GLU A N 1
ATOM 2653 C CA . GLU A 1 335 ? 4.121 12.530 9.947 1.00 94.62 335 GLU A CA 1
ATOM 2654 C C . GLU A 1 335 ? 3.706 13.939 10.398 1.00 94.62 335 GLU A C 1
ATOM 2656 O O . GLU A 1 335 ? 4.224 14.423 11.410 1.00 94.62 335 GLU A O 1
ATOM 2661 N N . ASN A 1 336 ? 2.754 14.576 9.711 1.00 94.69 336 ASN A N 1
ATOM 2662 C CA . ASN A 1 336 ? 2.230 15.886 10.074 1.00 94.69 336 ASN A CA 1
ATOM 2663 C C . ASN A 1 336 ? 1.671 15.885 11.508 1.00 94.69 336 ASN A C 1
ATOM 2665 O O . ASN A 1 336 ? 0.866 15.032 11.890 1.00 94.69 336 ASN A O 1
ATOM 2669 N N . GLU A 1 337 ? 2.059 16.881 12.306 1.00 95.12 337 GLU A N 1
ATOM 2670 C CA . GLU A 1 337 ? 1.653 16.977 13.713 1.00 95.12 337 GLU A CA 1
ATOM 2671 C C . GLU A 1 337 ? 0.130 17.085 13.901 1.00 95.12 337 GLU A C 1
ATOM 2673 O O . GLU A 1 337 ? -0.408 16.539 14.867 1.00 95.12 337 GLU A O 1
ATOM 2678 N N . ARG A 1 338 ? -0.600 17.711 12.963 1.00 94.06 338 ARG A N 1
ATOM 2679 C CA . ARG A 1 338 ? -2.074 17.726 13.000 1.00 94.06 338 ARG A CA 1
ATOM 2680 C C . ARG A 1 338 ? -2.647 16.331 12.765 1.00 94.06 338 ARG A C 1
ATOM 2682 O O . ARG A 1 338 ? -3.524 15.921 13.521 1.00 94.06 338 ARG A O 1
ATOM 2689 N N . THR A 1 339 ? -2.124 15.585 11.790 1.00 93.69 339 THR A N 1
ATOM 2690 C CA . THR A 1 339 ? -2.551 14.206 11.495 1.00 93.69 339 THR A CA 1
ATOM 2691 C C . THR A 1 339 ? -2.286 13.275 12.674 1.00 93.69 339 THR A C 1
ATOM 2693 O O . THR A 1 339 ? -3.182 12.542 13.093 1.00 93.69 339 THR A O 1
ATOM 2696 N N . LYS A 1 340 ? -1.093 13.342 13.280 1.00 95.81 340 LYS A N 1
ATOM 2697 C CA . LYS A 1 340 ? -0.759 12.570 14.490 1.00 95.81 340 LYS A CA 1
ATOM 2698 C C . LYS A 1 340 ? -1.693 12.896 15.650 1.00 95.81 340 LYS A C 1
ATOM 2700 O O . LYS A 1 340 ? -2.191 11.985 16.312 1.00 95.81 340 LYS A O 1
ATOM 2705 N N . LYS A 1 341 ? -1.956 14.186 15.885 1.00 96.62 341 LYS A N 1
ATOM 2706 C CA . LYS A 1 341 ? -2.879 14.631 16.932 1.00 96.62 341 LYS A CA 1
ATOM 2707 C C . LYS A 1 341 ? -4.294 14.113 16.677 1.00 96.62 341 LYS A C 1
ATOM 2709 O O . LYS A 1 341 ? -4.890 13.537 17.582 1.00 96.62 341 LYS A O 1
ATOM 2714 N N . LEU A 1 342 ? -4.797 14.244 15.448 1.00 96.62 342 LEU A N 1
ATOM 2715 C CA . LEU A 1 342 ? -6.097 13.707 15.047 1.00 96.62 342 LEU A CA 1
ATOM 2716 C C . LEU A 1 342 ? -6.172 12.191 15.279 1.00 96.62 342 LEU A C 1
ATOM 2718 O O . LEU A 1 342 ? -7.117 11.722 15.908 1.00 96.62 342 LEU A O 1
ATOM 2722 N N . LYS A 1 343 ? -5.154 11.433 14.848 1.00 96.88 343 LYS A N 1
ATOM 2723 C CA . LYS A 1 343 ? -5.050 9.981 15.076 1.00 96.88 343 LYS A CA 1
ATOM 2724 C C . LYS A 1 343 ? -5.111 9.639 16.568 1.00 96.88 343 LYS A C 1
ATOM 2726 O O . LYS A 1 343 ? -5.846 8.732 16.956 1.00 96.88 343 LYS A O 1
ATOM 2731 N N . GLY A 1 344 ? -4.395 10.391 17.407 1.00 97.12 344 GLY A N 1
ATOM 2732 C CA . GLY A 1 344 ? -4.413 10.232 18.862 1.00 97.12 344 GLY A CA 1
ATOM 2733 C C . GLY A 1 344 ? -5.790 10.479 19.488 1.00 97.12 344 GLY A C 1
ATOM 2734 O O . GLY A 1 344 ? -6.241 9.681 20.311 1.00 97.12 344 GLY A O 1
ATOM 2735 N N . GLU A 1 345 ? -6.488 11.539 19.079 1.00 97.62 345 GLU A N 1
ATOM 2736 C CA . GLU A 1 345 ? -7.820 11.858 19.611 1.00 97.62 345 GLU A CA 1
ATOM 2737 C C . GLU A 1 345 ? -8.897 10.880 19.111 1.00 97.62 345 GLU A C 1
ATOM 2739 O O . GLU A 1 345 ? -9.738 10.448 19.898 1.00 97.62 345 GLU A O 1
ATOM 2744 N N . VAL A 1 346 ? -8.835 10.439 17.848 1.00 97.12 346 VAL A N 1
ATOM 2745 C CA . VAL A 1 346 ? -9.711 9.377 17.313 1.00 97.12 346 VAL A CA 1
ATOM 2746 C C . VAL A 1 346 ? -9.503 8.063 18.073 1.00 97.12 346 VAL A C 1
ATOM 2748 O O . VAL A 1 346 ? -10.474 7.407 18.456 1.00 97.12 346 VAL A O 1
ATOM 2751 N N . PHE A 1 347 ? -8.250 7.689 18.351 1.00 96.75 347 PHE A N 1
ATOM 2752 C CA . PHE A 1 347 ? -7.944 6.516 19.171 1.00 96.75 347 PHE A CA 1
ATOM 2753 C C . PHE A 1 347 ? -8.522 6.651 20.585 1.00 96.75 347 PHE A C 1
ATOM 2755 O O . PHE A 1 347 ? -9.195 5.741 21.070 1.00 96.75 347 PHE A O 1
ATOM 2762 N N . ARG A 1 348 ? -8.314 7.805 21.232 1.00 96.81 348 ARG A N 1
ATOM 2763 C CA . ARG A 1 348 ? -8.851 8.089 22.569 1.00 96.81 348 ARG A CA 1
ATOM 2764 C C . ARG A 1 348 ? -10.379 8.019 22.591 1.00 96.81 348 ARG A C 1
ATOM 2766 O O . ARG A 1 348 ? -10.937 7.436 23.519 1.00 96.81 348 ARG A O 1
ATOM 2773 N N . PHE A 1 349 ? -11.048 8.564 21.576 1.00 96.25 349 PHE A N 1
ATOM 2774 C CA . PHE A 1 349 ? -12.501 8.483 21.431 1.00 96.25 349 PHE A CA 1
ATOM 2775 C C . PHE A 1 349 ? -12.972 7.025 21.398 1.00 96.25 349 PHE A C 1
ATOM 2777 O O . PHE A 1 349 ? -13.822 6.629 22.195 1.00 96.25 349 PHE A O 1
ATOM 2784 N N . ASN A 1 350 ? -12.386 6.209 20.518 1.00 94.88 350 ASN A N 1
ATOM 2785 C CA . ASN A 1 350 ? -12.756 4.799 20.386 1.00 94.88 350 ASN A CA 1
ATOM 2786 C C . ASN A 1 350 ? -12.488 4.012 21.677 1.00 94.88 350 ASN A C 1
ATOM 2788 O O . ASN A 1 350 ? -13.342 3.243 22.108 1.00 94.88 350 ASN A O 1
ATOM 2792 N N . PHE A 1 351 ? -11.370 4.276 22.357 1.00 96.06 351 PHE A N 1
ATOM 2793 C CA . PHE A 1 351 ? -11.072 3.658 23.647 1.00 96.06 351 PHE A CA 1
ATOM 2794 C C . PHE A 1 351 ? -12.150 3.958 24.704 1.00 96.06 351 PHE A C 1
ATOM 2796 O O . PHE A 1 351 ? -12.650 3.040 25.354 1.00 96.06 351 PHE A O 1
ATOM 2803 N N . ILE A 1 352 ? -12.549 5.225 24.868 1.00 94.56 352 ILE A N 1
ATOM 2804 C CA . ILE A 1 352 ? -13.591 5.608 25.839 1.00 94.56 352 ILE A CA 1
ATOM 2805 C C . ILE A 1 352 ? -14.953 5.018 25.455 1.00 94.56 352 ILE A C 1
ATOM 2807 O O . ILE A 1 352 ? -15.687 4.546 26.325 1.00 94.56 352 ILE A O 1
ATOM 2811 N N . LYS A 1 353 ? -15.268 4.964 24.158 1.00 94.69 353 LYS A N 1
ATOM 2812 C CA . LYS A 1 353 ? -16.458 4.283 23.631 1.00 94.69 353 LYS A CA 1
ATOM 2813 C C . LYS A 1 353 ? -16.501 2.815 24.025 1.00 94.69 353 LYS A C 1
ATOM 2815 O O . LYS A 1 353 ? -17.530 2.369 24.532 1.00 94.69 353 LYS A O 1
ATOM 2820 N N . ASP A 1 354 ? -15.399 2.094 23.876 1.00 94.94 354 ASP A N 1
ATOM 2821 C CA . ASP A 1 354 ? -15.326 0.685 24.261 1.00 94.94 354 ASP A CA 1
ATOM 2822 C C . ASP A 1 354 ? -15.482 0.501 25.780 1.00 94.94 354 ASP A C 1
ATOM 2824 O O . ASP A 1 354 ? -16.202 -0.399 26.223 1.00 94.94 354 ASP A O 1
ATOM 2828 N N . GLN A 1 355 ? -14.891 1.388 26.594 1.00 95.44 355 GLN A N 1
ATOM 2829 C CA . GLN A 1 355 ? -15.066 1.370 28.054 1.00 95.44 355 GLN A CA 1
ATOM 2830 C C . GLN A 1 355 ? -16.524 1.605 28.464 1.00 95.44 355 GLN A C 1
ATOM 2832 O O . GLN A 1 355 ? -17.062 0.857 29.282 1.00 95.44 355 GLN A O 1
ATOM 2837 N N . ILE A 1 356 ? -17.190 2.600 27.872 1.00 94.75 356 ILE A N 1
ATOM 2838 C CA . ILE A 1 356 ? -18.602 2.901 28.140 1.00 94.75 356 ILE A CA 1
ATOM 2839 C C . ILE A 1 356 ? -19.500 1.733 27.718 1.00 94.75 356 ILE A C 1
ATOM 2841 O O . ILE A 1 356 ? -20.383 1.333 28.476 1.00 94.75 356 ILE A O 1
ATOM 2845 N N . GLN A 1 357 ? -19.251 1.124 26.556 1.00 95.00 357 GLN A N 1
ATOM 2846 C CA . GLN A 1 357 ? -19.992 -0.063 26.122 1.00 95.00 357 GLN A CA 1
ATOM 2847 C C . GLN A 1 357 ? -19.786 -1.250 27.072 1.00 95.00 357 GLN A C 1
ATOM 2849 O O . GLN A 1 357 ? -20.743 -1.961 27.390 1.00 95.00 357 GLN A O 1
ATOM 2854 N N . GLY A 1 358 ? -18.558 -1.461 27.553 1.00 96.12 358 GLY A N 1
ATOM 2855 C CA . GLY A 1 358 ? -18.254 -2.469 28.568 1.00 96.12 358 GLY A CA 1
ATOM 2856 C C . GLY A 1 358 ? -18.997 -2.212 29.881 1.00 96.12 358 GLY A C 1
ATOM 2857 O O . GLY A 1 358 ? -19.631 -3.117 30.428 1.00 96.12 358 GLY A O 1
ATOM 2858 N N . ALA A 1 359 ? -18.992 -0.967 30.355 1.00 97.00 359 ALA A N 1
ATOM 2859 C CA . ALA A 1 359 ? -19.683 -0.573 31.576 1.00 97.00 359 ALA A CA 1
ATOM 2860 C C . ALA A 1 359 ? -21.213 -0.717 31.452 1.00 97.00 359 ALA A C 1
ATOM 2862 O O . ALA A 1 359 ? -21.850 -1.273 32.348 1.00 97.00 359 ALA A O 1
ATOM 2863 N N . ALA A 1 360 ? -21.800 -0.335 30.314 1.00 96.06 360 ALA A N 1
ATOM 2864 C CA . ALA A 1 360 ? -23.225 -0.515 30.031 1.00 96.06 360 ALA A CA 1
ATOM 2865 C C . ALA A 1 360 ? -23.649 -1.998 30.051 1.00 96.06 360 ALA A C 1
ATOM 2867 O O . ALA A 1 360 ? -24.694 -2.355 30.609 1.00 96.06 360 ALA A O 1
ATOM 2868 N N . ARG A 1 361 ? -22.815 -2.897 29.503 1.00 97.31 361 ARG A N 1
ATOM 2869 C CA . ARG A 1 361 ? -23.038 -4.353 29.590 1.00 97.31 361 ARG A CA 1
ATOM 2870 C C . ARG A 1 361 ? -22.992 -4.843 31.038 1.00 97.31 361 ARG A C 1
ATOM 2872 O O . ARG A 1 361 ? -23.879 -5.593 31.444 1.00 97.31 361 ARG A O 1
ATOM 2879 N N . ASN A 1 362 ? -22.015 -4.388 31.826 1.00 97.25 362 ASN A N 1
ATOM 2880 C CA . ASN A 1 362 ? -21.910 -4.741 33.246 1.00 97.25 362 ASN A CA 1
ATOM 2881 C C . ASN A 1 362 ? -23.135 -4.283 34.041 1.00 97.25 362 ASN A C 1
ATOM 2883 O O . ASN A 1 362 ? -23.665 -5.052 34.839 1.00 97.25 362 ASN A O 1
ATOM 2887 N N . VAL A 1 363 ? -23.619 -3.064 33.791 1.00 97.44 363 VAL A N 1
ATOM 2888 C CA . VAL A 1 363 ? -24.857 -2.556 34.394 1.00 97.44 363 VAL A CA 1
ATOM 2889 C C . VAL A 1 363 ? -26.050 -3.434 34.038 1.00 97.44 363 VAL A C 1
ATOM 2891 O O . VAL A 1 363 ? -26.830 -3.783 34.921 1.00 97.44 363 VAL A O 1
ATOM 2894 N N . THR A 1 364 ? -26.179 -3.833 32.773 1.00 97.12 364 THR A N 1
ATOM 2895 C CA . THR A 1 364 ? -27.280 -4.696 32.323 1.00 97.12 364 THR A CA 1
ATOM 2896 C C . THR A 1 364 ? -27.276 -6.038 33.062 1.00 97.12 364 THR A C 1
ATOM 2898 O O . THR A 1 364 ? -28.318 -6.485 33.539 1.00 97.12 364 THR A O 1
ATOM 2901 N N . LEU A 1 365 ? -26.101 -6.663 33.206 1.00 97.56 365 LEU A N 1
ATOM 2902 C CA . LEU A 1 365 ? -25.947 -7.931 33.926 1.00 97.56 365 LEU A CA 1
ATOM 2903 C C . LEU A 1 365 ? -26.245 -7.782 35.423 1.00 97.56 365 LEU A C 1
ATOM 2905 O O . LEU A 1 365 ? -27.077 -8.516 35.948 1.00 97.56 365 LEU A O 1
ATOM 2909 N N . LEU A 1 366 ? -25.640 -6.796 36.090 1.00 97.81 366 LEU A N 1
ATOM 2910 C CA . LEU A 1 366 ? -25.845 -6.562 37.523 1.00 97.81 366 LEU A CA 1
ATOM 2911 C C . LEU A 1 366 ? -27.287 -6.168 37.854 1.00 97.81 366 LEU A C 1
ATOM 2913 O O . LEU A 1 366 ? -27.818 -6.597 38.872 1.00 97.81 366 LEU A O 1
ATOM 2917 N N . SER A 1 367 ? -27.939 -5.378 36.999 1.00 97.56 367 SER A N 1
ATOM 2918 C CA . SER A 1 367 ? -29.348 -5.004 37.168 1.00 97.56 367 SER A CA 1
ATOM 2919 C C . SER A 1 367 ? -30.252 -6.237 37.151 1.00 97.56 367 SER A C 1
ATOM 2921 O O . SER A 1 367 ? -31.127 -6.365 38.007 1.00 97.56 367 SER A O 1
ATOM 2923 N N . ARG A 1 368 ? -29.986 -7.191 36.247 1.00 97.94 368 ARG A N 1
ATOM 2924 C CA . ARG A 1 368 ? -30.695 -8.476 36.195 1.00 97.94 368 ARG A CA 1
ATOM 2925 C C . ARG A 1 368 ? -30.456 -9.314 37.454 1.00 97.94 368 ARG A C 1
ATOM 2927 O O . ARG A 1 368 ? -31.398 -9.918 37.962 1.00 97.94 368 ARG A O 1
ATOM 2934 N N . ASP A 1 369 ? -29.227 -9.340 37.962 1.00 97.81 369 ASP A N 1
ATOM 2935 C CA . ASP A 1 369 ? -28.895 -10.083 39.183 1.00 97.81 369 ASP A CA 1
ATOM 2936 C C . ASP A 1 369 ? -29.582 -9.466 40.416 1.00 97.81 369 ASP A C 1
ATOM 2938 O O . ASP A 1 369 ? -30.120 -10.190 41.255 1.00 97.81 369 ASP A O 1
ATOM 2942 N N . VAL A 1 370 ? -29.653 -8.130 40.493 1.00 98.00 370 VAL A N 1
ATOM 2943 C CA . VAL A 1 370 ? -30.426 -7.410 41.519 1.00 98.00 370 VAL A CA 1
ATOM 2944 C C . VAL A 1 370 ? -31.918 -7.720 41.409 1.00 98.00 370 VAL A C 1
ATOM 2946 O O . VAL A 1 370 ? -32.546 -7.987 42.430 1.00 98.00 370 VAL A O 1
ATOM 2949 N N . ASP A 1 371 ? -32.495 -7.732 40.204 1.00 98.00 371 ASP A N 1
ATOM 2950 C CA . ASP A 1 371 ? -33.912 -8.074 40.009 1.00 98.00 371 ASP A CA 1
ATOM 2951 C C . ASP A 1 371 ? -34.227 -9.504 40.473 1.00 98.00 371 ASP A C 1
ATOM 2953 O O . ASP A 1 371 ? -35.239 -9.738 41.144 1.00 98.00 371 ASP A O 1
ATOM 2957 N N . ALA A 1 372 ? -33.342 -10.458 40.168 1.00 98.00 372 ALA A N 1
ATOM 2958 C CA . ALA A 1 372 ? -33.468 -11.836 40.630 1.00 98.00 372 ALA A CA 1
ATOM 2959 C C . ALA A 1 372 ? -33.402 -11.925 42.165 1.00 98.00 372 ALA A C 1
ATOM 2961 O O . ALA A 1 372 ? -34.282 -12.528 42.785 1.00 98.00 372 ALA A O 1
ATOM 2962 N N . ALA A 1 373 ? -32.421 -11.261 42.786 1.00 97.69 373 ALA A N 1
ATOM 2963 C CA . ALA A 1 373 ? -32.265 -11.235 44.239 1.00 97.69 373 ALA A CA 1
ATOM 2964 C C . ALA A 1 373 ? -33.449 -10.552 44.946 1.00 97.69 373 ALA A C 1
ATOM 2966 O O . ALA A 1 373 ? -33.932 -11.049 45.962 1.00 97.69 373 ALA A O 1
ATOM 2967 N N . LEU A 1 374 ? -33.963 -9.443 44.403 1.00 98.06 374 LEU A N 1
ATOM 2968 C CA . LEU A 1 374 ? -35.144 -8.755 44.936 1.00 98.06 374 LEU A CA 1
ATOM 2969 C C . LEU A 1 374 ? -36.399 -9.623 44.844 1.00 98.06 374 LEU A C 1
ATOM 2971 O O . LEU A 1 374 ? -37.208 -9.629 45.771 1.00 98.06 374 LEU A O 1
ATOM 2975 N N . THR A 1 375 ? -36.561 -10.364 43.747 1.00 98.00 375 THR A N 1
ATOM 2976 C CA . THR A 1 375 ? -37.683 -11.296 43.569 1.00 98.00 375 THR A CA 1
ATOM 2977 C C . THR A 1 375 ? -37.650 -12.391 44.634 1.00 98.00 375 THR A C 1
ATOM 2979 O O . THR A 1 375 ? -38.659 -12.635 45.299 1.00 98.00 375 THR A O 1
ATOM 2982 N N . GLU A 1 376 ? -36.483 -13.001 44.856 1.00 97.88 376 GLU A N 1
ATOM 2983 C CA . GLU A 1 376 ? -36.301 -14.006 45.905 1.00 97.88 376 GLU A CA 1
ATOM 2984 C C . GLU A 1 376 ? -36.537 -13.420 47.304 1.00 97.88 376 GLU A C 1
ATOM 2986 O O . GLU A 1 376 ? -37.295 -13.989 48.096 1.00 97.88 376 GLU A O 1
ATOM 2991 N N . TYR A 1 377 ? -35.942 -12.262 47.598 1.00 97.88 377 TYR A N 1
ATOM 2992 C CA . TYR A 1 377 ? -36.117 -11.573 48.873 1.00 97.88 377 TYR A CA 1
ATOM 2993 C C . TYR A 1 377 ? -37.587 -11.278 49.160 1.00 97.88 377 TYR A C 1
ATOM 2995 O O . TYR A 1 377 ? -38.060 -11.558 50.259 1.00 97.88 377 TYR A O 1
ATOM 3003 N N . ASN A 1 378 ? -38.328 -10.748 48.184 1.00 97.56 378 ASN A N 1
ATOM 3004 C CA . ASN A 1 378 ? -39.741 -10.416 48.352 1.00 97.56 378 ASN A CA 1
ATOM 3005 C C . ASN A 1 378 ? -40.589 -11.660 48.641 1.00 97.56 378 ASN A C 1
ATOM 3007 O O . ASN A 1 378 ? -41.444 -11.604 49.523 1.00 97.56 378 ASN A O 1
ATOM 3011 N N . ALA A 1 379 ? -40.305 -12.791 47.987 1.00 97.62 379 ALA A N 1
ATOM 3012 C CA . ALA A 1 379 ? -40.976 -14.058 48.276 1.00 97.62 379 ALA A CA 1
ATOM 3013 C C . ALA A 1 379 ? -40.682 -14.554 49.707 1.00 97.62 379 ALA A C 1
ATOM 3015 O O . ALA A 1 379 ? -41.595 -14.922 50.449 1.00 97.62 379 ALA A O 1
ATOM 3016 N N . VAL A 1 380 ? -39.414 -14.515 50.136 1.00 97.06 380 VAL A N 1
ATOM 3017 C CA . VAL A 1 380 ? -39.011 -14.880 51.508 1.00 97.06 380 VAL A CA 1
ATOM 3018 C C . VAL A 1 380 ? -39.650 -13.946 52.534 1.00 97.06 380 VAL A C 1
ATOM 3020 O O . VAL A 1 380 ? -40.177 -14.401 53.551 1.00 97.06 380 VAL A O 1
ATOM 3023 N N . ARG A 1 381 ? -39.637 -12.643 52.254 1.00 97.06 381 ARG A N 1
ATOM 3024 C CA . ARG A 1 381 ? -40.223 -11.596 53.088 1.00 97.06 381 ARG A CA 1
ATOM 3025 C C . ARG A 1 381 ? -41.723 -11.791 53.256 1.00 97.06 381 ARG A C 1
ATOM 3027 O O . ARG A 1 381 ? -42.203 -11.684 54.377 1.00 97.06 381 ARG A O 1
ATOM 3034 N N . GLU A 1 382 ? -42.455 -12.100 52.190 1.00 96.69 382 GLU A N 1
ATOM 3035 C CA . GLU A 1 382 ? -43.895 -12.364 52.257 1.00 96.69 382 GLU A CA 1
ATOM 3036 C C . GLU A 1 382 ? -44.202 -13.572 53.149 1.00 96.69 382 GLU A C 1
ATOM 3038 O O . GLU A 1 382 ? -45.042 -13.482 54.046 1.00 96.69 382 GLU A O 1
ATOM 3043 N N . ILE A 1 383 ? -43.472 -14.681 52.977 1.00 95.44 383 ILE A N 1
ATOM 3044 C CA . ILE A 1 383 ? -43.608 -15.869 53.834 1.00 95.44 383 ILE A CA 1
ATOM 3045 C C . ILE A 1 383 ? -43.327 -15.509 55.298 1.00 95.44 383 ILE A C 1
ATOM 3047 O O . ILE A 1 383 ? -44.077 -15.907 56.192 1.00 95.44 383 ILE A O 1
ATOM 3051 N N . TYR A 1 384 ? -42.253 -14.761 55.546 1.00 94.25 384 TYR A N 1
ATOM 3052 C CA . TYR A 1 384 ? -41.833 -14.345 56.879 1.00 94.25 384 TYR A CA 1
ATOM 3053 C C . TYR A 1 384 ? -42.858 -13.409 57.547 1.00 94.25 384 TYR A C 1
ATOM 3055 O O . TYR A 1 384 ? -43.275 -13.666 58.675 1.00 94.25 384 TYR A O 1
ATOM 3063 N N . VAL A 1 385 ? -43.349 -12.386 56.842 1.00 94.00 385 VAL A N 1
ATOM 3064 C CA . VAL A 1 385 ? -44.381 -11.460 57.341 1.00 94.00 385 VAL A CA 1
ATOM 3065 C C . VAL A 1 385 ? -45.705 -12.186 57.582 1.00 94.00 385 VAL A C 1
ATOM 3067 O O . VAL A 1 385 ? -46.300 -12.008 58.639 1.00 94.00 385 VAL A O 1
ATOM 3070 N N . ASN A 1 386 ? -46.124 -13.085 56.685 1.00 93.88 386 ASN A N 1
ATOM 3071 C CA . ASN A 1 386 ? -47.334 -13.893 56.864 1.00 93.88 386 ASN A CA 1
ATOM 3072 C C . ASN A 1 386 ? -47.247 -14.803 58.103 1.00 93.88 386 ASN A C 1
ATOM 3074 O O . ASN A 1 386 ? -48.242 -15.005 58.797 1.00 93.88 386 ASN A O 1
ATOM 3078 N N . LYS A 1 387 ? -46.061 -15.345 58.427 1.00 91.31 387 LYS A N 1
ATOM 3079 C CA . LYS A 1 387 ? -45.857 -16.081 59.689 1.00 91.31 387 LYS A CA 1
ATOM 3080 C C . LYS A 1 387 ? -46.095 -15.184 60.907 1.00 91.31 387 LYS A C 1
ATOM 3082 O O . LYS A 1 387 ? -46.734 -15.639 61.851 1.00 91.31 387 LYS A O 1
ATOM 3087 N N . ILE A 1 388 ? -45.626 -13.935 60.872 1.00 90.00 388 ILE A N 1
ATOM 3088 C CA . ILE A 1 388 ? -45.838 -12.955 61.949 1.00 90.00 388 ILE A CA 1
ATOM 3089 C C . ILE A 1 388 ? -47.315 -12.554 62.036 1.00 90.00 388 ILE A C 1
ATOM 3091 O O . ILE A 1 388 ? -47.876 -12.541 63.122 1.00 90.00 388 ILE A O 1
ATOM 3095 N N . ASP A 1 389 ? -47.971 -12.278 60.909 1.00 89.81 389 ASP A N 1
ATOM 3096 C CA . ASP A 1 389 ? -49.383 -11.866 60.880 1.00 89.81 389 ASP A CA 1
ATOM 3097 C C . ASP A 1 389 ? -50.340 -12.980 61.327 1.00 89.81 389 ASP A C 1
ATOM 3099 O O . ASP A 1 389 ? -51.425 -12.708 61.839 1.00 89.81 389 ASP A O 1
ATOM 3103 N N . LYS A 1 390 ? -49.941 -14.248 61.163 1.00 87.81 390 LYS A N 1
ATOM 3104 C CA . LYS A 1 390 ? -50.668 -15.412 61.691 1.00 87.81 390 LYS A CA 1
ATOM 3105 C C . LYS A 1 390 ? -50.470 -15.625 63.187 1.00 87.81 390 LYS A C 1
ATOM 3107 O O . LYS A 1 390 ? -51.193 -16.445 63.764 1.00 87.81 390 LYS A O 1
ATOM 3112 N N . MET A 1 391 ? -49.514 -14.939 63.812 1.00 85.06 391 MET A N 1
ATOM 3113 C CA . MET A 1 391 ? -49.416 -14.962 65.261 1.00 85.06 391 MET A CA 1
ATOM 3114 C C . MET A 1 391 ? -50.686 -14.384 65.861 1.00 85.06 391 MET A C 1
ATOM 3116 O O . MET A 1 391 ? -51.333 -13.496 65.309 1.00 85.06 391 MET A O 1
ATOM 3120 N N . LYS A 1 392 ? -51.058 -14.925 67.011 1.00 82.75 392 LYS A N 1
ATOM 3121 C CA . LYS A 1 392 ? -52.161 -14.408 67.803 1.00 82.75 392 LYS A CA 1
ATOM 3122 C C . LYS A 1 392 ? -51.621 -14.089 69.185 1.00 82.75 392 LYS A C 1
ATOM 3124 O O . LYS A 1 392 ? -50.813 -14.890 69.676 1.00 82.75 392 LYS A O 1
ATOM 3129 N N . PRO A 1 393 ? -52.080 -12.992 69.809 1.00 80.19 393 PRO A N 1
ATOM 3130 C CA . PRO A 1 393 ? -51.765 -12.739 71.202 1.00 80.19 393 PRO A CA 1
ATOM 3131 C C . PRO A 1 393 ? -52.160 -13.966 72.023 1.00 80.19 393 PRO A C 1
ATOM 3133 O O . PRO A 1 393 ? -53.160 -14.642 71.731 1.00 80.19 393 PRO A O 1
ATOM 3136 N N . PHE A 1 394 ? -51.322 -14.306 72.996 1.00 72.38 394 PHE A N 1
ATOM 3137 C CA . PHE A 1 394 ? -51.548 -15.452 73.860 1.00 72.38 394 PHE A CA 1
ATOM 3138 C C . PHE A 1 394 ? -52.916 -15.312 74.545 1.00 72.38 394 PHE A C 1
ATOM 3140 O O . PHE A 1 394 ? -53.168 -14.367 75.292 1.00 72.38 394 PHE A O 1
ATOM 3147 N N . ASN A 1 395 ? -53.844 -16.233 74.255 1.00 69.69 395 ASN A N 1
ATOM 3148 C CA . ASN A 1 395 ? -55.214 -16.119 74.745 1.00 69.69 395 ASN A CA 1
ATOM 3149 C C . ASN A 1 395 ? -55.310 -16.598 76.198 1.00 69.69 395 ASN A C 1
ATOM 3151 O O . ASN A 1 395 ? -55.703 -17.731 76.491 1.00 69.69 395 ASN A O 1
ATOM 3155 N N . ILE A 1 396 ? -55.011 -15.681 77.114 1.00 63.16 396 ILE A N 1
ATOM 3156 C CA . ILE A 1 396 ? -55.103 -15.897 78.558 1.00 63.16 396 ILE A CA 1
ATOM 3157 C C . ILE A 1 396 ? -56.549 -16.121 79.005 1.00 63.16 396 ILE A C 1
ATOM 3159 O O . ILE A 1 396 ? -56.745 -16.622 80.099 1.00 63.16 396 ILE A O 1
ATOM 3163 N N . ARG A 1 397 ? -57.598 -15.830 78.217 1.00 56.12 397 ARG A N 1
ATOM 3164 C CA . ARG A 1 397 ? -58.954 -16.229 78.645 1.00 56.12 397 ARG A CA 1
ATOM 3165 C C . ARG A 1 397 ? -59.094 -17.745 78.710 1.00 56.12 397 ARG A C 1
ATOM 3167 O O . ARG A 1 397 ? -59.659 -18.227 79.676 1.00 56.12 397 ARG A O 1
ATOM 3174 N N . ARG A 1 398 ? -58.513 -18.482 77.758 1.00 56.12 398 ARG A N 1
ATOM 3175 C CA . ARG A 1 398 ? -58.632 -19.947 77.694 1.00 56.12 398 ARG A CA 1
ATOM 3176 C C . ARG A 1 398 ? -57.647 -20.662 78.624 1.00 56.12 398 ARG A C 1
ATOM 3178 O O . ARG A 1 398 ? -58.037 -21.571 79.342 1.00 56.12 398 ARG A O 1
ATOM 3185 N N . ALA A 1 399 ? -56.391 -20.210 78.665 1.00 52.78 399 ALA A N 1
ATOM 3186 C CA . ALA A 1 399 ? -55.408 -20.714 79.632 1.00 52.78 399 ALA A CA 1
ATOM 3187 C C . ALA A 1 399 ? -55.745 -20.266 81.063 1.00 52.78 399 ALA A C 1
ATOM 3189 O O . ALA A 1 399 ? -55.574 -21.011 82.019 1.00 52.78 399 ALA A O 1
ATOM 3190 N N . GLY A 1 400 ? -56.268 -19.050 81.194 1.00 50.81 400 GLY A N 1
ATOM 3191 C CA . GLY A 1 400 ? -56.760 -18.477 82.433 1.00 50.81 400 GLY A CA 1
ATOM 3192 C C . GLY A 1 400 ? -58.060 -19.097 82.908 1.00 50.81 400 GLY A C 1
ATOM 3193 O O . GLY A 1 400 ? -58.263 -19.074 84.093 1.00 50.81 400 GLY A O 1
ATOM 3194 N N . GLU A 1 401 ? -58.936 -19.682 82.097 1.00 52.22 401 GLU A N 1
ATOM 3195 C CA . GLU A 1 401 ? -60.068 -20.445 82.658 1.00 52.22 401 GLU A CA 1
ATOM 3196 C C . GLU A 1 401 ? -59.559 -21.633 83.494 1.00 52.22 401 GLU A C 1
ATOM 3198 O O . GLU A 1 401 ? -59.936 -21.753 84.653 1.00 52.22 401 GLU A O 1
ATOM 3203 N N . LEU A 1 402 ? -58.574 -22.384 82.988 1.00 51.59 402 LEU A N 1
ATOM 3204 C CA . LEU A 1 402 ? -57.927 -23.489 83.714 1.00 51.59 402 LEU A CA 1
ATOM 3205 C C . LEU A 1 402 ? -57.041 -23.018 84.879 1.00 51.59 402 LEU A C 1
ATOM 3207 O O . LEU A 1 402 ? -57.045 -23.607 85.958 1.00 51.59 402 LEU A O 1
ATOM 3211 N N . LEU A 1 403 ? -56.277 -21.942 84.679 1.00 52.03 403 LEU A N 1
ATOM 3212 C CA . LEU A 1 403 ? -55.383 -21.397 85.703 1.00 52.03 403 LEU A CA 1
ATOM 3213 C C . LEU A 1 403 ? -56.103 -20.641 86.811 1.00 52.03 403 LEU A C 1
ATOM 3215 O O . LEU A 1 403 ? -55.656 -20.637 87.955 1.00 52.03 403 LEU A O 1
ATOM 3219 N N . LEU A 1 404 ? -57.185 -19.958 86.461 1.00 49.00 404 LEU A N 1
ATOM 3220 C CA . LEU A 1 404 ? -57.942 -19.106 87.358 1.00 49.00 404 LEU A CA 1
ATOM 3221 C C . LEU A 1 404 ? -59.001 -19.922 88.102 1.00 49.00 404 LEU A C 1
ATOM 3223 O O . LEU A 1 404 ? -59.202 -19.602 89.259 1.00 49.00 404 LEU A O 1
ATOM 3227 N N . GLU A 1 405 ? -59.590 -20.992 87.543 1.00 51.03 405 GLU A N 1
ATOM 3228 C CA . GLU A 1 405 ? -60.332 -21.972 88.366 1.00 51.03 405 GLU A CA 1
ATOM 3229 C C . GLU A 1 405 ? -59.409 -22.571 89.434 1.00 51.03 405 GLU A C 1
ATOM 3231 O O . GLU A 1 405 ? -59.734 -22.535 90.617 1.00 51.03 405 GLU A O 1
ATOM 3236 N N . TYR A 1 406 ? -58.202 -23.006 89.055 1.00 53.75 406 TYR A N 1
ATOM 3237 C CA . TYR A 1 406 ? -57.269 -23.638 89.993 1.00 53.75 406 TYR A CA 1
ATOM 3238 C C . TYR A 1 406 ? -56.668 -22.664 91.029 1.00 53.75 406 TYR A C 1
ATOM 3240 O O . TYR A 1 406 ? -56.467 -23.028 92.189 1.00 53.75 406 TYR A O 1
ATOM 3248 N N . ALA A 1 407 ? -56.385 -21.412 90.646 1.00 52.75 407 ALA A N 1
ATOM 3249 C CA . ALA A 1 407 ? -55.834 -20.400 91.553 1.00 52.75 407 ALA A CA 1
ATOM 3250 C C . ALA A 1 407 ? -56.907 -19.684 92.396 1.00 52.75 407 ALA A C 1
ATOM 3252 O O . ALA A 1 407 ? -56.634 -19.365 93.555 1.00 52.75 407 ALA A O 1
ATOM 3253 N N . ILE A 1 408 ? -58.116 -19.445 91.866 1.00 49.66 408 ILE A N 1
ATOM 3254 C CA . ILE A 1 408 ? -59.227 -18.846 92.632 1.00 49.66 408 ILE A CA 1
ATOM 3255 C C . ILE A 1 408 ? -59.758 -19.831 93.674 1.00 49.66 408 ILE A C 1
ATOM 3257 O O . ILE A 1 408 ? -60.022 -19.398 94.795 1.00 49.66 408 ILE A O 1
ATOM 3261 N N . ASP A 1 409 ? -59.819 -21.135 93.379 1.00 51.19 409 ASP A N 1
ATOM 3262 C CA . ASP A 1 409 ? -60.266 -22.127 94.370 1.00 51.19 409 ASP A CA 1
ATOM 3263 C C . ASP A 1 409 ? -59.283 -22.306 95.541 1.00 51.19 409 ASP A C 1
ATOM 3265 O O . ASP A 1 409 ? -59.684 -22.741 96.622 1.00 51.19 409 ASP A O 1
ATOM 3269 N N . ARG A 1 410 ? -57.997 -21.949 95.377 1.00 50.38 410 ARG A N 1
ATOM 3270 C CA . ARG A 1 410 ? -56.963 -22.147 96.415 1.00 50.38 410 ARG A CA 1
ATOM 3271 C C . ARG A 1 410 ? -56.447 -20.884 97.109 1.00 50.38 410 ARG A C 1
ATOM 3273 O O . ARG A 1 410 ? -55.901 -21.012 98.204 1.00 50.38 410 ARG A O 1
ATOM 3280 N N . LEU A 1 411 ? -56.577 -19.686 96.530 1.00 52.41 411 LEU A N 1
ATOM 3281 C CA . LEU A 1 411 ? -55.878 -18.479 97.011 1.00 52.41 411 LEU A CA 1
ATOM 3282 C C . LEU A 1 411 ? -56.776 -17.228 97.138 1.00 52.41 411 LEU A C 1
ATOM 3284 O O . LEU A 1 411 ? -56.420 -16.183 96.614 1.00 52.41 411 LEU A O 1
ATOM 3288 N N . PHE A 1 412 ? -57.848 -17.284 97.940 1.00 47.84 412 PHE A N 1
ATOM 3289 C CA . PHE A 1 412 ? -58.530 -16.147 98.618 1.00 47.84 412 PHE A CA 1
ATOM 3290 C C . PHE A 1 412 ? -59.967 -15.763 98.202 1.00 47.84 412 PHE A C 1
ATOM 3292 O O . PHE A 1 412 ? -60.282 -15.410 97.069 1.00 47.84 412 PHE A O 1
ATOM 3299 N N . PHE A 1 413 ? -60.773 -15.614 99.261 1.00 43.88 413 PHE A N 1
ATOM 3300 C CA . PHE A 1 413 ? -62.080 -14.957 99.416 1.00 43.88 413 PHE A CA 1
ATOM 3301 C C . PHE A 1 413 ? -62.089 -13.419 99.157 1.00 43.88 413 PHE A C 1
ATOM 3303 O O . PHE A 1 413 ? -62.746 -12.664 99.871 1.00 43.88 413 PHE A O 1
ATOM 3310 N N . GLY A 1 414 ? -61.379 -12.904 98.145 1.00 53.16 414 GLY A N 1
ATOM 3311 C CA . GLY A 1 414 ? -61.302 -11.456 97.858 1.00 53.16 414 GLY A CA 1
ATOM 3312 C C . GLY A 1 414 ? -61.529 -11.107 96.385 1.00 53.16 414 GLY A C 1
ATOM 3313 O O . GLY A 1 414 ? -60.578 -10.818 95.662 1.00 53.16 414 GLY A O 1
ATOM 3314 N N . SER A 1 415 ? -62.783 -11.124 95.928 1.00 56.09 415 SER A N 1
ATOM 3315 C CA . SER A 1 415 ? -63.159 -11.217 94.505 1.00 56.09 415 SER A CA 1
ATOM 3316 C C . SER A 1 415 ? -62.853 -10.008 93.597 1.00 56.09 415 SER A C 1
ATOM 3318 O O . SER A 1 415 ? -62.846 -10.182 92.381 1.00 56.09 415 SER A O 1
ATOM 3320 N N . MET A 1 416 ? -62.544 -8.806 94.111 1.00 56.84 416 MET A N 1
ATOM 3321 C CA . MET A 1 416 ? -62.264 -7.635 93.247 1.00 56.84 416 MET A CA 1
ATOM 3322 C C . MET A 1 416 ? -60.796 -7.489 92.806 1.00 56.84 416 MET A C 1
ATOM 3324 O O . MET A 1 416 ? -60.532 -7.248 91.629 1.00 56.84 416 MET A O 1
ATOM 3328 N N . HIS A 1 417 ? -59.815 -7.690 93.694 1.00 63.16 417 HIS A N 1
ATOM 3329 C CA . HIS A 1 417 ? -58.394 -7.489 93.351 1.00 63.16 417 HIS A CA 1
ATOM 3330 C C . HIS A 1 417 ? -57.803 -8.597 92.462 1.00 63.16 417 HIS A C 1
ATOM 3332 O O . HIS A 1 417 ? -56.711 -8.440 91.914 1.00 63.16 417 HIS A O 1
ATOM 3338 N N . ALA A 1 418 ? -58.480 -9.740 92.334 1.00 65.06 418 ALA A N 1
ATOM 3339 C CA . ALA A 1 418 ? -58.067 -10.816 91.433 1.00 65.06 418 ALA A CA 1
ATOM 3340 C C . ALA A 1 418 ? -58.337 -10.464 89.957 1.00 65.06 418 ALA A C 1
ATOM 3342 O O . ALA A 1 418 ? -57.509 -10.748 89.091 1.00 65.06 418 ALA A O 1
ATOM 3343 N N . LEU A 1 419 ? -59.462 -9.797 89.674 1.00 66.25 419 LEU A N 1
ATOM 3344 C CA . LEU A 1 419 ? -59.851 -9.431 88.313 1.00 66.25 419 LEU A CA 1
ATOM 3345 C C . LEU A 1 419 ? -58.959 -8.315 87.749 1.00 66.25 419 LEU A C 1
ATOM 3347 O O . LEU A 1 419 ? -58.509 -8.408 86.611 1.00 66.25 419 LEU A O 1
ATOM 3351 N N . GLU A 1 420 ? -58.635 -7.307 88.562 1.00 72.25 420 GLU A N 1
ATOM 3352 C CA . GLU A 1 420 ? -57.732 -6.213 88.177 1.00 72.25 420 GLU A CA 1
ATOM 3353 C C . GLU A 1 420 ? -56.322 -6.727 87.844 1.00 72.25 420 GLU A C 1
ATOM 3355 O O . GLU A 1 420 ? -55.743 -6.373 86.816 1.00 72.25 420 GLU A O 1
ATOM 3360 N N . ARG A 1 421 ? -55.791 -7.651 88.655 1.00 70.56 421 ARG A N 1
ATOM 3361 C CA . ARG A 1 421 ? -54.472 -8.251 88.414 1.00 70.56 421 ARG A CA 1
ATOM 3362 C C . ARG A 1 421 ? -54.456 -9.189 87.205 1.00 70.56 421 ARG A C 1
ATOM 3364 O O . ARG A 1 421 ? -53.468 -9.206 86.473 1.00 70.56 421 ARG A O 1
ATOM 3371 N N . LYS A 1 422 ? -55.558 -9.903 86.932 1.00 71.56 422 LYS A N 1
ATOM 3372 C CA . LYS A 1 422 ? -55.736 -10.664 85.682 1.00 71.56 422 LYS A CA 1
ATOM 3373 C C . LYS A 1 422 ? -55.607 -9.742 84.470 1.00 71.56 422 LYS A C 1
ATOM 3375 O O . LYS A 1 422 ? -54.834 -10.046 83.566 1.00 71.56 422 LYS A O 1
ATOM 3380 N N . THR A 1 423 ? -56.311 -8.611 84.470 1.00 77.00 423 THR A N 1
ATOM 3381 C CA . THR A 1 423 ? -56.236 -7.621 83.385 1.00 77.00 423 THR A CA 1
ATOM 3382 C C . THR A 1 423 ? -54.809 -7.107 83.194 1.00 77.00 423 THR A C 1
ATOM 3384 O O . THR A 1 423 ? -54.306 -7.103 82.076 1.00 77.00 423 THR A O 1
ATOM 3387 N N . GLN A 1 424 ? -54.101 -6.783 84.279 1.00 76.56 424 GLN A N 1
ATOM 3388 C CA . GLN A 1 424 ? -52.726 -6.278 84.203 1.00 76.56 424 GLN A CA 1
ATOM 3389 C C . GLN A 1 424 ? -51.718 -7.289 83.633 1.00 76.56 424 GLN A C 1
ATOM 3391 O O . GLN A 1 424 ? -50.780 -6.868 82.948 1.00 76.56 424 GLN A O 1
ATOM 3396 N N . ILE A 1 425 ? -51.878 -8.589 83.916 1.00 73.56 425 ILE A N 1
ATOM 3397 C CA . ILE A 1 425 ? -51.051 -9.650 83.317 1.00 73.56 425 ILE A CA 1
ATOM 3398 C C . ILE A 1 425 ? -51.335 -9.758 81.820 1.00 73.56 425 ILE A C 1
ATOM 3400 O O . ILE A 1 425 ? -50.393 -9.806 81.031 1.00 73.56 425 ILE A O 1
ATOM 3404 N N . VAL A 1 426 ? -52.617 -9.762 81.437 1.00 78.06 426 VAL A N 1
ATOM 3405 C CA . VAL A 1 426 ? -53.041 -9.815 80.031 1.00 78.06 426 VAL A CA 1
ATOM 3406 C C . VAL A 1 426 ? -52.433 -8.664 79.241 1.00 78.06 426 VAL A C 1
ATOM 3408 O O . VAL A 1 426 ? -51.755 -8.903 78.249 1.00 78.06 426 VAL A O 1
ATOM 3411 N N . GLU A 1 427 ? -52.540 -7.440 79.755 1.00 81.00 427 GLU A N 1
ATOM 3412 C CA . GLU A 1 427 ? -51.914 -6.263 79.146 1.00 81.00 427 GLU A CA 1
ATOM 3413 C C . GLU A 1 427 ? -50.390 -6.392 79.005 1.00 81.00 427 GLU A C 1
ATOM 3415 O O . GLU A 1 427 ? -49.811 -5.878 78.051 1.00 81.00 427 GLU A O 1
ATOM 3420 N N . GLY A 1 428 ? -49.715 -7.042 79.959 1.00 79.00 428 GLY A N 1
ATOM 3421 C CA . GLY A 1 428 ? -48.271 -7.281 79.888 1.00 79.00 428 GLY A CA 1
ATOM 3422 C C . GLY A 1 428 ? -47.900 -8.220 78.739 1.00 79.00 428 GLY A C 1
ATOM 3423 O O . GLY A 1 428 ? -46.990 -7.916 77.968 1.00 79.00 428 GLY A O 1
ATOM 3424 N N . PHE A 1 429 ? -48.645 -9.318 78.588 1.00 79.44 429 PHE A N 1
ATOM 3425 C CA . PHE A 1 429 ? -48.472 -10.258 77.480 1.00 79.44 429 PHE A CA 1
ATOM 3426 C C . PHE A 1 429 ? -48.830 -9.630 76.132 1.00 79.44 429 PHE A C 1
ATOM 3428 O O . PHE A 1 429 ? -48.087 -9.823 75.174 1.00 79.44 429 PHE A O 1
ATOM 3435 N N . ASP A 1 430 ? -49.898 -8.836 76.062 1.00 82.50 430 ASP A N 1
ATOM 3436 C CA . ASP A 1 430 ? -50.286 -8.119 74.843 1.00 82.50 430 ASP A CA 1
ATOM 3437 C C . ASP A 1 430 ? -49.210 -7.101 74.434 1.00 82.50 430 ASP A C 1
ATOM 3439 O O . ASP A 1 430 ? -48.816 -7.044 73.270 1.00 82.50 430 ASP A O 1
ATOM 3443 N N . ARG A 1 431 ? -48.629 -6.358 75.388 1.00 83.06 431 ARG A N 1
ATOM 3444 C CA . ARG A 1 431 ? -47.500 -5.455 75.101 1.00 83.06 431 ARG A CA 1
ATOM 3445 C C . ARG A 1 431 ? -46.245 -6.197 74.655 1.00 83.06 431 ARG A C 1
ATOM 3447 O O . ARG A 1 431 ? -45.560 -5.724 73.747 1.00 83.06 431 ARG A O 1
ATOM 3454 N N . ALA A 1 432 ? -45.929 -7.332 75.281 1.00 78.44 432 ALA A N 1
ATOM 3455 C CA . ALA A 1 432 ? -44.813 -8.178 74.865 1.00 78.44 432 ALA A CA 1
ATOM 3456 C C . ALA A 1 432 ? -45.035 -8.696 73.437 1.00 78.44 432 ALA A C 1
ATOM 3458 O O . ALA A 1 432 ? -44.149 -8.581 72.591 1.00 78.44 432 ALA A O 1
ATOM 3459 N N . TYR A 1 433 ? -46.239 -9.183 73.144 1.00 85.44 433 TYR A N 1
ATOM 3460 C CA . TYR A 1 433 ? -46.660 -9.595 71.811 1.00 85.44 433 TYR A CA 1
ATOM 3461 C C . TYR A 1 433 ? -46.493 -8.460 70.787 1.00 85.44 433 TYR A C 1
ATOM 3463 O O . TYR A 1 433 ? -45.794 -8.631 69.787 1.00 85.44 433 TYR A O 1
ATOM 3471 N N . ASP A 1 434 ? -47.031 -7.271 71.068 1.00 87.19 434 ASP A N 1
ATOM 3472 C CA . ASP A 1 434 ? -46.918 -6.097 70.195 1.00 87.19 434 ASP A CA 1
ATOM 3473 C C . ASP A 1 434 ? -45.468 -5.653 69.985 1.00 87.19 434 ASP A C 1
ATOM 3475 O O . ASP A 1 434 ? -45.111 -5.140 68.918 1.00 87.19 434 ASP A O 1
ATOM 3479 N N . TYR A 1 435 ? -44.622 -5.801 71.006 1.00 87.44 435 TYR A N 1
ATOM 3480 C CA . TYR A 1 435 ? -43.191 -5.550 70.887 1.00 87.44 435 TYR A CA 1
ATOM 3481 C C . TYR A 1 435 ? -42.555 -6.514 69.882 1.00 87.44 435 TYR A C 1
ATOM 3483 O O . TYR A 1 435 ? -41.886 -6.063 68.953 1.00 87.44 435 TYR A O 1
ATOM 3491 N N . TYR A 1 436 ? -42.801 -7.818 70.012 1.00 84.38 436 TYR A N 1
ATOM 3492 C CA . TYR A 1 436 ? -42.209 -8.814 69.119 1.00 84.38 436 TYR A CA 1
ATOM 3493 C C . TYR A 1 436 ? -42.734 -8.731 67.696 1.00 84.38 436 TYR A C 1
ATOM 3495 O O . TYR A 1 436 ? -41.945 -8.827 66.758 1.00 84.38 436 TYR A O 1
ATOM 3503 N N . VAL A 1 437 ? -44.032 -8.490 67.507 1.00 88.88 437 VAL A N 1
ATOM 3504 C CA . VAL A 1 437 ? -44.594 -8.256 66.171 1.00 88.88 437 VAL A CA 1
ATOM 3505 C C . VAL A 1 437 ? -43.888 -7.073 65.508 1.00 88.88 437 VAL A C 1
ATOM 3507 O O . VAL A 1 437 ? -43.482 -7.179 64.350 1.00 88.88 437 VAL A O 1
ATOM 3510 N N . ARG A 1 438 ? -43.666 -5.969 66.235 1.00 91.25 438 ARG A N 1
ATOM 3511 C CA . ARG A 1 438 ? -42.914 -4.812 65.722 1.00 91.25 438 ARG A CA 1
ATOM 3512 C C . ARG A 1 438 ? -41.445 -5.139 65.452 1.00 91.25 438 ARG A C 1
ATOM 3514 O O . ARG A 1 438 ? -40.948 -4.770 64.390 1.00 91.25 438 ARG A O 1
ATOM 3521 N N . LEU A 1 439 ? -40.773 -5.840 66.365 1.00 89.19 439 LEU A N 1
ATOM 3522 C CA . LEU A 1 439 ? -39.370 -6.239 66.227 1.00 89.19 439 LEU A CA 1
ATOM 3523 C C . LEU A 1 439 ? -39.158 -7.147 65.012 1.00 89.19 439 LEU A C 1
ATOM 3525 O O . LEU A 1 439 ? -38.257 -6.918 64.214 1.00 89.19 439 LEU A O 1
ATOM 3529 N N . TYR A 1 440 ? -39.985 -8.174 64.837 1.00 90.00 440 TYR A N 1
ATOM 3530 C CA . TYR A 1 440 ? -39.833 -9.079 63.706 1.00 90.00 440 TYR A CA 1
ATOM 3531 C C . TYR A 1 440 ? -40.245 -8.410 62.395 1.00 90.00 440 TYR A C 1
ATOM 3533 O O . TYR A 1 440 ? -39.557 -8.603 61.395 1.00 90.00 440 TYR A O 1
ATOM 3541 N N . LYS A 1 441 ? -41.290 -7.568 62.383 1.00 93.62 441 LYS A N 1
ATOM 3542 C CA . LYS A 1 441 ? -41.656 -6.795 61.183 1.00 93.62 441 LYS A CA 1
ATOM 3543 C C . LYS A 1 441 ? -40.578 -5.791 60.780 1.00 93.62 441 LYS A C 1
ATOM 3545 O O . LYS A 1 441 ? -40.383 -5.597 59.585 1.00 93.62 441 LYS A O 1
ATOM 3550 N N . SER A 1 442 ? -39.844 -5.191 61.721 1.00 93.25 442 SER A N 1
ATOM 3551 C CA . SER A 1 442 ? -38.774 -4.239 61.385 1.00 93.25 442 SER A CA 1
ATOM 3552 C C . SER A 1 442 ? -37.583 -4.892 60.671 1.00 93.25 442 SER A C 1
ATOM 3554 O O . SER A 1 442 ? -36.890 -4.215 59.911 1.00 93.25 442 SER A O 1
ATOM 3556 N N . LYS A 1 443 ? -37.386 -6.211 60.822 1.00 92.94 443 LYS A N 1
ATOM 3557 C CA . LYS A 1 443 ? -36.399 -6.981 60.041 1.00 92.94 443 LYS A CA 1
ATOM 3558 C C . LYS A 1 443 ? -36.785 -7.146 58.565 1.00 92.94 443 LYS A C 1
ATOM 3560 O O . LYS A 1 443 ? -35.919 -7.312 57.710 1.00 92.94 443 LYS A O 1
ATOM 3565 N N . ALA A 1 444 ? -38.075 -7.071 58.238 1.00 94.75 444 ALA A N 1
ATOM 3566 C CA . ALA A 1 444 ? -38.605 -7.218 56.882 1.00 94.75 444 ALA A CA 1
ATOM 3567 C C . ALA A 1 444 ? -38.525 -5.901 56.082 1.00 94.75 444 ALA A C 1
ATOM 3569 O O . ALA A 1 444 ? -39.552 -5.336 55.679 1.00 94.75 444 ALA A O 1
ATOM 3570 N N . LYS A 1 445 ? -37.294 -5.422 55.862 1.00 95.88 445 LYS A N 1
ATOM 3571 C CA . LYS A 1 445 ? -36.962 -4.195 55.118 1.00 95.88 445 LYS A CA 1
ATOM 3572 C C . LYS A 1 445 ? -37.579 -4.162 53.710 1.00 95.88 445 LYS A C 1
ATOM 3574 O O . LYS A 1 445 ? -37.975 -5.170 53.135 1.00 95.88 445 LYS A O 1
ATOM 3579 N N . THR A 1 446 ? -37.663 -2.969 53.136 1.00 95.62 446 THR A N 1
ATOM 3580 C CA . THR A 1 446 ? -38.011 -2.766 51.724 1.00 95.62 446 THR A CA 1
ATOM 3581 C C . THR A 1 446 ? -36.779 -2.302 50.977 1.00 95.62 446 THR A C 1
ATOM 3583 O O . THR A 1 446 ? -36.110 -1.371 51.423 1.00 95.62 446 THR A O 1
ATOM 3586 N N . TYR A 1 447 ? -36.515 -2.909 49.828 1.00 96.31 447 TYR A N 1
ATOM 3587 C CA . TYR A 1 447 ? -35.428 -2.511 48.946 1.00 96.31 447 TYR A CA 1
ATOM 3588 C C . TYR A 1 447 ? -35.998 -1.957 47.648 1.00 96.31 447 TYR A C 1
ATOM 3590 O O . TYR A 1 447 ? -37.016 -2.440 47.152 1.00 96.31 447 TYR A O 1
ATOM 3598 N N . ALA A 1 448 ? -35.321 -0.955 47.098 1.00 95.62 448 ALA A N 1
ATOM 3599 C CA . ALA A 1 448 ? -35.600 -0.420 45.776 1.00 95.62 448 ALA A CA 1
ATOM 3600 C C . ALA A 1 448 ? -34.326 -0.507 44.936 1.00 95.62 448 ALA A C 1
ATOM 3602 O O . ALA A 1 448 ? -33.241 -0.175 45.414 1.00 95.62 448 ALA A O 1
ATOM 3603 N N . LYS A 1 449 ? -34.458 -0.956 43.685 1.00 95.69 449 LYS A N 1
ATOM 3604 C CA . LYS A 1 449 ? -33.352 -0.937 42.728 1.00 95.69 449 LYS A CA 1
ATOM 3605 C C . LYS A 1 449 ? -33.049 0.524 42.363 1.00 95.69 449 LYS A C 1
ATOM 3607 O O . LYS A 1 449 ? -33.991 1.258 42.052 1.00 95.69 449 LYS A O 1
ATOM 3612 N N . PRO A 1 450 ? -31.780 0.964 42.381 1.00 94.38 450 PRO A N 1
ATOM 3613 C CA . PRO A 1 450 ? -31.445 2.315 41.964 1.00 94.38 450 PRO A CA 1
ATOM 3614 C C . PRO A 1 450 ? -31.696 2.428 40.454 1.00 94.38 450 PRO A C 1
ATOM 3616 O O . PRO A 1 450 ? -31.573 1.437 39.733 1.00 94.38 450 PRO A O 1
ATOM 3619 N N . LEU A 1 451 ? -32.031 3.614 39.950 1.00 94.31 451 LEU A N 1
ATOM 3620 C CA . LEU A 1 451 ? -32.261 3.850 38.520 1.00 94.31 451 LEU A CA 1
ATOM 3621 C C . LEU A 1 451 ? -31.131 4.699 37.937 1.00 94.31 451 LEU A C 1
ATOM 3623 O O . LEU A 1 451 ? -30.733 5.690 38.543 1.00 94.31 451 LEU A O 1
ATOM 3627 N N . LEU A 1 452 ? -30.652 4.332 36.748 1.00 94.38 452 LEU A N 1
ATOM 3628 C CA . LEU A 1 452 ? -29.770 5.178 35.947 1.00 94.38 452 LEU A CA 1
ATOM 3629 C C . LEU A 1 452 ? -30.643 6.033 35.025 1.00 94.38 452 LEU A C 1
ATOM 3631 O O . LEU A 1 452 ? -31.146 5.544 34.018 1.00 94.38 452 LEU A O 1
ATOM 3635 N N . THR A 1 453 ? -30.887 7.285 35.411 1.00 92.69 453 THR A N 1
ATOM 3636 C CA . THR A 1 453 ? -31.837 8.182 34.723 1.00 92.69 453 THR A CA 1
ATOM 3637 C C . THR A 1 453 ? -31.196 9.055 33.647 1.00 92.69 453 THR A C 1
ATOM 3639 O O . THR A 1 453 ? -31.899 9.796 32.967 1.00 92.69 453 THR A O 1
ATOM 3642 N N . VAL A 1 454 ? -29.870 9.015 33.517 1.00 92.75 454 VAL A N 1
ATOM 3643 C CA . VAL A 1 454 ? -29.125 9.823 32.547 1.00 92.75 454 VAL A CA 1
ATOM 3644 C C . VAL A 1 454 ? -29.203 9.147 31.178 1.00 92.75 454 VAL A C 1
ATOM 3646 O O . VAL A 1 454 ? -28.874 7.971 31.053 1.00 92.75 454 VAL A O 1
ATOM 3649 N N . GLU A 1 455 ? -29.642 9.879 30.154 1.00 89.75 455 GLU A N 1
ATOM 3650 C CA . GLU A 1 455 ? -29.831 9.352 28.791 1.00 89.75 455 GLU A CA 1
ATOM 3651 C C . GLU A 1 455 ? -28.498 8.974 28.115 1.00 89.75 455 GLU A C 1
ATOM 3653 O O . GLU A 1 455 ? -28.413 7.975 27.397 1.00 89.75 455 GLU A O 1
ATOM 3658 N N . HIS A 1 456 ? -27.427 9.721 28.411 1.00 90.75 456 HIS A N 1
ATOM 3659 C CA . HIS A 1 456 ? -26.067 9.480 27.915 1.00 90.75 456 HIS A CA 1
ATOM 3660 C C . HIS A 1 456 ? -25.048 9.476 29.064 1.00 90.75 456 HIS A C 1
ATOM 3662 O O . HIS A 1 456 ? -24.293 10.441 29.214 1.00 90.75 456 HIS A O 1
ATOM 3668 N N . PRO A 1 457 ? -25.024 8.418 29.896 1.00 93.69 457 PRO A N 1
ATOM 3669 C CA . PRO A 1 457 ? -24.162 8.382 31.066 1.00 93.69 457 PRO A CA 1
ATOM 3670 C C . PRO A 1 457 ? -22.685 8.422 30.678 1.00 93.69 457 PRO A C 1
ATOM 3672 O O . PRO A 1 457 ? -22.236 7.751 29.743 1.00 93.69 457 PRO A O 1
ATOM 3675 N N . THR A 1 458 ? -21.922 9.182 31.446 1.00 94.94 458 THR A N 1
ATOM 3676 C CA . THR A 1 458 ? -20.463 9.134 31.473 1.00 94.94 458 THR A CA 1
ATOM 3677 C C . THR A 1 458 ? -19.973 7.789 32.005 1.00 94.94 458 THR A C 1
ATOM 3679 O O . THR A 1 458 ? -20.678 7.064 32.715 1.00 94.94 458 THR A O 1
ATOM 3682 N N . LEU A 1 459 ? -18.719 7.451 31.717 1.00 94.81 459 LEU A N 1
ATOM 3683 C CA . LEU A 1 459 ? -18.034 6.308 32.309 1.00 94.81 459 LEU A CA 1
ATOM 3684 C C . LEU A 1 459 ? -18.014 6.411 33.842 1.00 94.81 459 LEU A C 1
ATOM 3686 O O . LEU A 1 459 ? -18.174 5.404 34.532 1.00 94.81 459 LEU A O 1
ATOM 3690 N N . GLY A 1 460 ? -17.855 7.627 34.376 1.00 94.00 460 GLY A N 1
ATOM 3691 C CA . GLY A 1 460 ? -17.930 7.898 35.812 1.00 94.00 460 GLY A CA 1
ATOM 3692 C C . GLY A 1 460 ? -19.296 7.545 36.406 1.00 94.00 460 GLY A C 1
ATOM 3693 O O . GLY A 1 460 ? -19.361 6.826 37.404 1.00 94.00 460 GLY A O 1
ATOM 3694 N N . GLU A 1 461 ? -20.383 7.975 35.764 1.00 96.00 461 GLU A N 1
ATOM 3695 C CA . GLU A 1 461 ? -21.757 7.663 36.187 1.00 96.00 461 GLU A CA 1
ATOM 3696 C C . GLU A 1 461 ? -22.071 6.169 36.077 1.00 96.00 461 GLU A C 1
ATOM 3698 O O . GLU A 1 461 ? -22.662 5.600 36.997 1.00 96.00 461 GLU A O 1
ATOM 3703 N N . TYR A 1 462 ? -21.620 5.500 35.010 1.00 97.38 462 TYR A N 1
ATOM 3704 C CA . TYR A 1 462 ? -21.736 4.046 34.902 1.00 97.38 462 TYR A CA 1
ATOM 3705 C C . TYR A 1 462 ? -21.013 3.332 36.048 1.00 97.38 462 TYR A C 1
ATOM 3707 O O . TYR A 1 462 ? -21.587 2.440 36.673 1.00 97.38 462 TYR A O 1
ATOM 3715 N N . ASN A 1 463 ? -19.775 3.723 36.356 1.00 96.94 463 ASN A N 1
ATOM 3716 C CA . ASN A 1 463 ? -19.003 3.117 37.441 1.00 96.94 463 ASN A CA 1
ATOM 3717 C C . ASN A 1 463 ? -19.654 3.349 38.808 1.00 96.94 463 ASN A C 1
ATOM 3719 O O . ASN A 1 463 ? -19.744 2.416 39.607 1.00 96.94 463 ASN A O 1
ATOM 3723 N N . PHE A 1 464 ? -20.155 4.559 39.058 1.00 96.38 464 PHE A N 1
ATOM 3724 C CA . PHE A 1 464 ? -20.906 4.867 40.272 1.00 96.38 464 PHE A CA 1
ATOM 3725 C C . PHE A 1 464 ? -22.156 3.985 40.391 1.00 96.38 464 PHE A C 1
ATOM 3727 O O . PHE A 1 464 ? -22.372 3.344 41.419 1.00 96.38 464 PHE A O 1
ATOM 3734 N N . TYR A 1 465 ? -22.930 3.858 39.311 1.00 97.75 465 TYR A N 1
ATOM 3735 C CA . TYR A 1 465 ? -24.135 3.031 39.296 1.00 97.75 465 TYR A CA 1
ATOM 3736 C C . TYR A 1 465 ? -23.836 1.537 39.493 1.00 97.75 465 TYR A C 1
ATOM 3738 O O . TYR A 1 465 ? -24.550 0.852 40.226 1.00 97.75 465 TYR A O 1
ATOM 3746 N N . ILE A 1 466 ? -22.743 1.030 38.909 1.00 97.69 466 ILE A N 1
ATOM 3747 C CA . ILE A 1 466 ? -22.248 -0.337 39.140 1.00 97.69 466 ILE A CA 1
ATOM 3748 C C . ILE A 1 466 ? -21.969 -0.576 40.629 1.00 97.69 466 ILE A C 1
ATOM 3750 O O . ILE A 1 466 ? -22.320 -1.639 41.145 1.00 97.69 466 ILE A O 1
ATOM 3754 N N . ILE A 1 467 ? -21.346 0.384 41.321 1.00 97.69 467 ILE A N 1
ATOM 3755 C CA . ILE A 1 467 ? -21.073 0.285 42.763 1.00 97.69 467 ILE A CA 1
ATOM 3756 C C . ILE A 1 467 ? -22.392 0.222 43.542 1.00 97.69 467 ILE A C 1
ATOM 3758 O O . ILE A 1 467 ? -22.584 -0.716 44.315 1.00 97.69 467 ILE A O 1
ATOM 3762 N N . SER A 1 468 ? -23.339 1.124 43.264 1.00 97.31 468 SER A N 1
ATOM 3763 C CA . SER A 1 468 ? -24.649 1.126 43.932 1.00 97.31 468 SER A CA 1
ATOM 3764 C C . SER A 1 468 ? -25.431 -0.178 43.722 1.00 97.31 468 SER A C 1
ATOM 3766 O O . SER A 1 468 ? -26.055 -0.686 44.655 1.00 97.31 468 SER A O 1
ATOM 3768 N N . LEU A 1 469 ? -25.386 -0.761 42.517 1.00 97.94 469 LEU A N 1
ATOM 3769 C CA . LEU A 1 469 ? -26.016 -2.057 42.242 1.00 97.94 469 LEU A CA 1
ATOM 3770 C C . LEU A 1 469 ? -25.377 -3.186 43.059 1.00 97.94 469 LEU A C 1
ATOM 3772 O O . LEU A 1 469 ? -26.098 -4.020 43.603 1.00 97.94 469 LEU A O 1
ATOM 3776 N N . LYS A 1 470 ? -24.044 -3.205 43.181 1.00 98.06 470 LYS A N 1
ATOM 3777 C CA . LYS A 1 470 ? -23.328 -4.211 43.983 1.00 98.06 470 LYS A CA 1
ATOM 3778 C C . LYS A 1 470 ? -23.663 -4.109 45.471 1.00 98.06 470 LYS A C 1
ATOM 3780 O O . LYS A 1 470 ? -23.883 -5.137 46.107 1.00 98.06 470 LYS A O 1
ATOM 3785 N N . GLU A 1 471 ? -23.728 -2.897 46.015 1.00 97.94 471 GLU A N 1
ATOM 3786 C CA . GLU A 1 471 ? -24.076 -2.661 47.424 1.00 97.94 471 GLU A CA 1
ATOM 3787 C C . GLU A 1 471 ? -25.505 -3.118 47.745 1.00 97.94 471 GLU A C 1
ATOM 3789 O O . GLU A 1 471 ? -25.739 -3.794 48.754 1.00 97.94 471 GLU A O 1
ATOM 3794 N N . ILE A 1 472 ? -26.461 -2.811 46.862 1.00 97.75 472 ILE A N 1
ATOM 3795 C CA . ILE A 1 472 ? -27.853 -3.251 47.019 1.00 97.75 472 ILE A CA 1
ATOM 3796 C C . ILE A 1 472 ? -27.970 -4.762 46.862 1.00 97.75 472 ILE A C 1
ATOM 3798 O O . ILE A 1 472 ? -28.633 -5.394 47.682 1.00 97.75 472 ILE A O 1
ATOM 3802 N N . LEU A 1 473 ? -27.292 -5.358 45.879 1.00 98.12 473 LEU A N 1
ATOM 3803 C CA . LEU A 1 473 ? -27.264 -6.809 45.706 1.00 98.12 473 LEU A CA 1
ATOM 3804 C C . LEU A 1 473 ? -26.771 -7.510 46.980 1.00 98.12 473 LEU A C 1
ATOM 3806 O O . LEU A 1 473 ? -27.438 -8.416 47.479 1.00 98.12 473 LEU A O 1
ATOM 3810 N N . ALA A 1 474 ? -25.645 -7.055 47.537 1.00 97.88 474 ALA A N 1
ATOM 3811 C CA . ALA A 1 474 ? -25.085 -7.604 48.769 1.00 97.88 474 ALA A CA 1
ATOM 3812 C C . ALA A 1 474 ? -26.062 -7.469 49.950 1.00 97.88 474 ALA A C 1
ATOM 3814 O O . ALA A 1 474 ? -26.336 -8.452 50.637 1.00 97.88 474 ALA A O 1
ATOM 3815 N N . SER A 1 475 ? -26.659 -6.285 50.124 1.00 97.19 475 SER A N 1
ATOM 3816 C CA . SER A 1 475 ? -27.618 -6.011 51.204 1.00 97.19 475 SER A CA 1
ATOM 3817 C C . SER A 1 475 ? -28.886 -6.870 51.107 1.00 97.19 475 SER A C 1
ATOM 3819 O O . SER A 1 475 ? -29.408 -7.335 52.123 1.00 97.19 475 SER A O 1
ATOM 3821 N N . VAL A 1 476 ? -29.394 -7.089 49.888 1.00 97.75 476 VAL A N 1
ATOM 3822 C CA . VAL A 1 476 ? -30.576 -7.925 49.627 1.00 97.75 476 VAL A CA 1
ATOM 3823 C C . VAL A 1 476 ? -30.267 -9.393 49.914 1.00 97.75 476 VAL A C 1
ATOM 3825 O O . VAL A 1 476 ? -31.062 -10.060 50.577 1.00 97.75 476 VAL A O 1
ATOM 3828 N N . ILE A 1 477 ? -29.112 -9.902 49.475 1.00 97.75 477 ILE A N 1
ATOM 3829 C CA . ILE A 1 477 ? -28.686 -11.287 49.740 1.00 97.75 477 ILE A CA 1
ATOM 3830 C C . ILE A 1 477 ? -28.504 -11.527 51.246 1.00 97.75 477 ILE A C 1
ATOM 3832 O O . ILE A 1 477 ? -28.984 -12.536 51.777 1.00 97.75 477 ILE A O 1
ATOM 3836 N N . GLU A 1 478 ? -27.863 -10.593 51.951 1.00 97.44 478 GLU A N 1
ATOM 3837 C CA . GLU A 1 478 ? -27.659 -10.674 53.400 1.00 97.44 478 GLU A CA 1
ATOM 3838 C C . GLU A 1 478 ? -28.998 -10.711 54.145 1.00 97.44 478 GLU A C 1
ATOM 3840 O O . GLU A 1 478 ? -29.248 -11.634 54.919 1.00 97.44 478 GLU A O 1
ATOM 3845 N N . SER A 1 479 ? -29.911 -9.779 53.855 1.00 96.50 479 SER A N 1
ATOM 3846 C CA . SER A 1 479 ? -31.231 -9.762 54.498 1.00 96.50 479 SER A CA 1
ATOM 3847 C C . SER A 1 479 ? -32.120 -10.935 54.084 1.00 96.50 479 SER A C 1
ATOM 3849 O O . SER A 1 479 ? -32.910 -11.411 54.896 1.00 96.50 479 SER A O 1
ATOM 3851 N N . THR A 1 480 ? -31.974 -11.469 52.868 1.00 97.69 480 THR A N 1
ATOM 3852 C CA . THR A 1 480 ? -32.629 -12.731 52.477 1.00 97.69 480 THR A CA 1
ATOM 3853 C C . THR A 1 480 ? -32.167 -13.872 53.378 1.00 97.69 480 THR A C 1
ATOM 3855 O O . THR A 1 480 ? -32.985 -14.645 53.880 1.00 97.69 480 THR A O 1
ATOM 3858 N N . THR A 1 481 ? -30.858 -13.960 53.614 1.00 96.75 481 THR A N 1
ATOM 3859 C CA . THR A 1 481 ? -30.247 -14.979 54.474 1.00 96.75 481 THR A CA 1
ATOM 3860 C C . THR A 1 481 ? -30.669 -14.795 55.932 1.00 96.75 481 THR A C 1
ATOM 3862 O O . THR A 1 481 ? -31.066 -15.766 56.576 1.00 96.75 481 THR A O 1
ATOM 3865 N N . GLU A 1 482 ? -30.673 -13.556 56.439 1.00 96.19 482 GLU A N 1
ATOM 3866 C CA . GLU A 1 482 ? -31.148 -13.236 57.789 1.00 96.19 482 GLU A CA 1
ATOM 3867 C C . GLU A 1 482 ? -32.610 -13.666 57.980 1.00 96.19 482 GLU A C 1
ATOM 3869 O O . GLU A 1 482 ? -32.924 -14.340 58.960 1.00 96.19 482 GLU A O 1
ATOM 3874 N N . LEU A 1 483 ? -33.505 -13.342 57.039 1.00 95.75 483 LEU A N 1
ATOM 3875 C CA . LEU A 1 483 ? -34.921 -13.711 57.141 1.00 95.75 483 LEU A CA 1
ATOM 3876 C C . LEU A 1 483 ? -35.148 -15.225 57.049 1.00 95.75 483 LEU A C 1
ATOM 3878 O O . LEU A 1 483 ? -35.989 -15.750 57.778 1.00 95.75 483 LEU A O 1
ATOM 3882 N N . LYS A 1 484 ? -34.400 -15.938 56.194 1.00 95.50 484 LYS A N 1
ATOM 3883 C CA . LYS A 1 484 ? -34.471 -17.410 56.108 1.00 95.50 484 LYS A CA 1
ATOM 3884 C C . LYS A 1 484 ? -34.032 -18.081 57.410 1.00 95.50 484 LYS A C 1
ATOM 3886 O O . LYS A 1 484 ? -34.638 -19.074 57.806 1.00 95.50 484 LYS A O 1
ATOM 3891 N N . ASN A 1 485 ? -33.007 -17.531 58.060 1.00 93.31 485 ASN A N 1
ATOM 3892 C CA . ASN A 1 485 ? -32.409 -18.098 59.268 1.00 93.31 485 ASN A CA 1
ATOM 3893 C C . ASN A 1 485 ? -33.046 -17.586 60.567 1.00 93.31 485 ASN A C 1
ATOM 3895 O O . ASN A 1 485 ? -32.793 -18.148 61.630 1.00 93.31 485 ASN A O 1
ATOM 3899 N N . THR A 1 486 ? -33.859 -16.527 60.514 1.00 90.00 486 THR A N 1
ATOM 3900 C CA . THR A 1 486 ? -34.549 -16.007 61.698 1.00 90.00 486 THR A CA 1
ATOM 3901 C C . THR A 1 486 ? -35.672 -16.960 62.086 1.00 90.00 486 THR A C 1
ATOM 3903 O O . THR A 1 486 ? -36.748 -16.978 61.483 1.00 90.00 486 THR A O 1
ATOM 3906 N N . GLU A 1 487 ? -35.427 -17.746 63.129 1.00 87.38 487 GLU A N 1
ATOM 3907 C CA . GLU A 1 487 ? -36.469 -18.527 63.775 1.00 87.38 487 GLU A CA 1
ATOM 3908 C C . GLU A 1 487 ? -37.402 -17.590 64.546 1.00 87.38 487 GLU A C 1
ATOM 3910 O O . GLU A 1 487 ? -36.977 -16.767 65.361 1.00 87.38 487 GLU A O 1
ATOM 3915 N N . ILE A 1 488 ? -38.698 -17.692 64.262 1.00 83.31 488 ILE A N 1
ATOM 3916 C CA . ILE A 1 488 ? -39.698 -16.848 64.897 1.00 83.31 488 ILE A CA 1
ATOM 3917 C C . ILE A 1 488 ? -40.280 -17.599 66.094 1.00 83.31 488 ILE A C 1
ATOM 3919 O O . ILE A 1 488 ? -41.306 -18.269 65.978 1.00 83.31 488 ILE A O 1
ATOM 3923 N N . ASN A 1 489 ? -39.592 -17.507 67.230 1.00 77.50 489 ASN A N 1
ATOM 3924 C CA . ASN A 1 489 ? -39.982 -18.190 68.461 1.00 77.50 489 ASN A CA 1
ATOM 3925 C C . ASN A 1 489 ? -39.868 -17.276 69.696 1.00 77.50 489 ASN A C 1
ATOM 3927 O O . ASN A 1 489 ? -39.002 -17.495 70.539 1.00 77.50 489 ASN A O 1
ATOM 3931 N N . PRO A 1 490 ? -40.674 -16.200 69.798 1.00 73.44 490 PRO A N 1
ATOM 3932 C CA . PRO A 1 490 ? -40.588 -15.297 70.939 1.00 73.44 490 PRO A CA 1
ATOM 3933 C C . PRO A 1 490 ? -41.082 -15.943 72.240 1.00 73.44 490 PRO A C 1
ATOM 3935 O O . PRO A 1 490 ? -42.286 -16.128 72.451 1.00 73.44 490 PRO A O 1
ATOM 3938 N N . TYR A 1 491 ? -40.145 -16.216 73.144 1.00 74.56 491 TYR A N 1
ATOM 3939 C CA . TYR A 1 491 ? -40.427 -16.518 74.543 1.00 74.56 491 TYR A CA 1
ATOM 3940 C C . TYR A 1 491 ? -40.416 -15.238 75.382 1.00 74.56 491 TYR A C 1
ATOM 3942 O O . TYR A 1 491 ? -39.743 -14.249 75.062 1.00 74.56 491 TYR A O 1
ATOM 3950 N N . LEU A 1 492 ? -41.136 -15.250 76.507 1.00 68.44 492 LEU A N 1
ATOM 3951 C CA . LEU A 1 492 ? -41.062 -14.149 77.471 1.00 68.44 492 LEU A CA 1
ATOM 3952 C C . LEU A 1 492 ? -39.637 -13.995 78.034 1.00 68.44 492 LEU A C 1
ATOM 3954 O O . LEU A 1 492 ? -39.192 -12.872 78.282 1.00 68.44 492 LEU A O 1
ATOM 3958 N N . ALA A 1 493 ? -38.895 -15.106 78.145 1.00 69.19 493 ALA A N 1
ATOM 3959 C CA . ALA A 1 493 ? -37.477 -15.137 78.510 1.00 69.19 493 ALA A CA 1
ATOM 3960 C C . ALA A 1 493 ? -36.581 -14.272 77.620 1.00 69.19 493 ALA A C 1
ATOM 3962 O O . ALA A 1 493 ? -35.516 -13.863 78.075 1.00 69.19 493 ALA A O 1
ATOM 3963 N N . ASP A 1 494 ? -37.011 -13.936 76.406 1.00 71.19 494 ASP A N 1
ATOM 3964 C CA . ASP A 1 494 ? -36.216 -13.173 75.441 1.00 71.19 494 ASP A CA 1
ATOM 3965 C C . ASP A 1 494 ? -36.668 -11.706 75.339 1.00 71.19 494 ASP A C 1
ATOM 3967 O O . ASP A 1 494 ? -36.034 -10.899 74.662 1.00 71.19 494 ASP A O 1
ATOM 3971 N N . ALA A 1 495 ? -37.742 -11.324 76.049 1.00 69.62 495 ALA A N 1
ATOM 3972 C CA . ALA A 1 495 ? -38.332 -9.991 75.935 1.00 69.62 495 ALA A CA 1
ATOM 3973 C C . ALA A 1 495 ? -37.375 -8.892 76.453 1.00 69.62 495 ALA A C 1
ATOM 3975 O O . ALA A 1 495 ? -36.489 -9.172 77.270 1.00 69.62 495 ALA A O 1
ATOM 3976 N N . PRO A 1 496 ? -37.536 -7.625 76.029 1.00 72.88 496 PRO A N 1
ATOM 3977 C CA . PRO A 1 496 ? -36.789 -6.499 76.580 1.00 72.88 496 PRO A CA 1
ATOM 3978 C C . PRO A 1 496 ? -36.878 -6.466 78.095 1.00 72.88 496 PRO A C 1
ATOM 3980 O O . PRO A 1 496 ? -37.918 -6.796 78.676 1.00 72.88 496 PRO A O 1
ATOM 3983 N N . ARG A 1 497 ? -35.788 -6.046 78.738 1.00 77.12 497 ARG A N 1
ATOM 3984 C CA . ARG A 1 497 ? -35.703 -6.004 80.197 1.00 77.12 497 ARG A CA 1
ATOM 3985 C C . ARG A 1 497 ? -36.832 -5.171 80.793 1.00 77.12 497 ARG A C 1
ATOM 3987 O O . ARG A 1 497 ? -37.367 -5.556 81.816 1.00 77.12 497 ARG A O 1
ATOM 3994 N N . GLU A 1 498 ? -37.237 -4.090 80.143 1.00 77.38 498 GLU A N 1
ATOM 3995 C CA . GLU A 1 498 ? -38.312 -3.208 80.599 1.00 77.38 498 GLU A CA 1
ATOM 3996 C C . GLU A 1 498 ? -39.656 -3.945 80.646 1.00 77.38 498 GLU A C 1
ATOM 3998 O O . GLU A 1 498 ? -40.371 -3.852 81.638 1.00 77.38 498 GLU A O 1
ATOM 4003 N N . ILE A 1 499 ? -39.966 -4.735 79.613 1.00 73.56 499 ILE A N 1
ATOM 4004 C CA . ILE A 1 499 ? -41.191 -5.546 79.546 1.00 73.56 499 ILE A CA 1
ATOM 4005 C C . ILE A 1 499 ? -41.121 -6.684 80.568 1.00 73.56 499 ILE A C 1
ATOM 4007 O O . ILE A 1 499 ? -42.091 -6.932 81.281 1.00 73.56 499 ILE A O 1
ATOM 4011 N N . LYS A 1 500 ? -39.960 -7.340 80.695 1.00 78.31 500 LYS A N 1
ATOM 4012 C CA . LYS A 1 500 ? -39.732 -8.380 81.708 1.00 78.31 500 LYS A CA 1
ATOM 4013 C C . LYS A 1 500 ? -39.888 -7.845 83.122 1.00 78.31 500 LYS A C 1
ATOM 4015 O O . LYS A 1 500 ? -40.589 -8.464 83.908 1.00 78.31 500 LYS A O 1
ATOM 4020 N N . GLU A 1 501 ? -39.248 -6.727 83.450 1.00 78.31 501 GLU A N 1
ATOM 4021 C CA . GLU A 1 501 ? -39.280 -6.097 84.775 1.00 78.31 501 GLU A CA 1
ATOM 4022 C C . GLU A 1 501 ? -40.674 -5.547 85.091 1.00 78.31 501 GLU A C 1
ATOM 4024 O O . GLU A 1 501 ? -41.135 -5.660 86.224 1.00 78.31 501 GLU A O 1
ATOM 4029 N N . GLU A 1 502 ? -41.390 -5.019 84.096 1.00 76.12 502 GLU A N 1
ATOM 4030 C CA . GLU A 1 502 ? -42.786 -4.610 84.254 1.00 76.12 502 GLU A CA 1
ATOM 4031 C C . GLU A 1 502 ? -43.690 -5.814 84.556 1.00 76.12 502 GLU A C 1
ATOM 4033 O O . GLU A 1 502 ? -44.486 -5.777 85.498 1.00 76.12 502 GLU A O 1
ATOM 4038 N N . MET A 1 503 ? -43.554 -6.906 83.797 1.00 73.06 503 MET A N 1
ATOM 4039 C CA . MET A 1 503 ? -44.295 -8.138 84.065 1.00 73.06 503 MET A CA 1
ATOM 4040 C C . MET A 1 503 ? -43.900 -8.737 85.420 1.00 73.06 503 MET A C 1
ATOM 4042 O O . MET A 1 503 ? -44.779 -9.083 86.204 1.00 73.06 503 MET A O 1
ATOM 4046 N N . LEU A 1 504 ? -42.607 -8.769 85.751 1.00 72.94 504 LEU A N 1
ATOM 4047 C CA . LEU A 1 504 ? -42.069 -9.178 87.052 1.00 72.94 504 LEU A CA 1
ATOM 4048 C C . LEU A 1 504 ? -42.675 -8.370 88.198 1.00 72.94 504 LEU A C 1
ATOM 4050 O O . LEU A 1 504 ? -43.097 -8.949 89.195 1.00 72.94 504 LEU A O 1
ATOM 4054 N N . ALA A 1 505 ? -42.738 -7.044 88.077 1.00 74.12 505 ALA A N 1
ATOM 4055 C CA . ALA A 1 505 ? -43.326 -6.173 89.089 1.00 74.12 505 ALA A CA 1
ATOM 4056 C C . ALA A 1 505 ? -44.817 -6.482 89.289 1.00 74.12 505 ALA A C 1
ATOM 4058 O O . ALA A 1 505 ? -45.276 -6.593 90.429 1.00 74.12 505 ALA A O 1
ATOM 4059 N N . LYS A 1 506 ? -45.552 -6.712 88.193 1.00 72.81 506 LYS A N 1
ATOM 4060 C CA . LYS A 1 506 ? -46.964 -7.123 88.222 1.00 72.81 506 LYS A CA 1
ATOM 4061 C C . LYS A 1 506 ? -47.154 -8.515 88.851 1.00 72.81 506 LYS A C 1
ATOM 4063 O O . LYS A 1 506 ? -48.072 -8.697 89.650 1.00 72.81 506 LYS A O 1
ATOM 4068 N N . PHE A 1 507 ? -46.262 -9.475 88.585 1.00 69.94 507 PHE A N 1
ATOM 4069 C CA . PHE A 1 507 ? -46.300 -10.827 89.166 1.00 69.94 507 PHE A CA 1
ATOM 4070 C C . PHE A 1 507 ? -45.851 -10.893 90.633 1.00 69.94 507 PHE A C 1
ATOM 4072 O O . PHE A 1 507 ? -46.419 -11.659 91.413 1.00 69.94 507 PHE A O 1
ATOM 4079 N N . ARG A 1 508 ? -44.894 -10.063 91.064 1.00 70.06 508 ARG A N 1
ATOM 4080 C CA . ARG A 1 508 ? -44.502 -9.946 92.485 1.00 70.06 508 ARG A CA 1
ATOM 4081 C C . ARG A 1 508 ? -45.664 -9.489 93.370 1.00 70.06 508 ARG A C 1
ATOM 4083 O O . ARG A 1 508 ? -45.732 -9.874 94.532 1.00 70.06 508 ARG A O 1
ATOM 4090 N N . GLY A 1 509 ? -46.608 -8.729 92.812 1.00 64.50 509 GLY A N 1
ATOM 4091 C CA . GLY A 1 509 ? -47.853 -8.352 93.487 1.00 64.50 509 GLY A CA 1
ATOM 4092 C C . GLY A 1 509 ? -48.876 -9.489 93.643 1.00 64.50 509 GLY A C 1
ATOM 4093 O O . GLY A 1 509 ? -49.905 -9.282 94.290 1.00 64.50 509 GLY A O 1
ATOM 4094 N N . LEU A 1 510 ? -48.633 -10.669 93.056 1.00 61.44 510 LEU A N 1
ATOM 4095 C CA . LEU A 1 510 ? -49.553 -11.813 93.048 1.00 61.44 510 LEU A CA 1
ATOM 4096 C C . LEU A 1 510 ? -49.126 -12.975 93.954 1.00 61.44 510 LEU A C 1
ATOM 4098 O O . LEU A 1 510 ? -50.000 -13.683 94.445 1.00 61.44 510 LEU A O 1
ATOM 4102 N N . ASN A 1 511 ? -47.827 -13.186 94.199 1.00 58.91 511 ASN A N 1
ATOM 4103 C CA . ASN A 1 511 ? -47.348 -14.306 95.020 1.00 58.91 511 ASN A CA 1
ATOM 4104 C C . ASN A 1 511 ? -46.015 -13.986 95.732 1.00 58.91 511 ASN A C 1
ATOM 4106 O O . ASN A 1 511 ? -45.137 -13.348 95.150 1.00 58.91 511 ASN A O 1
ATOM 4110 N N . ARG A 1 512 ? -45.827 -14.473 96.973 1.00 55.81 512 ARG A N 1
ATOM 4111 C CA . ARG A 1 512 ? -44.554 -14.360 97.720 1.00 55.81 512 ARG A CA 1
ATOM 4112 C C . ARG A 1 512 ? -43.431 -15.210 97.099 1.00 55.81 512 ARG A C 1
ATOM 4114 O O . ARG A 1 512 ? -42.275 -14.817 97.205 1.00 55.81 512 ARG A O 1
ATOM 4121 N N . ASN A 1 513 ? -43.763 -16.274 96.359 1.00 60.81 513 ASN A N 1
ATOM 4122 C CA . ASN A 1 513 ? -42.802 -17.125 95.632 1.00 60.81 513 ASN A CA 1
ATOM 4123 C C . ASN A 1 513 ? -42.642 -16.715 94.154 1.00 60.81 513 ASN A C 1
ATOM 4125 O O . ASN A 1 513 ? -42.676 -17.539 93.246 1.00 60.81 513 ASN A O 1
ATOM 4129 N N . SER A 1 514 ? -42.495 -15.414 93.896 1.00 58.28 514 SER A N 1
ATOM 4130 C CA . SER A 1 514 ? -42.454 -14.849 92.535 1.00 58.28 514 SER A CA 1
ATOM 4131 C C . SER A 1 514 ? -41.337 -15.377 91.616 1.00 58.28 514 SER A C 1
ATOM 4133 O O . SER A 1 514 ? -41.459 -15.223 90.408 1.00 58.28 514 SER A O 1
ATOM 4135 N N . LEU A 1 515 ? -40.275 -16.001 92.140 1.00 61.41 515 LEU A N 1
ATOM 4136 C CA . LEU A 1 515 ? -39.165 -16.526 91.330 1.00 61.41 515 LEU A CA 1
ATOM 4137 C C . LEU A 1 515 ? -39.522 -17.809 90.559 1.00 61.41 515 LEU A C 1
ATOM 4139 O O . LEU A 1 515 ? -39.262 -17.876 89.364 1.00 61.41 515 LEU A O 1
ATOM 4143 N N . GLU A 1 516 ? -40.179 -18.786 91.191 1.00 66.00 516 GLU A N 1
ATOM 4144 C CA . GLU A 1 516 ? -40.527 -20.065 90.538 1.00 66.00 516 GLU A CA 1
ATOM 4145 C C . GLU A 1 516 ? -41.570 -19.880 89.429 1.00 66.00 516 GLU A C 1
ATOM 4147 O O . GLU A 1 516 ? -41.475 -20.473 88.356 1.00 66.00 516 GLU A O 1
ATOM 4152 N N . LEU A 1 517 ? -42.544 -18.992 89.656 1.00 64.50 517 LEU A N 1
ATOM 4153 C CA . LEU A 1 517 ? -43.536 -18.640 88.640 1.00 64.50 517 LEU A CA 1
ATOM 4154 C C . LEU A 1 517 ? -42.867 -18.009 87.409 1.00 64.50 517 LEU A C 1
ATOM 4156 O O . LEU A 1 517 ? -43.319 -18.205 86.285 1.00 64.50 517 LEU A O 1
ATOM 4160 N N . MET A 1 518 ? -41.783 -17.260 87.612 1.00 62.41 518 MET A N 1
ATOM 4161 C CA . MET A 1 518 ? -41.073 -16.573 86.538 1.00 62.41 518 MET A CA 1
ATOM 4162 C C . MET A 1 518 ? -40.216 -17.505 85.699 1.00 62.41 518 MET A C 1
ATOM 4164 O O . MET A 1 518 ? -40.210 -17.328 84.486 1.00 62.41 518 MET A O 1
ATOM 4168 N N . ASP A 1 519 ? -39.567 -18.510 86.291 1.00 68.25 519 ASP A N 1
ATOM 4169 C CA . ASP A 1 519 ? -38.849 -19.535 85.519 1.00 68.25 519 ASP A CA 1
ATOM 4170 C C . ASP A 1 519 ? -39.789 -20.254 84.550 1.00 68.25 519 ASP A C 1
ATOM 4172 O O . ASP A 1 519 ? -39.413 -20.614 83.436 1.00 68.25 519 ASP A O 1
ATOM 4176 N N . VAL A 1 520 ? -41.056 -20.385 84.929 1.00 67.44 520 VAL A N 1
ATOM 4177 C CA . VAL A 1 520 ? -42.051 -21.058 84.098 1.00 67.44 520 VAL A CA 1
ATOM 4178 C C . VAL A 1 520 ? -42.674 -20.123 83.091 1.00 67.44 520 VAL A C 1
ATOM 4180 O O . VAL A 1 520 ? -42.741 -20.478 81.916 1.00 67.44 520 VAL A O 1
ATOM 4183 N N . LEU A 1 521 ? -43.031 -18.904 83.489 1.00 65.94 521 LEU A N 1
ATOM 4184 C CA . LEU A 1 521 ? -43.498 -17.877 82.558 1.00 65.94 521 LEU A CA 1
ATOM 4185 C C . LEU A 1 521 ? -42.433 -17.522 81.513 1.00 65.94 521 LEU A C 1
ATOM 4187 O O . LEU A 1 521 ? -42.780 -17.242 80.371 1.00 65.94 521 LEU A O 1
ATOM 4191 N N . ALA A 1 522 ? -41.149 -17.604 81.864 1.00 66.69 522 ALA A N 1
ATOM 4192 C CA . ALA A 1 522 ? -40.032 -17.455 80.938 1.00 66.69 522 ALA A CA 1
ATOM 4193 C C . ALA A 1 522 ? -40.072 -18.511 79.817 1.00 66.69 522 ALA A C 1
ATOM 4195 O O . ALA A 1 522 ? -39.750 -18.193 78.674 1.00 66.69 522 ALA A O 1
ATOM 4196 N N . THR A 1 523 ? -40.545 -19.727 80.106 1.00 68.19 523 THR A N 1
ATOM 4197 C CA . THR A 1 523 ? -40.717 -20.800 79.108 1.00 68.19 523 THR A CA 1
ATOM 4198 C C . THR A 1 523 ? -42.034 -20.731 78.334 1.00 68.19 523 THR A C 1
ATOM 4200 O O . THR A 1 523 ? -42.238 -21.526 77.415 1.00 68.19 523 THR A O 1
ATOM 4203 N N . VAL A 1 524 ? -42.929 -19.793 78.665 1.00 67.25 524 VAL A N 1
ATOM 4204 C CA . VAL A 1 524 ? -44.201 -19.639 77.955 1.00 67.25 524 VAL A CA 1
ATOM 4205 C C . VAL A 1 524 ? -43.954 -18.900 76.632 1.00 67.25 524 VAL A C 1
ATOM 4207 O O . VAL A 1 524 ? -43.484 -17.756 76.643 1.00 67.25 524 VAL A O 1
ATOM 4210 N N . PRO A 1 525 ? -44.265 -19.518 75.478 1.00 67.12 525 PRO A N 1
ATOM 4211 C CA . PRO A 1 525 ? -44.248 -18.824 74.200 1.00 67.12 525 PRO A CA 1
ATOM 4212 C C . PRO A 1 525 ? -45.317 -17.727 74.193 1.00 67.12 525 PRO A C 1
ATOM 4214 O O . PRO A 1 525 ? -46.444 -17.920 74.648 1.00 67.12 525 PRO A O 1
ATOM 4217 N N . LEU A 1 526 ? -44.970 -16.559 73.655 1.00 64.94 526 LEU A N 1
ATOM 4218 C CA . LEU A 1 526 ? -45.816 -15.356 73.696 1.00 64.94 526 LEU A CA 1
ATOM 4219 C C . LEU A 1 526 ? -46.981 -15.356 72.696 1.00 64.94 526 LEU A C 1
ATOM 4221 O O . LEU A 1 526 ? -47.744 -14.395 72.609 1.00 64.94 526 LEU A O 1
ATOM 4225 N N . PHE A 1 527 ? -47.124 -16.427 71.930 1.00 67.56 527 PHE A N 1
ATOM 4226 C CA . PHE A 1 527 ? -48.150 -16.616 70.919 1.00 67.56 527 PHE A CA 1
ATOM 4227 C C . PHE A 1 527 ? -48.759 -17.995 71.108 1.00 67.56 527 PHE A C 1
ATOM 4229 O O . PHE A 1 527 ? -48.134 -18.920 71.627 1.00 67.56 527 PHE A O 1
ATOM 4236 N N . ASN A 1 528 ? -50.015 -18.115 70.694 1.00 57.12 528 ASN A N 1
ATOM 4237 C CA . ASN A 1 528 ? -50.785 -19.334 70.864 1.00 57.12 528 ASN A CA 1
ATOM 4238 C C . ASN A 1 528 ? -50.198 -20.449 69.976 1.00 57.12 528 ASN A C 1
ATOM 4240 O O . ASN A 1 528 ? -50.579 -20.596 68.812 1.00 57.12 528 ASN A O 1
ATOM 4244 N N . VAL A 1 529 ? -49.258 -21.231 70.511 1.00 52.19 529 VAL A N 1
ATOM 4245 C CA . VAL A 1 529 ? -49.025 -22.592 70.031 1.00 52.19 529 VAL A CA 1
ATOM 4246 C C . VAL A 1 529 ? -50.347 -23.291 70.289 1.00 52.19 529 VAL A C 1
ATOM 4248 O O . VAL A 1 529 ? -50.764 -23.361 71.439 1.00 52.19 529 VAL A O 1
ATOM 4251 N N . ASP A 1 530 ? -51.056 -23.686 69.232 1.00 50.16 530 ASP A N 1
ATOM 4252 C CA . ASP A 1 530 ? -52.279 -24.479 69.353 1.00 50.16 530 ASP A CA 1
ATOM 4253 C C . ASP A 1 530 ? -52.052 -25.549 70.439 1.00 50.16 530 ASP A C 1
ATOM 4255 O O . ASP A 1 530 ? -51.181 -26.399 70.235 1.00 50.16 530 ASP A O 1
ATOM 4259 N N . PRO A 1 531 ? -52.723 -25.483 71.607 1.00 43.66 531 PRO A N 1
ATOM 4260 C CA . PRO A 1 531 ? -52.418 -26.373 72.729 1.00 43.66 531 PRO A CA 1
ATOM 4261 C C . PRO A 1 531 ? -52.558 -27.847 72.328 1.00 43.66 531 PRO A C 1
ATOM 4263 O O . PRO A 1 531 ? -51.756 -28.690 72.726 1.00 43.66 531 PRO A O 1
ATOM 4266 N N . ALA A 1 532 ? -53.454 -28.129 71.370 1.00 44.53 532 ALA A N 1
ATOM 4267 C CA . ALA A 1 532 ? -53.628 -29.442 70.753 1.00 44.53 532 ALA A CA 1
ATOM 4268 C C . ALA A 1 532 ? -52.381 -29.969 70.010 1.00 44.53 532 ALA A C 1
ATOM 4270 O O . ALA A 1 532 ? -52.305 -31.156 69.699 1.00 44.53 532 ALA A O 1
ATOM 4271 N N . LYS A 1 533 ? -51.402 -29.108 69.706 1.00 47.47 533 LYS A N 1
ATOM 4272 C CA . LYS A 1 533 ? -50.150 -29.441 69.009 1.00 47.47 533 LYS A CA 1
ATOM 4273 C C . LYS A 1 533 ? -48.912 -29.402 69.905 1.00 47.47 533 LYS A C 1
ATOM 4275 O O . LYS A 1 533 ? -47.855 -29.832 69.451 1.00 47.47 533 LYS A O 1
ATOM 4280 N N . ASN A 1 534 ? -49.014 -28.921 71.147 1.00 55.72 534 ASN A N 1
ATOM 4281 C CA . ASN A 1 534 ? -47.922 -28.991 72.123 1.00 55.72 534 ASN A CA 1
ATOM 4282 C C . ASN A 1 534 ? -48.446 -29.326 73.533 1.00 55.72 534 ASN A C 1
ATOM 4284 O O . ASN A 1 534 ? -48.378 -28.492 74.442 1.00 55.72 534 ASN A O 1
ATOM 4288 N N . PRO A 1 535 ? -48.948 -30.559 73.727 1.00 57.56 535 PRO A N 1
ATOM 4289 C CA . PRO A 1 535 ? -49.489 -31.001 75.007 1.00 57.56 535 PRO A CA 1
ATOM 4290 C C . PRO A 1 535 ? -48.447 -30.954 76.130 1.00 57.56 535 PRO A C 1
ATOM 4292 O O . PRO A 1 535 ? -48.821 -30.786 77.277 1.00 57.56 535 PRO A O 1
ATOM 4295 N N . THR A 1 536 ? -47.144 -31.041 75.835 1.00 57.94 536 THR A N 1
ATOM 4296 C CA . THR A 1 536 ? -46.065 -30.970 76.837 1.00 57.94 536 THR A CA 1
ATOM 4297 C C . THR A 1 536 ? -45.921 -29.583 77.460 1.00 57.94 536 THR A C 1
ATOM 4299 O O . THR A 1 536 ? -45.614 -29.474 78.644 1.00 57.94 536 THR A O 1
ATOM 4302 N N . LEU A 1 537 ? -46.136 -28.518 76.684 1.00 58.94 537 LEU A N 1
ATOM 4303 C CA . LEU A 1 537 ? -46.127 -27.149 77.197 1.00 58.94 537 LEU A CA 1
ATOM 4304 C C . LEU A 1 537 ? -47.352 -26.894 78.078 1.00 58.94 537 LEU A C 1
ATOM 4306 O O . LEU A 1 537 ? -47.218 -26.334 79.161 1.00 58.94 537 LEU A O 1
ATOM 4310 N N . GLU A 1 538 ? -48.527 -27.341 77.631 1.00 57.38 538 GLU A N 1
ATOM 4311 C CA . GLU A 1 538 ? -49.752 -27.286 78.429 1.00 57.38 538 GLU A CA 1
ATOM 4312 C C . GLU A 1 538 ? -49.589 -28.082 79.730 1.00 57.38 538 GLU A C 1
ATOM 4314 O O . GLU A 1 538 ? -49.886 -27.554 80.799 1.00 57.38 538 GLU A O 1
ATOM 4319 N N . LEU A 1 539 ? -48.998 -29.281 79.658 1.00 60.75 539 LEU A N 1
ATOM 4320 C CA . LEU A 1 539 ? -48.684 -30.109 80.821 1.00 60.75 539 LEU A CA 1
ATOM 4321 C C . LEU A 1 539 ? -47.671 -29.436 81.750 1.00 60.75 539 LEU A C 1
ATOM 4323 O O . LEU A 1 539 ? -47.880 -29.462 82.946 1.00 60.75 539 LEU A O 1
ATOM 4327 N N . ARG A 1 540 ? -46.610 -28.790 81.247 1.00 59.12 540 ARG A N 1
ATOM 4328 C CA . ARG A 1 540 ? -45.625 -28.074 82.085 1.00 59.12 540 ARG A CA 1
ATOM 4329 C C . ARG A 1 540 ? -46.206 -26.838 82.759 1.00 59.12 540 ARG A C 1
ATOM 4331 O O . ARG A 1 540 ? -45.907 -26.586 83.927 1.00 59.12 540 ARG A O 1
ATOM 4338 N N . ILE A 1 541 ? -47.022 -26.071 82.032 1.00 55.34 541 ILE A N 1
ATOM 4339 C CA . ILE A 1 541 ? -47.767 -24.937 82.587 1.00 55.34 541 ILE A CA 1
ATOM 4340 C C . ILE A 1 541 ? -48.676 -25.474 83.696 1.00 55.34 541 ILE A C 1
ATOM 4342 O O . ILE A 1 541 ? -48.612 -24.985 84.820 1.00 55.34 541 ILE A O 1
ATOM 4346 N N . GLN A 1 542 ? -49.436 -26.538 83.421 1.00 55.00 542 GLN A N 1
ATOM 4347 C CA . GLN A 1 542 ? -50.275 -27.202 84.414 1.00 55.00 542 GLN A CA 1
ATOM 4348 C C . GLN A 1 542 ? -49.458 -27.733 85.598 1.00 55.00 542 GLN A C 1
ATOM 4350 O O . GLN A 1 542 ? -49.782 -27.371 86.714 1.00 55.00 542 GLN A O 1
ATOM 4355 N N . GLU A 1 543 ? -48.392 -28.510 85.409 1.00 58.22 543 GLU A N 1
ATOM 4356 C CA . GLU A 1 543 ? -47.553 -29.122 86.455 1.00 58.22 543 GLU A CA 1
ATOM 4357 C C . GLU A 1 543 ? -46.924 -28.082 87.378 1.00 58.22 543 GLU A C 1
ATOM 4359 O O . GLU A 1 543 ? -47.005 -28.208 88.599 1.00 58.22 543 GLU A O 1
ATOM 4364 N N . THR A 1 544 ? -46.351 -27.020 86.814 1.00 52.59 544 THR A N 1
ATOM 4365 C CA . THR A 1 544 ? -45.761 -25.938 87.613 1.00 52.59 544 THR A CA 1
ATOM 4366 C C . THR A 1 544 ? -46.820 -25.245 88.458 1.00 52.59 544 THR A C 1
ATOM 4368 O O . THR A 1 544 ? -46.600 -24.921 89.621 1.00 52.59 544 THR A O 1
ATOM 4371 N N . LEU A 1 545 ? -47.995 -25.029 87.878 1.00 48.53 545 LEU A N 1
ATOM 4372 C CA . LEU A 1 545 ? -49.084 -24.327 88.545 1.00 48.53 545 LEU A CA 1
ATOM 4373 C C . LEU A 1 545 ? -49.876 -25.273 89.467 1.00 48.53 545 LEU A C 1
ATOM 4375 O O . LEU A 1 545 ? -50.578 -24.812 90.364 1.00 48.53 545 LEU A O 1
ATOM 4379 N N . SER A 1 546 ? -49.699 -26.589 89.294 1.00 45.62 546 SER A N 1
ATOM 4380 C CA . SER A 1 546 ? -50.252 -27.676 90.106 1.00 45.62 546 SER A CA 1
ATOM 4381 C C . SER A 1 546 ? -49.388 -28.026 91.311 1.00 45.62 546 SER A C 1
ATOM 4383 O O . SER A 1 546 ? -49.911 -28.668 92.228 1.00 45.62 546 SER A O 1
ATOM 4385 N N . TYR A 1 547 ? -48.111 -27.611 91.344 1.00 45.88 547 TYR A N 1
ATOM 4386 C CA . TYR A 1 547 ? -47.252 -27.808 92.509 1.00 45.88 547 TYR A CA 1
ATOM 4387 C C . TYR A 1 547 ? -47.959 -27.219 93.737 1.00 45.88 547 TYR A C 1
ATOM 4389 O O . TYR A 1 547 ? -48.309 -26.034 93.743 1.00 45.88 547 TYR A O 1
ATOM 4397 N N . PRO A 1 548 ? -48.239 -28.025 94.777 1.00 42.97 548 PRO A N 1
ATOM 4398 C CA . PRO A 1 548 ? -48.802 -27.491 95.997 1.00 42.97 548 PRO A CA 1
ATOM 4399 C C . PRO A 1 548 ? -47.795 -26.478 96.523 1.00 42.97 548 PRO A C 1
ATOM 4401 O O . PRO A 1 548 ? -46.648 -26.834 96.796 1.00 42.97 548 PRO A O 1
ATOM 4404 N N . ILE A 1 549 ? -48.222 -25.225 96.685 1.00 42.75 549 ILE A N 1
ATOM 4405 C CA . ILE A 1 549 ? -47.547 -24.322 97.608 1.00 42.75 549 ILE A CA 1
ATOM 4406 C C . ILE A 1 549 ? -47.544 -25.097 98.918 1.00 42.75 549 ILE A C 1
ATOM 4408 O O . ILE A 1 549 ? -48.609 -25.308 99.505 1.00 42.75 549 ILE A O 1
ATOM 4412 N N . TYR A 1 550 ? -46.385 -25.625 99.315 1.00 37.72 550 TYR A N 1
ATOM 4413 C CA . TYR A 1 550 ? -46.247 -26.236 100.621 1.00 37.72 550 TYR A CA 1
ATOM 4414 C C . TYR A 1 550 ? -46.738 -25.180 101.600 1.00 37.72 550 TYR A C 1
ATOM 4416 O O . TYR A 1 550 ? -46.154 -24.103 101.714 1.00 37.72 550 TYR A O 1
ATOM 4424 N N . ALA A 1 551 ? -47.865 -25.473 102.245 1.00 38.94 551 ALA A N 1
ATOM 4425 C CA . ALA A 1 551 ? -48.355 -24.733 103.385 1.00 38.94 551 ALA A CA 1
ATOM 4426 C C . ALA A 1 551 ? -47.375 -24.991 104.533 1.00 38.94 551 ALA A C 1
ATOM 4428 O O . ALA A 1 551 ? -47.673 -25.709 105.485 1.00 38.94 551 ALA A O 1
ATOM 4429 N N . THR A 1 552 ? -46.159 -24.469 104.419 1.00 38.09 552 THR A N 1
ATOM 4430 C CA . THR A 1 552 ? -45.269 -24.333 105.552 1.00 38.09 552 THR A CA 1
ATOM 4431 C C . THR A 1 552 ? -45.828 -23.202 106.405 1.00 38.09 552 THR A C 1
ATOM 4433 O O . THR A 1 552 ? -45.661 -22.017 106.136 1.00 38.09 552 THR A O 1
ATOM 4436 N N . ASP A 1 553 ? -46.511 -23.649 107.458 1.00 42.81 553 ASP A N 1
ATOM 4437 C CA . ASP A 1 553 ? -46.673 -22.964 108.739 1.00 42.81 553 ASP A CA 1
ATOM 4438 C C . ASP A 1 553 ? -47.853 -21.979 108.899 1.00 42.81 553 ASP A C 1
ATOM 4440 O O . ASP A 1 553 ? -47.722 -20.901 109.475 1.00 42.81 553 ASP A O 1
ATOM 4444 N N . LEU A 1 554 ? -49.062 -22.395 108.494 1.00 36.81 554 LEU A N 1
ATOM 4445 C CA . LEU A 1 554 ? -50.321 -21.793 108.987 1.00 36.81 554 LEU A CA 1
ATOM 4446 C C . LEU A 1 554 ? -50.813 -22.387 110.324 1.00 36.81 554 LEU A C 1
ATOM 4448 O O . LEU A 1 554 ? -51.835 -21.960 110.856 1.00 36.81 554 LEU A O 1
ATOM 4452 N N . THR A 1 555 ? -50.067 -23.309 110.935 1.00 37.84 555 THR A N 1
ATOM 4453 C CA . THR A 1 555 ? -50.375 -23.869 112.264 1.00 37.84 555 THR A CA 1
ATOM 4454 C C . THR A 1 555 ? -50.056 -22.941 113.443 1.00 37.84 555 THR A C 1
ATOM 4456 O O . THR A 1 555 ? -50.335 -23.308 114.579 1.00 37.84 555 THR A O 1
ATOM 4459 N N . LYS A 1 556 ? -49.533 -21.726 113.220 1.00 39.91 556 LYS A N 1
ATOM 4460 C CA . LYS A 1 556 ? -49.227 -20.755 114.295 1.00 39.91 556 LYS A CA 1
ATOM 4461 C C . LYS A 1 556 ? -50.252 -19.632 114.502 1.00 39.91 556 LYS A C 1
ATOM 4463 O O . LYS A 1 556 ? -49.967 -18.711 115.255 1.00 39.91 556 LYS A O 1
ATOM 4468 N N . PHE A 1 557 ? -51.433 -19.691 113.882 1.00 37.53 557 PHE A N 1
ATOM 4469 C CA . PHE A 1 557 ? -52.446 -18.627 114.007 1.00 37.53 557 PHE A CA 1
ATOM 4470 C C . PHE A 1 557 ? -53.763 -19.038 114.683 1.00 37.53 557 PHE A C 1
ATOM 4472 O O . PHE A 1 557 ? -54.769 -18.360 114.518 1.00 37.53 557 PHE A O 1
ATOM 4479 N N . ASN A 1 558 ? -53.751 -20.109 115.480 1.00 38.00 558 ASN A N 1
ATOM 4480 C CA . ASN A 1 558 ? -54.802 -20.383 116.466 1.00 38.00 558 ASN A CA 1
ATOM 4481 C C . ASN A 1 558 ? -54.182 -20.924 117.764 1.00 38.00 558 ASN A C 1
ATOM 4483 O O . ASN A 1 558 ? -54.289 -22.112 118.067 1.00 38.00 558 ASN A O 1
ATOM 4487 N N . GLN A 1 559 ? -53.512 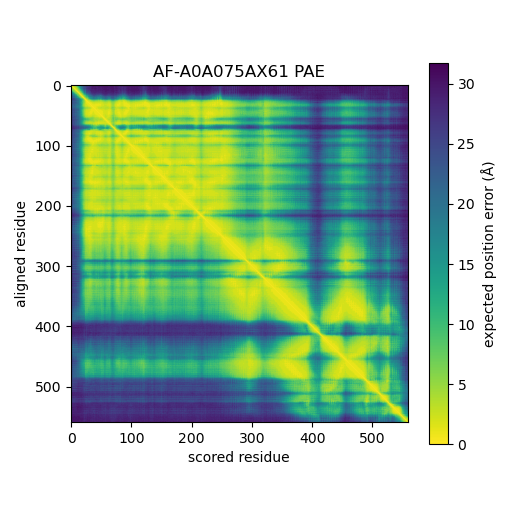-20.034 118.499 1.00 32.97 559 GLN A N 1
ATOM 4488 C CA . GLN A 1 559 ? -53.433 -20.012 119.963 1.00 32.97 559 GLN A CA 1
ATOM 4489 C C . GLN A 1 559 ? -53.071 -18.606 120.430 1.00 32.97 559 GLN A C 1
ATOM 4491 O O . GLN A 1 559 ? -52.131 -18.026 119.840 1.00 32.97 559 GLN A O 1
#